Protein 5YHG (pdb70)

Structure (mmCIF, N/CA/C/O backbone):
data_5YHG
#
_entry.id   5YHG
#
_cell.length_a   86.070
_cell.length_b   156.349
_cell.length_c   42.257
_cell.angle_alpha   90.00
_cell.angle_beta   90.00
_cell.angle_gamma   90.00
#
_symmetry.space_group_name_H-M   'P 21 21 2'
#
loop_
_entity.id
_entity.type
_entity.pdbx_description
1 polymer 'Nickel ABC transporter substrate-binding protein'
2 non-polymer 'ZINC ION'
3 non-polymer GLYCEROL
4 non-polymer DI(HYDROXYETHYL)ETHER
5 non-polymer '(2~{S})-4-[[(2~{R})-3-(1~{H}-imidazol-4-yl)-1-oxidanyl-1-oxidanylidene-propan-2-yl]amino]-2-[[(2~{S})-1-oxidanyl-1-oxidanylidene-propan-2-yl]amino]butanoic acid'
6 non-polymer 'CHLORIDE ION'
7 non-polymer 'ACETATE ION'
8 water water
#
loop_
_atom_site.group_PDB
_atom_site.id
_atom_site.type_symbol
_atom_site.label_atom_id
_atom_site.label_alt_id
_atom_site.label_comp_id
_atom_site.label_asym_id
_atom_site.label_entity_id
_atom_site.label_seq_id
_atom_site.pdbx_PDB_ins_code
_atom_site.Cartn_x
_atom_site.Cartn_y
_atom_site.Cartn_z
_atom_site.occupancy
_atom_site.B_iso_or_equiv
_atom_site.auth_seq_id
_atom_site.auth_comp_id
_atom_site.auth_asym_id
_atom_site.auth_atom_id
_atom_site.pdbx_PDB_model_num
ATOM 1 N N . GLY A 1 2 ? 137.417 20.732 36.364 1.00 61.66 1 GLY A N 1
ATOM 2 C CA . GLY A 1 2 ? 137.718 20.007 37.668 1.00 51.64 1 GLY A CA 1
ATOM 3 C C . GLY A 1 2 ? 137.402 20.787 38.903 1.00 49.44 1 GLY A C 1
ATOM 4 O O . GLY A 1 2 ? 136.895 21.908 38.820 1.00 52.90 1 GLY A O 1
ATOM 5 N N . LEU A 1 3 ? 137.712 20.225 40.067 1.00 44.52 2 LEU A N 1
ATOM 6 C CA . LEU A 1 3 ? 137.404 20.902 41.296 1.00 43.51 2 LEU A CA 1
ATOM 7 C C . LEU A 1 3 ? 138.030 22.236 41.417 1.00 49.37 2 LEU A C 1
ATOM 8 O O . LEU A 1 3 ? 137.388 23.146 41.953 1.00 45.38 2 LEU A O 1
ATOM 13 N N . GLU A 1 4 ? 139.317 22.319 41.050 1.00 51.05 3 GLU A N 1
ATOM 14 C CA . GLU A 1 4 ? 140.090 23.549 41.222 1.00 50.72 3 GLU A CA 1
ATOM 15 C C . GLU A 1 4 ? 139.482 24.703 40.453 1.00 43.54 3 GLU A C 1
ATOM 16 O O . GLU A 1 4 ? 139.387 25.811 40.975 1.00 40.86 3 GLU A O 1
ATOM 22 N N . GLU A 1 5 ? 139.176 24.432 39.175 1.00 39.56 4 GLU A N 1
ATOM 23 C CA . GLU A 1 5 ? 138.614 25.404 38.287 1.00 43.76 4 GLU A CA 1
ATOM 24 C C . GLU A 1 5 ? 137.239 25.898 38.779 1.00 47.59 4 GLU A C 1
ATOM 25 O O . GLU A 1 5 ? 136.913 27.069 38.615 1.00 47.15 4 GLU A O 1
ATOM 31 N N . LYS A 1 6 ? 136.439 25.011 39.351 1.00 38.54 5 LYS A N 1
ATOM 32 C CA . LYS A 1 6 ? 135.160 25.412 39.911 1.00 43.79 5 LYS A CA 1
ATOM 33 C C . LYS A 1 6 ? 135.375 26.291 41.134 1.00 44.33 5 LYS A C 1
ATOM 34 O O . LYS A 1 6 ? 134.606 27.223 41.325 1.00 40.81 5 LYS A O 1
ATOM 40 N N . LYS A 1 7 ? 136.407 26.003 41.941 1.00 39.44 6 LYS A N 1
ATOM 41 C CA . LYS A 1 7 ? 136.780 26.856 43.055 1.00 42.94 6 LYS A CA 1
ATOM 42 C C . LYS A 1 7 ? 137.198 28.220 42.508 1.00 45.99 6 LYS A C 1
ATOM 43 O O . LYS A 1 7 ? 136.676 29.244 42.956 1.00 41.91 6 LYS A O 1
ATOM 49 N N . GLU A 1 8 ? 138.035 28.215 41.472 1.00 43.95 7 GLU A N 1
ATOM 50 C CA . GLU A 1 8 ? 138.601 29.451 40.956 1.00 44.79 7 GLU A CA 1
ATOM 51 C C . GLU A 1 8 ? 137.559 30.338 40.298 1.00 46.34 7 GLU A C 1
ATOM 52 O O . GLU A 1 8 ? 137.673 31.578 40.323 1.00 41.97 7 GLU A O 1
ATOM 58 N N . ASN A 1 9 ? 136.531 29.701 39.744 1.00 42.07 8 ASN A N 1
ATOM 59 C CA . ASN A 1 9 ? 135.441 30.399 39.078 1.00 42.21 8 ASN A CA 1
ATOM 60 C C . ASN A 1 9 ? 134.236 30.607 39.925 1.00 39.90 8 ASN A C 1
ATOM 61 O O . ASN A 1 9 ? 133.243 31.170 39.452 1.00 42.85 8 ASN A O 1
ATOM 66 N N . LYS A 1 10 ? 134.326 30.213 41.192 1.00 41.74 9 LYS A N 1
ATOM 67 C CA . LYS A 1 10 ? 133.244 30.405 42.153 1.00 43.38 9 LYS A CA 1
ATOM 68 C C . LYS A 1 10 ? 131.938 29.731 41.744 1.00 43.98 9 LYS A C 1
ATOM 69 O O . LYS A 1 10 ? 130.864 30.307 41.729 1.00 37.03 9 LYS A O 1
ATOM 75 N N . GLN A 1 11 ? 132.052 28.458 41.461 1.00 41.44 10 GLN A N 1
ATOM 76 C CA . GLN A 1 11 ? 130.984 27.718 40.889 1.00 43.44 10 GLN A CA 1
ATOM 77 C C . GLN A 1 11 ? 130.748 26.517 41.741 1.00 42.77 10 GLN A C 1
ATOM 78 O O . GLN A 1 11 ? 131.728 25.889 42.250 1.00 35.74 10 GLN A O 1
ATOM 84 N N . LEU A 1 12 ? 129.473 26.175 41.883 1.00 38.05 11 LEU A N 1
ATOM 85 C CA . LEU A 1 12 ? 129.097 24.852 42.341 1.00 42.11 11 LEU A CA 1
ATOM 86 C C . LEU A 1 12 ? 128.242 24.159 41.301 1.00 41.91 11 LEU A C 1
ATOM 87 O O . LEU A 1 12 ? 127.298 24.750 40.764 1.00 40.13 11 LEU A O 1
ATOM 92 N N . THR A 1 13 ? 128.455 22.860 41.159 1.00 37.72 12 THR A N 1
ATOM 93 C CA . THR A 1 13 ? 127.670 22.114 40.242 1.00 37.56 12 THR A CA 1
ATOM 94 C C . THR A 1 13 ? 127.262 20.889 40.927 1.00 40.40 12 THR A C 1
ATOM 95 O O . THR A 1 13 ? 128.119 20.074 41.229 1.00 32.79 12 THR A O 1
ATOM 99 N N . TYR A 1 14 ? 125.957 20.760 41.200 1.00 36.59 13 TYR A N 1
ATOM 100 C CA . TYR A 1 14 ? 125.512 19.640 41.969 1.00 36.63 13 TYR A CA 1
ATOM 101 C C . TYR A 1 14 ? 124.895 18.573 41.108 1.00 40.14 13 TYR A C 1
ATOM 102 O O . TYR A 1 14 ? 124.275 18.862 40.120 1.00 40.63 13 TYR A O 1
ATOM 111 N N . THR A 1 15 ? 125.091 17.333 41.528 1.00 36.38 14 THR A N 1
ATOM 112 C CA . THR A 1 15 ? 124.506 16.190 40.858 1.00 36.56 14 THR A CA 1
ATOM 113 C C . THR A 1 15 ? 123.102 15.878 41.433 1.00 35.68 14 THR A C 1
ATOM 114 O O . THR A 1 15 ? 122.876 15.872 42.632 1.00 42.27 14 THR A O 1
ATOM 118 N N . THR A 1 16 ? 122.170 15.581 40.583 1.00 36.41 15 THR A N 1
ATOM 119 C CA . THR A 1 16 ? 120.825 15.234 41.058 1.00 35.24 15 THR A CA 1
ATOM 120 C C . THR A 1 16 ? 120.210 14.328 40.071 1.00 34.71 15 THR A C 1
ATOM 121 O O . THR A 1 16 ? 120.492 14.437 38.872 1.00 40.61 15 THR A O 1
ATOM 125 N N . VAL A 1 17 ? 119.325 13.457 40.525 1.00 36.28 16 VAL A N 1
ATOM 126 C CA . VAL A 1 17 ? 118.682 12.574 39.584 1.00 38.20 16 VAL A CA 1
ATOM 127 C C . VAL A 1 17 ? 117.512 13.191 38.932 1.00 39.49 16 VAL A C 1
ATOM 128 O O . VAL A 1 17 ? 116.932 12.552 38.078 1.00 39.96 16 VAL A O 1
ATOM 132 N N . LYS A 1 18 ? 117.058 14.367 39.333 1.00 40.40 17 LYS A N 1
ATOM 133 C CA . LYS A 1 18 ? 115.870 14.923 38.650 1.00 42.19 17 LYS A CA 1
ATOM 134 C C . LYS A 1 18 ? 116.024 16.418 38.269 1.00 41.65 17 LYS A C 1
ATOM 135 O O . LYS A 1 18 ? 116.788 17.120 38.850 1.00 40.03 17 LYS A O 1
ATOM 141 N N . ASP A 1 19 ? 115.341 16.790 37.210 1.00 44.16 18 ASP A N 1
ATOM 142 C CA . ASP A 1 19 ? 115.302 18.139 36.688 1.00 44.57 18 ASP A CA 1
ATOM 143 C C . ASP A 1 19 ? 114.590 19.078 37.663 1.00 39.46 18 ASP A C 1
ATOM 144 O O . ASP A 1 19 ? 113.960 18.633 38.572 1.00 42.94 18 ASP A O 1
ATOM 149 N N . ILE A 1 20 ? 114.686 20.381 37.460 1.00 37.58 19 ILE A N 1
ATOM 150 C CA . ILE A 1 20 ? 114.045 21.349 38.374 1.00 38.41 19 ILE A CA 1
ATOM 151 C C . ILE A 1 20 ? 112.501 21.391 38.195 1.00 39.65 19 ILE A C 1
ATOM 152 O O . ILE A 1 20 ? 111.778 21.791 39.107 1.00 38.57 19 ILE A O 1
ATOM 157 N N . GLY A 1 21 ? 111.976 20.900 37.083 1.00 35.47 20 GLY A N 1
ATOM 158 C CA . GLY A 1 21 ? 110.520 20.864 36.903 1.00 32.29 20 GLY A CA 1
ATOM 159 C C . GLY A 1 21 ? 109.953 22.293 36.695 1.00 33.62 20 GLY A C 1
ATOM 160 O O . GLY A 1 21 ? 110.649 23.204 36.248 1.00 37.20 20 GLY A O 1
ATOM 161 N N . ASP A 1 22 ? 108.692 22.472 37.068 1.00 33.21 21 ASP A N 1
ATOM 162 C CA . ASP A 1 22 ? 107.938 23.711 36.852 1.00 33.08 21 ASP A CA 1
ATOM 163 C C . ASP A 1 22 ? 108.258 24.682 38.001 1.00 37.60 21 ASP A C 1
ATOM 164 O O . ASP A 1 22 ? 107.794 24.493 39.136 1.00 36.62 21 ASP A O 1
ATOM 169 N N . MET A 1 23 ? 109.059 25.695 37.693 1.00 37.90 22 MET A N 1
ATOM 170 C CA . MET A 1 23 ? 109.514 26.656 38.640 1.00 37.95 22 MET A CA 1
ATOM 171 C C . MET A 1 23 ? 108.526 27.751 38.983 1.00 33.23 22 MET A C 1
ATOM 172 O O . MET A 1 23 ? 108.901 28.796 39.541 1.00 35.14 22 MET A O 1
ATOM 177 N N . ASN A 1 24 ? 107.258 27.526 38.726 1.00 37.09 23 ASN A N 1
ATOM 178 C CA . ASN A 1 24 ? 106.213 28.351 39.314 1.00 33.97 23 ASN A CA 1
ATOM 179 C C . ASN A 1 24 ? 105.954 27.930 40.771 1.00 33.16 23 ASN A C 1
ATOM 180 O O . ASN A 1 24 ? 105.408 26.874 41.000 1.00 34.10 23 ASN A O 1
ATOM 185 N N . PRO A 1 25 ? 106.258 28.791 41.721 1.00 31.57 24 PRO A N 1
ATOM 186 C CA . PRO A 1 25 ? 106.198 28.375 43.110 1.00 30.30 24 PRO A CA 1
ATOM 187 C C . PRO A 1 25 ? 104.821 28.479 43.692 1.00 34.53 24 PRO A C 1
ATOM 188 O O . PRO A 1 25 ? 104.656 28.197 44.887 1.00 35.13 24 PRO A O 1
ATOM 192 N N . HIS A 1 26 ? 103.852 28.970 42.926 1.00 31.48 25 HIS A N 1
ATOM 193 C CA . HIS A 1 26 ? 102.456 28.869 43.342 1.00 30.83 25 HIS A CA 1
ATOM 194 C C . HIS A 1 26 ? 101.854 27.493 43.173 1.00 35.54 25 HIS A C 1
ATOM 195 O O . HIS A 1 26 ? 100.662 27.290 43.472 1.00 35.82 25 HIS A O 1
ATOM 202 N N . VAL A 1 27 ? 102.635 26.541 42.680 1.00 35.26 26 VAL A N 1
ATOM 203 C CA . VAL A 1 27 ? 102.173 25.122 42.580 1.00 37.31 26 VAL A CA 1
ATOM 204 C C . VAL A 1 27 ? 103.354 24.310 43.109 1.00 37.64 26 VAL A C 1
ATOM 205 O O . VAL A 1 27 ? 104.432 24.869 43.365 1.00 41.05 26 VAL A O 1
ATOM 209 N N . TYR A 1 28 ? 103.178 23.024 43.273 1.00 36.32 27 TYR A N 1
ATOM 210 C CA . TYR A 1 28 ? 104.166 22.216 43.933 1.00 38.39 27 TYR A CA 1
ATOM 211 C C . TYR A 1 28 ? 105.056 21.240 43.182 1.00 34.63 27 TYR A C 1
ATOM 212 O O . TYR A 1 28 ? 105.746 20.485 43.787 1.00 33.86 27 TYR A O 1
ATOM 221 N N . GLY A 1 29 ? 105.107 21.327 41.877 1.00 34.47 28 GLY A N 1
ATOM 222 C CA . GLY A 1 29 ? 105.828 20.362 41.095 1.00 33.49 28 GLY A CA 1
ATOM 223 C C . GLY A 1 29 ? 107.334 20.673 41.103 1.00 36.56 28 GLY A C 1
ATOM 224 O O . GLY A 1 29 ? 108.158 19.776 41.056 1.00 40.22 28 GLY A O 1
ATOM 225 N N . GLY A 1 30 ? 107.720 21.931 41.199 1.00 33.84 29 GLY A N 1
ATOM 226 C CA . GLY A 1 30 ? 109.154 22.282 41.083 1.00 31.99 29 GLY A CA 1
ATOM 227 C C . GLY A 1 30 ? 110.076 21.920 42.205 1.00 32.61 29 GLY A C 1
ATOM 228 O O . GLY A 1 30 ? 109.645 21.758 43.354 1.00 29.75 29 GLY A O 1
ATOM 229 N N . SER A 1 31 ? 111.407 21.868 41.899 1.00 35.93 30 SER A N 1
ATOM 230 C CA . SER A 1 31 ? 112.346 21.556 42.896 1.00 34.48 30 SER A CA 1
ATOM 231 C C . SER A 1 31 ? 112.221 22.575 44.028 1.00 30.94 30 SER A C 1
ATOM 232 O O . SER A 1 31 ? 112.352 23.765 43.795 1.00 33.86 30 SER A O 1
ATOM 235 N N . MET A 1 32 ? 112.113 22.109 45.266 1.00 30.57 31 MET A N 1
ATOM 236 C CA . MET A 1 32 ? 112.008 23.037 46.402 1.00 26.78 31 MET A CA 1
ATOM 237 C C . MET A 1 32 ? 113.239 23.836 46.653 1.00 28.93 31 MET A C 1
ATOM 238 O O . MET A 1 32 ? 113.134 25.029 46.869 1.00 32.21 31 MET A O 1
ATOM 243 N N . SER A 1 33 ? 114.416 23.209 46.604 1.00 27.28 32 SER A N 1
ATOM 244 C CA . SER A 1 33 ? 115.590 24.012 46.872 1.00 29.65 32 SER A CA 1
ATOM 245 C C . SER A 1 33 ? 115.866 25.014 45.798 1.00 28.65 32 SER A C 1
ATOM 246 O O . SER A 1 33 ? 116.340 26.095 46.092 1.00 33.34 32 SER A O 1
ATOM 249 N N . ALA A 1 34 ? 115.684 24.639 44.540 1.00 31.71 33 ALA A N 1
ATOM 250 C CA . ALA A 1 34 ? 115.764 25.608 43.467 1.00 30.51 33 ALA A CA 1
ATOM 251 C C . ALA A 1 34 ? 114.872 26.860 43.650 1.00 33.87 33 ALA A C 1
ATOM 252 O O . ALA A 1 34 ? 115.353 28.002 43.507 1.00 35.59 33 ALA A O 1
ATOM 254 N N . GLU A 1 35 ? 113.598 26.645 43.953 1.00 29.84 34 GLU A N 1
ATOM 255 C CA . GLU A 1 35 ? 112.718 27.730 44.204 1.00 33.56 34 GLU A CA 1
ATOM 256 C C . GLU A 1 35 ? 113.133 28.603 45.429 1.00 36.83 34 GLU A C 1
ATOM 257 O O . GLU A 1 35 ? 113.010 29.844 45.390 1.00 35.09 34 GLU A O 1
ATOM 263 N N . SER A 1 36 ? 113.690 27.993 46.455 1.00 33.24 35 SER A N 1
ATOM 264 C CA . SER A 1 36 ? 114.154 28.824 47.582 1.00 36.81 35 SER A CA 1
ATOM 265 C C . SER A 1 36 ? 115.444 29.616 47.250 1.00 35.11 35 SER A C 1
ATOM 266 O O . SER A 1 36 ? 115.863 30.409 48.036 1.00 34.17 35 SER A O 1
ATOM 269 N N . MET A 1 37 ? 116.084 29.343 46.128 1.00 35.35 36 MET A N 1
ATOM 270 C CA . MET A 1 37 ? 117.199 30.178 45.691 1.00 40.60 36 MET A CA 1
ATOM 271 C C . MET A 1 37 ? 116.702 31.433 44.937 1.00 40.10 36 MET A C 1
ATOM 272 O O . MET A 1 37 ? 117.408 32.452 44.866 1.00 32.10 36 MET A O 1
ATOM 277 N N . ILE A 1 38 ? 115.507 31.351 44.361 1.00 36.23 37 ILE A N 1
ATOM 278 C CA . ILE A 1 38 ? 115.061 32.459 43.562 1.00 37.53 37 ILE A CA 1
ATOM 279 C C . ILE A 1 38 ? 113.890 33.230 44.067 1.00 35.76 37 ILE A C 1
ATOM 280 O O . ILE A 1 38 ? 113.770 34.390 43.675 1.00 37.22 37 ILE A O 1
ATOM 285 N N . TYR A 1 39 ? 113.030 32.622 44.896 1.00 30.39 38 TYR A N 1
ATOM 286 C CA . TYR A 1 39 ? 111.817 33.264 45.369 1.00 31.95 38 TYR A CA 1
ATOM 287 C C . TYR A 1 39 ? 111.963 33.404 46.908 1.00 32.54 38 TYR A C 1
ATOM 288 O O . TYR A 1 39 ? 112.777 32.717 47.528 1.00 32.21 38 TYR A O 1
ATOM 297 N N . GLU A 1 40 ? 111.198 34.315 47.485 1.00 32.02 39 GLU A N 1
ATOM 298 C CA . GLU A 1 40 ? 111.262 34.662 48.910 1.00 31.70 39 GLU A CA 1
ATOM 299 C C . GLU A 1 40 ? 109.885 34.905 49.473 1.00 34.49 39 GLU A C 1
ATOM 300 O O . GLU A 1 40 ? 109.060 35.454 48.786 1.00 32.31 39 GLU A O 1
ATOM 306 N N . PRO A 1 41 ? 109.647 34.521 50.757 1.00 33.52 40 PRO A N 1
ATOM 307 C CA . PRO A 1 41 ? 108.462 34.873 51.459 1.00 32.97 40 PRO A CA 1
ATOM 308 C C . PRO A 1 41 ? 108.609 36.228 52.146 1.00 32.89 40 PRO A C 1
ATOM 309 O O . PRO A 1 41 ? 109.676 36.822 52.156 1.00 33.28 40 PRO A O 1
ATOM 313 N N . LEU A 1 42 ? 107.498 36.723 52.644 1.00 35.29 41 LEU A N 1
ATOM 314 C CA . LEU A 1 42 ? 107.487 37.924 53.469 1.00 40.25 41 LEU A CA 1
ATOM 315 C C . LEU A 1 42 ? 108.360 37.844 54.719 1.00 37.69 41 LEU A C 1
ATOM 316 O O . LEU A 1 42 ? 108.957 38.852 55.084 1.00 37.49 41 LEU A O 1
ATOM 321 N N . VAL A 1 43 ? 108.377 36.667 55.346 1.00 36.38 42 VAL A N 1
ATOM 322 C CA . VAL A 1 43 ? 109.103 36.403 56.591 1.00 39.81 42 VAL A CA 1
ATOM 323 C C . VAL A 1 43 ? 109.708 35.002 56.563 1.00 39.81 42 VAL A C 1
ATOM 324 O O . VAL A 1 43 ? 109.256 34.151 55.832 1.00 42.23 42 VAL A O 1
ATOM 328 N N . ARG A 1 44 ? 110.739 34.795 57.366 1.00 40.30 43 ARG A N 1
ATOM 329 C CA . ARG A 1 44 ? 111.382 33.502 57.489 1.00 43.70 43 ARG A CA 1
ATOM 330 C C . ARG A 1 44 ? 111.084 32.874 58.822 1.00 42.95 43 ARG A C 1
ATOM 331 O O . ARG A 1 44 ? 110.988 33.570 59.822 1.00 42.06 43 ARG A O 1
ATOM 339 N N . ASN A 1 45 ? 110.844 31.569 58.833 1.00 38.86 44 ASN A N 1
ATOM 340 C CA . ASN A 1 45 ? 110.722 30.829 60.067 1.00 44.92 44 ASN A CA 1
ATOM 341 C C . ASN A 1 45 ? 112.040 30.142 60.419 1.00 48.29 44 ASN A C 1
ATOM 342 O O . ASN A 1 45 ? 112.402 29.184 59.783 1.00 49.41 44 ASN A O 1
ATOM 347 N N . THR A 1 46 ? 112.729 30.640 61.440 1.00 50.04 45 THR A N 1
ATOM 348 C CA . THR A 1 46 ? 114.078 30.180 61.811 1.00 50.57 45 THR A CA 1
ATOM 349 C C . THR A 1 46 ? 114.032 29.438 63.140 1.00 48.37 45 THR A C 1
ATOM 350 O O . THR A 1 46 ? 112.993 29.448 63.832 1.00 44.20 45 THR A O 1
ATOM 354 N N . LYS A 1 47 ? 115.149 28.802 63.509 1.00 47.33 46 LYS A N 1
ATOM 355 C CA . LYS A 1 47 ? 115.223 28.243 64.879 1.00 52.60 46 LYS A CA 1
ATOM 356 C C . LYS A 1 47 ? 115.048 29.265 65.984 1.00 45.03 46 LYS A C 1
ATOM 357 O O . LYS A 1 47 ? 114.638 28.884 67.030 1.00 48.79 46 LYS A O 1
ATOM 363 N N . ASP A 1 48 ? 115.292 30.551 65.724 1.00 45.36 47 ASP A N 1
ATOM 364 C CA . ASP A 1 48 ? 114.957 31.616 66.671 1.00 49.16 47 ASP A CA 1
ATOM 365 C C . ASP A 1 48 ? 113.587 32.243 66.439 1.00 47.02 47 ASP A C 1
ATOM 366 O O . ASP A 1 48 ? 113.396 33.360 66.819 1.00 49.65 47 ASP A O 1
ATOM 371 N N . GLY A 1 49 ? 112.624 31.535 65.835 1.00 45.86 48 GLY A N 1
ATOM 372 C CA . GLY A 1 49 ? 111.338 32.149 65.532 1.00 43.17 48 GLY A CA 1
ATOM 373 C C . GLY A 1 49 ? 111.321 32.924 64.206 1.00 46.48 48 GLY A C 1
ATOM 374 O O . GLY A 1 49 ? 112.256 32.862 63.378 1.00 44.99 48 GLY A O 1
ATOM 375 N N . ILE A 1 50 ? 110.265 33.699 64.038 1.00 45.67 49 ILE A N 1
ATOM 376 C CA . ILE A 1 50 ? 109.956 34.376 62.800 1.00 38.35 49 ILE A CA 1
ATOM 377 C C . ILE A 1 50 ? 110.872 35.561 62.649 1.00 41.09 49 ILE A C 1
ATOM 378 O O . ILE A 1 50 ? 111.028 36.311 63.575 1.00 44.14 49 ILE A O 1
ATOM 383 N N . LYS A 1 51 ? 111.449 35.776 61.476 1.00 41.15 50 LYS A N 1
ATOM 384 C CA . LYS A 1 51 ? 112.348 36.875 61.273 1.00 39.39 50 LYS A CA 1
ATOM 385 C C . LYS A 1 51 ? 111.964 37.608 59.999 1.00 42.78 50 LYS A C 1
ATOM 386 O O . LYS A 1 51 ? 111.445 36.992 59.091 1.00 39.47 50 LYS A O 1
ATOM 392 N N . PRO A 1 52 ? 112.266 38.914 59.919 1.00 42.49 51 PRO A N 1
ATOM 393 C CA . PRO A 1 52 ? 111.980 39.743 58.739 1.00 38.78 51 PRO A CA 1
ATOM 394 C C . PRO A 1 52 ? 112.643 39.234 57.506 1.00 43.28 51 PRO A C 1
ATOM 395 O O . PRO A 1 52 ? 113.735 38.690 57.581 1.00 44.35 51 PRO A O 1
ATOM 399 N N . LEU A 1 53 ? 111.997 39.425 56.363 1.00 43.13 52 LEU A N 1
ATOM 400 C CA . LEU A 1 53 ? 112.651 39.167 55.089 1.00 42.14 52 LEU A CA 1
ATOM 401 C C . LEU A 1 53 ? 112.072 40.217 54.200 1.00 40.98 52 LEU A C 1
ATOM 402 O O . LEU A 1 53 ? 112.376 41.399 54.456 1.00 41.88 52 LEU A O 1
ATOM 407 N N . LEU A 1 54 ? 111.249 39.880 53.205 1.00 36.73 53 LEU A N 1
ATOM 408 C CA . LEU A 1 54 ? 110.668 40.928 52.356 1.00 37.73 53 LEU A CA 1
ATOM 409 C C . LEU A 1 54 ? 109.835 41.931 53.122 1.00 33.82 53 LEU A C 1
ATOM 410 O O . LEU A 1 54 ? 109.828 43.123 52.731 1.00 36.97 53 LEU A O 1
ATOM 415 N N . ALA A 1 55 ? 109.244 41.513 54.241 1.00 37.88 54 ALA A N 1
ATOM 416 C CA . ALA A 1 55 ? 108.612 42.466 55.214 1.00 39.42 54 ALA A CA 1
ATOM 417 C C . ALA A 1 55 ? 109.634 42.725 56.274 1.00 38.75 54 ALA A C 1
ATOM 418 O O . ALA A 1 55 ? 110.145 41.776 56.852 1.00 40.45 54 ALA A O 1
ATOM 420 N N . LYS A 1 56 ? 109.916 44.006 56.522 1.00 42.38 55 LYS A N 1
ATOM 421 C CA . LYS A 1 56 ? 110.794 44.469 57.632 1.00 41.46 55 LYS A CA 1
ATOM 422 C C . LYS A 1 56 ? 110.123 44.381 58.969 1.00 40.22 55 LYS A C 1
ATOM 423 O O . LYS A 1 56 ? 110.735 44.019 59.910 1.00 41.49 55 LYS A O 1
ATOM 429 N N . LYS A 1 57 ? 108.871 44.800 59.071 1.00 47.38 56 LYS A N 1
ATOM 430 C CA . LYS A 1 57 ? 108.103 44.683 60.310 1.00 48.70 56 LYS A CA 1
ATOM 431 C C . LYS A 1 57 ? 106.677 44.453 59.929 1.00 41.37 56 LYS A C 1
ATOM 432 O O . LYS A 1 57 ? 106.284 44.679 58.797 1.00 45.30 56 LYS A O 1
ATOM 438 N N . TRP A 1 58 ? 105.884 44.223 60.948 1.00 45.68 57 TRP A N 1
ATOM 439 C CA . TRP A 1 58 ? 104.484 43.865 60.836 1.00 47.65 57 TRP A CA 1
ATOM 440 C C . TRP A 1 58 ? 103.762 44.083 62.166 1.00 48.03 57 TRP A C 1
ATOM 441 O O . TRP A 1 58 ? 104.354 43.876 63.227 1.00 44.51 57 TRP A O 1
ATOM 452 N N . ASP A 1 59 ? 102.487 44.413 62.043 1.00 51.68 58 ASP A N 1
ATOM 453 C CA . ASP A 1 59 ? 101.575 44.619 63.136 1.00 52.48 58 ASP A CA 1
ATOM 454 C C . ASP A 1 59 ? 100.415 43.644 63.026 1.00 51.57 58 ASP A C 1
ATOM 455 O O . ASP A 1 59 ? 99.904 43.423 61.966 1.00 49.23 58 ASP A O 1
ATOM 460 N N . VAL A 1 60 ? 100.055 43.025 64.129 1.00 51.07 59 VAL A N 1
ATOM 461 C CA . VAL A 1 60 ? 98.854 42.215 64.209 1.00 51.94 59 VAL A CA 1
ATOM 462 C C . VAL A 1 60 ? 97.801 43.007 64.959 1.00 56.85 59 VAL A C 1
ATOM 463 O O . VAL A 1 60 ? 98.076 43.522 66.042 1.00 56.56 59 VAL A O 1
ATOM 467 N N . SER A 1 61 ? 96.588 43.097 64.422 1.00 55.75 60 SER A N 1
ATOM 468 C CA . SER A 1 61 ? 95.492 43.745 65.150 1.00 52.19 60 SER A CA 1
ATOM 469 C C . SER A 1 61 ? 95.195 43.045 66.487 1.00 57.64 60 SER A C 1
ATOM 470 O O . SER A 1 61 ? 95.538 41.859 66.696 1.00 49.95 60 SER A O 1
ATOM 473 N N . GLU A 1 62 ? 94.556 43.781 67.388 1.00 62.02 61 GLU A N 1
ATOM 474 C CA . GLU A 1 62 ? 93.997 43.227 68.660 1.00 66.61 61 GLU A CA 1
ATOM 475 C C . GLU A 1 62 ? 93.241 41.873 68.526 1.00 53.94 61 GLU A C 1
ATOM 476 O O . GLU A 1 62 ? 93.570 40.869 69.194 1.00 48.43 61 GLU A O 1
ATOM 482 N N . ASP A 1 63 ? 92.246 41.854 67.637 1.00 56.50 62 ASP A N 1
ATOM 483 C CA . ASP A 1 63 ? 91.442 40.643 67.401 1.00 53.78 62 ASP A CA 1
ATOM 484 C C . ASP A 1 63 ? 92.219 39.516 66.652 1.00 57.29 62 ASP A C 1
ATOM 485 O O . ASP A 1 63 ? 91.710 38.404 66.522 1.00 53.36 62 ASP A O 1
ATOM 490 N N . GLY A 1 64 ? 93.455 39.799 66.194 1.00 54.72 63 GLY A N 1
ATOM 491 C CA . GLY A 1 64 ? 94.269 38.815 65.506 1.00 53.63 63 GLY A CA 1
ATOM 492 C C . GLY A 1 64 ? 93.931 38.565 64.019 1.00 54.53 63 GLY A C 1
ATOM 493 O O . GLY A 1 64 ? 94.533 37.657 63.399 1.00 44.28 63 GLY A O 1
ATOM 494 N N . LYS A 1 65 ? 93.046 39.388 63.423 1.00 52.95 64 LYS A N 1
ATOM 495 C CA . LYS A 1 65 ? 92.501 39.128 62.050 1.00 46.43 64 LYS A CA 1
ATOM 496 C C . LYS A 1 65 ? 93.170 39.934 60.962 1.00 44.51 64 LYS A C 1
ATOM 497 O O . LYS A 1 65 ? 92.939 39.661 59.765 1.00 45.37 64 LYS A O 1
ATOM 503 N N . THR A 1 66 ? 93.968 40.921 61.343 1.00 40.57 65 THR A N 1
ATOM 504 C CA . THR A 1 66 ? 94.564 41.807 60.398 1.00 43.70 65 THR A CA 1
ATOM 505 C C . THR A 1 66 ? 96.053 41.945 60.660 1.00 43.98 65 THR A C 1
ATOM 506 O O . THR A 1 66 ? 96.466 42.403 61.725 1.00 44.74 65 THR A O 1
ATOM 510 N N . TYR A 1 67 ? 96.839 41.526 59.670 1.00 44.52 66 TYR A N 1
ATOM 511 C CA . TYR A 1 67 ? 98.309 41.604 59.686 1.00 41.05 66 TYR A CA 1
ATOM 512 C C . TYR A 1 67 ? 98.705 42.703 58.712 1.00 42.96 66 TYR A C 1
ATOM 513 O O . TYR A 1 67 ? 98.227 42.685 57.597 1.00 49.94 66 TYR A O 1
ATOM 522 N N . THR A 1 68 ? 99.510 43.668 59.145 1.00 37.70 67 THR A N 1
ATOM 523 C CA . THR A 1 68 ? 99.896 44.803 58.342 1.00 39.67 67 THR A CA 1
ATOM 524 C C . THR A 1 68 ? 101.403 44.696 58.220 1.00 44.93 67 THR A C 1
ATOM 525 O O . THR A 1 68 ? 102.074 44.663 59.256 1.00 41.79 67 THR A O 1
ATOM 529 N N . PHE A 1 69 ? 101.904 44.537 56.982 1.00 38.17 68 PHE A N 1
ATOM 530 C CA . PHE A 1 69 ? 103.299 44.268 56.723 1.00 42.99 68 PHE A CA 1
ATOM 531 C C . PHE A 1 69 ? 103.910 45.528 56.139 1.00 41.06 68 PHE A C 1
ATOM 532 O O . PHE A 1 69 ? 103.377 46.106 55.175 1.00 38.46 68 PHE A O 1
ATOM 540 N N . HIS A 1 70 ? 105.047 45.913 56.695 1.00 42.88 69 HIS A N 1
ATOM 541 C CA . HIS A 1 70 ? 105.798 47.081 56.241 1.00 42.55 69 HIS A CA 1
ATOM 542 C C . HIS A 1 70 ? 106.916 46.500 55.442 1.00 41.41 69 HIS A C 1
ATOM 543 O O . HIS A 1 70 ? 107.769 45.762 55.975 1.00 36.67 69 HIS A O 1
ATOM 550 N N . LEU A 1 71 ? 106.859 46.756 54.136 1.00 40.77 70 LEU A N 1
ATOM 551 C CA . LEU A 1 71 ? 107.728 46.081 53.190 1.00 37.99 70 LEU A CA 1
ATOM 552 C C . LEU A 1 71 ? 109.050 46.804 53.015 1.00 41.57 70 LEU A C 1
ATOM 553 O O . LEU A 1 71 ? 109.091 48.002 53.109 1.00 32.44 70 LEU A O 1
ATOM 558 N N . ARG A 1 72 ? 110.129 46.075 52.751 1.00 37.67 71 ARG A N 1
ATOM 559 C CA . ARG A 1 72 ? 111.349 46.693 52.255 1.00 39.70 71 ARG A CA 1
ATOM 560 C C . ARG A 1 72 ? 111.063 47.556 51.008 1.00 40.78 71 ARG A C 1
ATOM 561 O O . ARG A 1 72 ? 110.154 47.267 50.262 1.00 38.11 71 ARG A O 1
ATOM 569 N N . ASP A 1 73 ? 111.846 48.629 50.788 1.00 40.75 72 ASP A N 1
ATOM 570 C CA . ASP A 1 73 ? 111.581 49.528 49.652 1.00 43.71 72 ASP A CA 1
ATOM 571 C C . ASP A 1 73 ? 112.712 49.494 48.638 1.00 48.24 72 ASP A C 1
ATOM 572 O O . ASP A 1 73 ? 112.745 50.255 47.659 1.00 48.10 72 ASP A O 1
ATOM 577 N N . ASP A 1 74 ? 113.608 48.540 48.823 1.00 42.10 73 ASP A N 1
ATOM 578 C CA . ASP A 1 74 ? 114.788 48.451 47.971 1.00 44.85 73 ASP A CA 1
ATOM 579 C C . ASP A 1 74 ? 114.809 47.137 47.212 1.00 40.18 73 ASP A C 1
ATOM 580 O O . ASP A 1 74 ? 115.834 46.714 46.795 1.00 40.67 73 ASP A O 1
ATOM 585 N N . VAL A 1 75 ? 113.676 46.490 47.011 1.00 37.62 74 VAL A N 1
ATOM 586 C CA . VAL A 1 75 ? 113.693 45.159 46.417 1.00 36.44 74 VAL A CA 1
ATOM 587 C C . VAL A 1 75 ? 113.179 45.271 45.017 1.00 33.59 74 VAL A C 1
ATOM 588 O O . VAL A 1 75 ? 112.134 45.886 44.792 1.00 38.91 74 VAL A O 1
ATOM 592 N N . LYS A 1 76 ? 113.871 44.618 44.101 1.00 34.35 75 LYS A N 1
ATOM 593 C CA . LYS A 1 76 ? 113.449 44.461 42.704 1.00 35.85 75 LYS A CA 1
ATOM 594 C C . LYS A 1 76 ? 113.323 42.966 42.366 1.00 38.04 75 LYS A C 1
ATOM 595 O O . LYS A 1 76 ? 114.054 42.139 42.882 1.00 41.65 75 LYS A O 1
ATOM 601 N N . PHE A 1 77 ? 112.362 42.639 41.513 1.00 40.48 76 PHE A N 1
ATOM 602 C CA . PHE A 1 77 ? 112.309 41.360 40.858 1.00 41.24 76 PHE A CA 1
ATOM 603 C C . PHE A 1 77 ? 113.463 41.233 39.863 1.00 41.31 76 PHE A C 1
ATOM 604 O O . PHE A 1 77 ? 114.063 42.213 39.472 1.00 36.85 76 PHE A O 1
ATOM 612 N N . HIS A 1 78 ? 113.689 40.017 39.405 1.00 38.65 77 HIS A N 1
ATOM 613 C CA . HIS A 1 78 ? 114.824 39.730 38.533 1.00 41.59 77 HIS A CA 1
ATOM 614 C C . HIS A 1 78 ? 114.666 40.311 37.126 1.00 41.51 77 HIS A C 1
ATOM 615 O O . HIS A 1 78 ? 115.668 40.442 36.436 1.00 40.05 77 HIS A O 1
ATOM 622 N N . ASP A 1 79 ? 113.442 40.683 36.745 1.00 39.19 78 ASP A N 1
ATOM 623 C CA . ASP A 1 79 ? 113.191 41.402 35.499 1.00 39.39 78 ASP A CA 1
ATOM 624 C C . ASP A 1 79 ? 113.358 42.941 35.689 1.00 42.30 78 ASP A C 1
ATOM 625 O O . ASP A 1 79 ? 113.270 43.690 34.749 1.00 44.84 78 ASP A O 1
ATOM 630 N N . GLY A 1 80 ? 113.563 43.425 36.887 1.00 40.32 79 GLY A N 1
ATOM 631 C CA . GLY A 1 80 ? 113.761 44.858 37.064 1.00 37.92 79 GLY A CA 1
ATOM 632 C C . GLY A 1 80 ? 112.510 45.547 37.545 1.00 41.90 79 GLY A C 1
ATOM 633 O O . GLY A 1 80 ? 112.589 46.692 37.914 1.00 44.62 79 GLY A O 1
ATOM 634 N N . THR A 1 81 ? 111.353 44.867 37.569 1.00 38.46 80 THR A N 1
ATOM 635 C CA . THR A 1 81 ? 110.133 45.489 38.063 1.00 39.68 80 THR A CA 1
ATOM 636 C C . THR A 1 81 ? 110.243 45.552 39.594 1.00 42.18 80 THR A C 1
ATOM 637 O O . THR A 1 81 ? 110.991 44.773 40.193 1.00 40.20 80 THR A O 1
ATOM 641 N N . PRO A 1 82 ? 109.559 46.506 40.245 1.00 40.78 81 PRO A N 1
ATOM 642 C CA . PRO A 1 82 ? 109.694 46.667 41.704 1.00 38.16 81 PRO A CA 1
ATOM 643 C C . PRO A 1 82 ? 108.857 45.718 42.511 1.00 38.01 81 PRO A C 1
ATOM 644 O O . PRO A 1 82 ? 107.727 45.370 42.120 1.00 38.96 81 PRO A O 1
ATOM 648 N N . PHE A 1 83 ? 109.342 45.451 43.708 1.00 37.49 82 PHE A N 1
ATOM 649 C CA . PHE A 1 83 ? 108.595 44.717 44.683 1.00 36.31 82 PHE A CA 1
ATOM 650 C C . PHE A 1 83 ? 107.983 45.734 45.585 1.00 39.99 82 PHE A C 1
ATOM 651 O O . PHE A 1 83 ? 108.678 46.648 46.066 1.00 37.28 82 PHE A O 1
ATOM 659 N N . ASP A 1 84 ? 106.680 45.585 45.812 1.00 38.60 83 ASP A N 1
ATOM 660 C CA . ASP A 1 84 ? 105.922 46.601 46.580 1.00 42.11 83 ASP A CA 1
ATOM 661 C C . ASP A 1 84 ? 104.606 45.993 46.990 1.00 36.92 83 ASP A C 1
ATOM 662 O O . ASP A 1 84 ? 104.375 44.833 46.716 1.00 34.57 83 ASP A O 1
ATOM 667 N N . ALA A 1 85 ? 103.777 46.749 47.692 1.00 34.86 84 ALA A N 1
ATOM 668 C CA . ALA A 1 85 ? 102.493 46.246 48.169 1.00 36.86 84 ALA A CA 1
ATOM 669 C C . ALA A 1 85 ? 101.615 45.632 47.077 1.00 38.17 84 ALA A C 1
ATOM 670 O O . ALA A 1 85 ? 100.999 44.580 47.267 1.00 39.81 84 ALA A O 1
ATOM 672 N N . ASP A 1 86 ? 101.592 46.290 45.939 1.00 38.69 85 ASP A N 1
ATOM 673 C CA . ASP A 1 86 ? 100.860 45.842 44.786 1.00 38.62 85 ASP A CA 1
ATOM 674 C C . ASP A 1 86 ? 101.299 44.437 44.381 1.00 37.13 85 ASP A C 1
ATOM 675 O O . ASP A 1 86 ? 100.488 43.597 44.157 1.00 33.13 85 ASP A O 1
ATOM 680 N N . ALA A 1 87 ? 102.592 44.185 44.328 1.00 32.14 86 ALA A N 1
ATOM 681 C CA . ALA A 1 87 ? 103.069 42.874 43.924 1.00 29.44 86 ALA A CA 1
ATOM 682 C C . ALA A 1 87 ? 102.706 41.819 44.928 1.00 27.37 86 ALA A C 1
ATOM 683 O O . ALA A 1 87 ? 102.418 40.695 44.568 1.00 33.84 86 ALA A O 1
ATOM 685 N N . VAL A 1 88 ? 102.669 42.180 46.222 1.00 31.90 87 VAL A N 1
ATOM 686 C CA . VAL A 1 88 ? 102.314 41.266 47.259 1.00 29.91 87 VAL A CA 1
ATOM 687 C C . VAL A 1 88 ? 100.850 40.891 47.102 1.00 31.03 87 VAL A C 1
ATOM 688 O O . VAL A 1 88 ? 100.512 39.687 47.033 1.00 31.54 87 VAL A O 1
ATOM 692 N N . LYS A 1 89 ? 99.999 41.910 46.977 1.00 29.22 88 LYS A N 1
ATOM 693 C CA . LYS A 1 89 ? 98.558 41.667 46.801 1.00 30.41 88 LYS A CA 1
ATOM 694 C C . LYS A 1 89 ? 98.235 40.823 45.560 1.00 33.55 88 LYS A C 1
ATOM 695 O O . LYS A 1 89 ? 97.436 39.919 45.608 1.00 36.29 88 LYS A O 1
ATOM 701 N N . LYS A 1 90 ? 98.804 41.180 44.425 1.00 32.61 89 LYS A N 1
ATOM 702 C CA . LYS A 1 90 ? 98.581 40.320 43.267 1.00 34.77 89 LYS A CA 1
ATOM 703 C C . LYS A 1 90 ? 99.040 38.843 43.470 1.00 36.03 89 LYS A C 1
ATOM 704 O O . LYS A 1 90 ? 98.352 37.942 43.015 1.00 37.37 89 LYS A O 1
ATOM 710 N N . ASN A 1 91 ? 100.223 38.629 44.066 1.00 34.69 90 ASN A N 1
ATOM 711 C CA . ASN A 1 91 ? 100.690 37.242 44.298 1.00 33.63 90 ASN A CA 1
ATOM 712 C C . ASN A 1 91 ? 99.721 36.505 45.188 1.00 33.08 90 ASN A C 1
ATOM 713 O O . ASN A 1 91 ? 99.336 35.363 44.880 1.00 34.92 90 ASN A O 1
ATOM 718 N N . ILE A 1 92 ? 99.293 37.128 46.296 1.00 35.88 91 ILE A N 1
ATOM 719 C CA . ILE A 1 92 ? 98.436 36.423 47.204 1.00 33.00 91 ILE A CA 1
ATOM 720 C C . ILE A 1 92 ? 97.066 36.207 46.601 1.00 33.12 91 ILE A C 1
ATOM 721 O O . ILE A 1 92 ? 96.521 35.089 46.669 1.00 32.13 91 ILE A O 1
ATOM 726 N N . ASP A 1 93 ? 96.493 37.232 45.987 1.00 33.36 92 ASP A N 1
ATOM 727 C CA . ASP A 1 93 ? 95.239 37.012 45.238 1.00 35.78 92 ASP A CA 1
ATOM 728 C C . ASP A 1 93 ? 95.374 35.889 44.207 1.00 33.93 92 ASP A C 1
ATOM 729 O O . ASP A 1 93 ? 94.481 35.095 44.056 1.00 32.89 92 ASP A O 1
ATOM 734 N N . ALA A 1 94 ? 96.502 35.778 43.547 1.00 32.57 93 ALA A N 1
ATOM 735 C CA . ALA A 1 94 ? 96.657 34.736 42.455 1.00 35.94 93 ALA A CA 1
ATOM 736 C C . ALA A 1 94 ? 96.725 33.326 43.025 1.00 39.46 93 ALA A C 1
ATOM 737 O O . ALA A 1 94 ? 96.100 32.366 42.474 1.00 36.66 93 ALA A O 1
ATOM 739 N N . VAL A 1 95 ? 97.388 33.225 44.187 1.00 37.23 94 VAL A N 1
ATOM 740 C CA . VAL A 1 95 ? 97.383 31.974 44.925 1.00 36.66 94 VAL A CA 1
ATOM 741 C C . VAL A 1 95 ? 95.955 31.636 45.410 1.00 35.43 94 VAL A C 1
ATOM 742 O O . VAL A 1 95 ? 95.482 30.518 45.296 1.00 33.85 94 VAL A O 1
ATOM 746 N N . GLN A 1 96 ? 95.291 32.587 46.005 1.00 36.41 95 GLN A N 1
ATOM 747 C CA . GLN A 1 96 ? 93.939 32.349 46.525 1.00 36.72 95 GLN A CA 1
ATOM 748 C C . GLN A 1 96 ? 92.830 31.992 45.504 1.00 39.96 95 GLN A C 1
ATOM 749 O O . GLN A 1 96 ? 91.852 31.324 45.824 1.00 37.45 95 GLN A O 1
ATOM 755 N N . GLU A 1 97 ? 93.005 32.474 44.293 1.00 40.42 96 GLU A N 1
ATOM 756 C CA . GLU A 1 97 ? 92.211 32.103 43.138 1.00 45.96 96 GLU A CA 1
ATOM 757 C C . GLU A 1 97 ? 92.266 30.599 42.908 1.00 43.32 96 GLU A C 1
ATOM 758 O O . GLU A 1 97 ? 91.399 30.050 42.303 1.00 46.87 96 GLU A O 1
ATOM 764 N N . ASN A 1 98 ? 93.278 29.929 43.426 1.00 46.49 97 ASN A N 1
ATOM 765 C CA . ASN A 1 98 ? 93.432 28.506 43.279 1.00 41.33 97 ASN A CA 1
ATOM 766 C C . ASN A 1 98 ? 93.468 27.808 44.614 1.00 40.80 97 ASN A C 1
ATOM 767 O O . ASN A 1 98 ? 94.100 26.771 44.768 1.00 40.43 97 ASN A O 1
ATOM 772 N N . LYS A 1 99 ? 92.774 28.339 45.594 1.00 43.63 98 LYS A N 1
ATOM 773 C CA . LYS A 1 99 ? 92.949 27.840 46.977 1.00 47.97 98 LYS A CA 1
ATOM 774 C C . LYS A 1 99 ? 92.616 26.359 47.247 1.00 47.53 98 LYS A C 1
ATOM 775 O O . LYS A 1 99 ? 93.035 25.827 48.227 1.00 46.40 98 LYS A O 1
ATOM 781 N N . LYS A 1 100 ? 91.878 25.689 46.395 1.00 48.86 99 LYS A N 1
ATOM 782 C CA . LYS A 1 100 ? 91.657 24.235 46.558 1.00 48.66 99 LYS A CA 1
ATOM 783 C C . LYS A 1 100 ? 92.965 23.400 46.626 1.00 46.25 99 LYS A C 1
ATOM 784 O O . LYS A 1 100 ? 93.072 22.507 47.465 1.00 46.02 99 LYS A O 1
ATOM 790 N N . LEU A 1 101 ? 93.975 23.794 45.847 1.00 40.57 100 LEU A N 1
ATOM 791 C CA . LEU A 1 101 ? 95.322 23.202 45.853 1.00 41.96 100 LEU A CA 1
ATOM 792 C C . LEU A 1 101 ? 96.083 23.421 47.168 1.00 40.52 100 LEU A C 1
ATOM 793 O O . LEU A 1 101 ? 96.999 22.641 47.518 1.00 41.90 100 LEU A O 1
ATOM 798 N N . HIS A 1 102 ? 95.691 24.459 47.896 1.00 36.44 101 HIS A N 1
ATOM 799 C CA . HIS A 1 102 ? 96.390 24.891 49.087 1.00 37.42 101 HIS A CA 1
ATOM 800 C C . HIS A 1 102 ? 95.734 24.570 50.397 1.00 36.38 101 HIS A C 1
ATOM 801 O O . HIS A 1 102 ? 96.176 25.005 51.465 1.00 35.46 101 HIS A O 1
ATOM 808 N N . SER A 1 103 ? 94.681 23.771 50.343 1.00 38.89 102 SER A N 1
ATOM 809 C CA . SER A 1 103 ? 93.871 23.584 51.538 1.00 41.57 102 SER A CA 1
ATOM 810 C C . SER A 1 103 ? 94.557 22.723 52.566 1.00 38.67 102 SER A C 1
ATOM 811 O O . SER A 1 103 ? 94.144 22.747 53.730 1.00 40.68 102 SER A O 1
ATOM 814 N N . TRP A 1 104 ? 95.653 22.048 52.194 1.00 38.11 103 TRP A N 1
ATOM 815 C CA . TRP A 1 104 ? 96.539 21.488 53.196 1.00 36.55 103 TRP A CA 1
ATOM 816 C C . TRP A 1 104 ? 97.087 22.509 54.213 1.00 39.87 103 TRP A C 1
ATOM 817 O O . TRP A 1 104 ? 97.442 22.121 55.318 1.00 34.91 103 TRP A O 1
ATOM 828 N N . LEU A 1 105 ? 97.133 23.791 53.845 1.00 38.10 104 LEU A N 1
ATOM 829 C CA . LEU A 1 105 ? 97.665 24.819 54.671 1.00 41.59 104 LEU A CA 1
ATOM 830 C C . LEU A 1 105 ? 96.488 25.678 55.067 1.00 44.29 104 LEU A C 1
ATOM 831 O O . LEU A 1 105 ? 95.848 26.278 54.222 1.00 42.08 104 LEU A O 1
ATOM 836 N N . LYS A 1 106 ? 96.236 25.770 56.371 1.00 39.12 105 LYS A N 1
ATOM 837 C CA . LYS A 1 106 ? 94.987 26.257 56.866 1.00 37.97 105 LYS A CA 1
ATOM 838 C C . LYS A 1 106 ? 94.798 27.740 56.613 1.00 34.21 105 LYS A C 1
ATOM 839 O O . LYS A 1 106 ? 93.661 28.223 56.416 1.00 35.01 105 LYS A O 1
ATOM 845 N N . ILE A 1 107 ? 95.875 28.482 56.570 1.00 30.74 106 ILE A N 1
ATOM 846 C CA . ILE A 1 107 ? 95.736 29.898 56.319 1.00 33.14 106 ILE A CA 1
ATOM 847 C C . ILE A 1 107 ? 95.022 30.182 54.988 1.00 32.15 106 ILE A C 1
ATOM 848 O O . ILE A 1 107 ? 94.319 31.203 54.875 1.00 34.74 106 ILE A O 1
ATOM 853 N N . SER A 1 108 ? 95.195 29.310 53.993 1.00 32.12 107 SER A N 1
ATOM 854 C CA . SER A 1 108 ? 94.599 29.524 52.659 1.00 35.77 107 SER A CA 1
ATOM 855 C C . SER A 1 108 ? 93.053 29.443 52.808 1.00 38.97 107 SER A C 1
ATOM 856 O O . SER A 1 108 ? 92.350 30.060 52.027 1.00 34.69 107 SER A O 1
ATOM 859 N N . THR A 1 109 ? 92.559 28.786 53.862 1.00 39.07 108 THR A N 1
ATOM 860 C CA . THR A 1 109 ? 91.114 28.722 54.120 1.00 38.49 108 THR A CA 1
ATOM 861 C C . THR A 1 109 ? 90.660 29.933 54.956 1.00 41.71 108 THR A C 1
ATOM 862 O O . THR A 1 109 ? 89.483 30.168 55.088 1.00 40.96 108 THR A O 1
ATOM 866 N N . LEU A 1 110 ? 91.581 30.699 55.519 1.00 39.95 109 LEU A N 1
ATOM 867 C CA . LEU A 1 110 ? 91.194 31.827 56.359 1.00 42.78 109 LEU A CA 1
ATOM 868 C C . LEU A 1 110 ? 91.379 33.162 55.701 1.00 44.57 109 LEU A C 1
ATOM 869 O O . LEU A 1 110 ? 90.791 34.133 56.141 1.00 44.10 109 LEU A O 1
ATOM 874 N N . ILE A 1 111 ? 92.231 33.245 54.687 1.00 45.02 110 ILE A N 1
ATOM 875 C CA . ILE A 1 111 ? 92.406 34.520 53.979 1.00 43.99 110 ILE A CA 1
ATOM 876 C C . ILE A 1 111 ? 91.084 35.031 53.3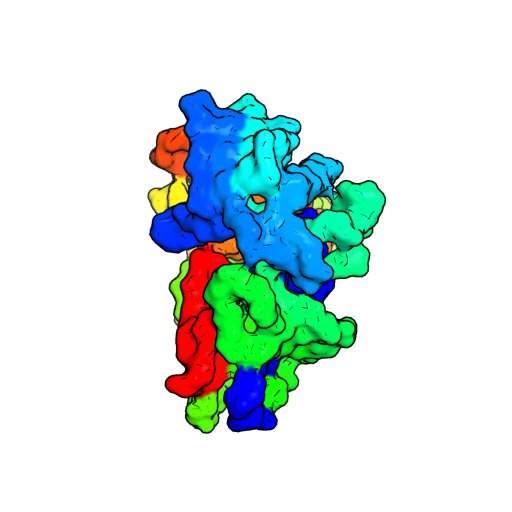58 1.00 44.79 110 ILE A C 1
ATOM 877 O O . ILE A 1 111 ? 90.480 34.372 52.528 1.00 43.93 110 ILE A O 1
ATOM 882 N N . ASP A 1 112 ? 90.733 36.246 53.756 1.00 44.84 111 ASP A N 1
ATOM 883 C CA . ASP A 1 112 ? 89.544 36.950 53.343 1.00 43.02 111 ASP A CA 1
ATOM 884 C C . ASP A 1 112 ? 89.931 37.871 52.199 1.00 42.08 111 ASP A C 1
ATOM 885 O O . ASP A 1 112 ? 89.449 37.703 51.092 1.00 38.41 111 ASP A O 1
ATOM 890 N N . ASN A 1 113 ? 90.855 38.801 52.415 1.00 39.78 112 ASN A N 1
ATOM 891 C CA . ASN A 1 113 ? 91.271 39.695 51.330 1.00 39.18 112 ASN A CA 1
ATOM 892 C C . ASN A 1 113 ? 92.626 40.285 51.639 1.00 38.23 112 ASN A C 1
ATOM 893 O O . ASN A 1 113 ? 93.116 40.179 52.756 1.00 38.12 112 ASN A O 1
ATOM 898 N N . VAL A 1 114 ? 93.228 40.876 50.635 1.00 35.95 113 VAL A N 1
ATOM 899 C CA . VAL A 1 114 ? 94.399 41.683 50.835 1.00 36.32 113 VAL A CA 1
ATOM 900 C C . VAL A 1 114 ? 94.137 43.089 50.386 1.00 37.40 113 VAL A C 1
ATOM 901 O O . VAL A 1 114 ? 93.639 43.257 49.273 1.00 37.70 113 VAL A O 1
ATOM 905 N N . LYS A 1 115 ? 94.599 44.081 51.165 1.00 40.95 114 LYS A N 1
ATOM 906 C CA . LYS A 1 115 ? 94.503 45.510 50.790 1.00 42.71 114 LYS A CA 1
ATOM 907 C C . LYS A 1 115 ? 95.836 46.258 50.807 1.00 38.22 114 LYS A C 1
ATOM 908 O O . LYS A 1 115 ? 96.680 46.032 51.643 1.00 45.84 114 LYS A O 1
ATOM 914 N N . VAL A 1 116 ? 96.031 47.103 49.828 1.00 39.94 115 VAL A N 1
ATOM 915 C CA . VAL A 1 116 ? 97.228 47.913 49.752 1.00 40.99 115 VAL A CA 1
ATOM 916 C C . VAL A 1 116 ? 96.887 49.185 50.539 1.00 42.81 115 VAL A C 1
ATOM 917 O O . VAL A 1 116 ? 95.899 49.791 50.258 1.00 38.48 115 VAL A O 1
ATOM 921 N N . LYS A 1 117 ? 97.668 49.523 51.548 1.00 42.89 116 LYS A N 1
ATOM 922 C CA . LYS A 1 117 ? 97.515 50.768 52.296 1.00 46.06 116 LYS A CA 1
ATOM 923 C C . LYS A 1 117 ? 98.323 51.927 51.719 1.00 47.91 116 LYS A C 1
ATOM 924 O O . LYS A 1 117 ? 97.803 53.038 51.590 1.00 51.16 116 LYS A O 1
ATOM 930 N N . ASP A 1 118 ? 99.577 51.682 51.389 1.00 40.58 117 ASP A N 1
ATOM 931 C CA . ASP A 1 118 ? 100.407 52.650 50.644 1.00 45.48 117 ASP A CA 1
ATOM 932 C C . ASP A 1 118 ? 101.453 51.806 49.917 1.00 46.08 117 ASP A C 1
ATOM 933 O O . ASP A 1 118 ? 101.366 50.595 49.980 1.00 44.83 117 ASP A O 1
ATOM 938 N N . LYS A 1 119 ? 102.383 52.439 49.209 1.00 41.32 118 LYS A N 1
ATOM 939 C CA . LYS A 1 119 ? 103.299 51.773 48.309 1.00 44.01 118 LYS A CA 1
ATOM 940 C C . LYS A 1 119 ? 104.030 50.551 48.915 1.00 41.73 118 LYS A C 1
ATOM 941 O O . LYS A 1 119 ? 104.231 49.584 48.209 1.00 42.84 118 LYS A O 1
ATOM 947 N N . TYR A 1 120 ? 104.358 50.611 50.202 1.00 36.40 119 TYR A N 1
ATOM 948 C CA . TYR A 1 120 ? 105.109 49.580 50.902 1.00 41.79 119 TYR A CA 1
ATOM 949 C C . TYR A 1 120 ? 104.406 49.045 52.108 1.00 37.49 119 TYR A C 1
ATOM 950 O O . TYR A 1 120 ? 105.051 48.458 52.990 1.00 39.96 119 TYR A O 1
ATOM 959 N N . THR A 1 121 ? 103.067 49.161 52.126 1.00 42.81 120 THR A N 1
ATOM 960 C CA . THR A 1 121 ? 102.264 48.694 53.263 1.00 38.25 120 THR A CA 1
ATOM 961 C C . THR A 1 121 ? 101.056 47.930 52.745 1.00 36.87 120 THR A C 1
ATOM 962 O O . THR A 1 121 ? 100.227 48.450 52.011 1.00 35.76 120 THR A O 1
ATOM 966 N N . VAL A 1 122 ? 100.977 46.687 53.166 1.00 39.98 121 VAL A N 1
ATOM 967 C CA . VAL A 1 122 ? 99.975 45.735 52.698 1.00 42.15 121 VAL A CA 1
ATOM 968 C C . VAL A 1 122 ? 99.327 45.069 53.919 1.00 41.09 121 VAL A C 1
ATOM 969 O O . VAL A 1 122 ? 99.983 44.665 54.844 1.00 46.69 121 VAL A O 1
ATOM 973 N N . GLU A 1 123 ? 98.006 45.006 53.891 1.00 42.30 122 GLU A N 1
ATOM 974 C CA . GLU A 1 123 ? 97.196 44.461 54.931 1.00 39.88 122 GLU A CA 1
ATOM 975 C C . GLU A 1 123 ? 96.649 43.110 54.443 1.00 39.38 122 GLU A C 1
ATOM 976 O O . GLU A 1 123 ? 96.213 42.954 53.296 1.00 39.72 122 GLU A O 1
ATOM 982 N N . LEU A 1 124 ? 96.724 42.125 55.306 1.00 37.30 123 LEU A N 1
ATOM 983 C CA . LEU A 1 124 ? 96.176 40.808 55.055 1.00 37.45 123 LEU A CA 1
ATOM 984 C C . LEU A 1 124 ? 95.093 40.591 56.075 1.00 38.46 123 LEU A C 1
ATOM 985 O O . LEU A 1 124 ? 95.406 40.607 57.275 1.00 41.03 123 LEU A O 1
ATOM 990 N N . ASN A 1 125 ? 93.862 40.345 55.613 1.00 40.26 124 ASN A N 1
ATOM 991 C CA . ASN A 1 125 ? 92.714 40.250 56.482 1.00 41.67 124 ASN A CA 1
ATOM 992 C C . ASN A 1 125 ? 92.256 38.795 56.498 1.00 38.60 124 ASN A C 1
ATOM 993 O O . ASN A 1 125 ? 92.010 38.214 55.444 1.00 38.29 124 ASN A O 1
ATOM 998 N N . LEU A 1 126 ? 92.205 38.215 57.704 1.00 37.47 125 LEU A N 1
ATOM 999 C CA . LEU A 1 126 ? 91.745 36.858 57.922 1.00 39.13 125 LEU A CA 1
ATOM 1000 C C . LEU A 1 126 ? 90.286 36.792 58.413 1.00 44.66 125 LEU A C 1
ATOM 1001 O O . LEU A 1 126 ? 89.795 37.709 59.019 1.00 41.04 125 LEU A O 1
ATOM 1006 N N . LYS A 1 127 ? 89.647 35.658 58.192 1.00 41.88 126 LYS A N 1
ATOM 1007 C CA . LYS A 1 127 ? 88.287 35.406 58.674 1.00 49.67 126 LYS A CA 1
ATOM 1008 C C . LYS A 1 127 ? 88.240 35.234 60.211 1.00 52.62 126 LYS A C 1
ATOM 1009 O O . LYS A 1 127 ? 87.219 35.470 60.829 1.00 49.73 126 LYS A O 1
ATOM 1015 N N . GLU A 1 128 ? 89.353 34.779 60.775 1.00 48.75 127 GLU A N 1
ATOM 1016 C CA . GLU A 1 128 ? 89.552 34.583 62.190 1.00 51.15 127 GLU A CA 1
ATOM 1017 C C . GLU A 1 128 ? 91.065 34.656 62.508 1.00 53.16 127 GLU A C 1
ATOM 1018 O O . GLU A 1 128 ? 91.940 34.572 61.617 1.00 53.86 127 GLU A O 1
ATOM 1024 N N . ALA A 1 129 ? 91.337 34.812 63.794 1.00 44.52 128 ALA A N 1
ATOM 1025 C CA . ALA A 1 129 ? 92.642 34.943 64.318 1.00 47.33 128 ALA A CA 1
ATOM 1026 C C . ALA A 1 129 ? 93.319 33.603 64.096 1.00 46.55 128 ALA A C 1
ATOM 1027 O O . ALA A 1 129 ? 92.641 32.629 64.013 1.00 41.88 128 ALA A O 1
ATOM 1029 N N . TYR A 1 130 ? 94.650 33.552 63.954 1.00 42.29 129 TYR A N 1
ATOM 1030 C CA . TYR A 1 130 ? 95.274 32.305 63.597 1.00 44.06 129 TYR A CA 1
ATOM 1031 C C . TYR A 1 130 ? 96.780 32.471 63.811 1.00 46.41 129 TYR A C 1
ATOM 1032 O O . TYR A 1 130 ? 97.479 33.087 62.987 1.00 44.61 129 TYR A O 1
ATOM 1041 N N . GLN A 1 131 ? 97.271 31.937 64.916 1.00 40.07 130 GLN A N 1
ATOM 1042 C CA . GLN A 1 131 ? 98.629 32.196 65.305 1.00 48.97 130 GLN A CA 1
ATOM 1043 C C . GLN A 1 131 ? 99.720 31.570 64.408 1.00 42.43 130 GLN A C 1
ATOM 1044 O O . GLN A 1 131 ? 100.753 32.197 64.209 1.00 42.94 130 GLN A O 1
ATOM 1050 N N . PRO A 1 132 ? 99.482 30.406 63.789 1.00 42.38 131 PRO A N 1
ATOM 1051 C CA . PRO A 1 132 ? 100.440 29.947 62.777 1.00 40.01 131 PRO A CA 1
ATOM 1052 C C . PRO A 1 132 ? 100.502 30.716 61.461 1.00 41.13 131 PRO A C 1
ATOM 1053 O O . PRO A 1 132 ? 101.240 30.292 60.552 1.00 41.56 131 PRO A O 1
ATOM 1057 N N . ALA A 1 133 ? 99.710 31.776 61.307 1.00 42.28 132 ALA A N 1
ATOM 1058 C CA . ALA A 1 133 ? 99.729 32.575 60.068 1.00 38.02 132 ALA A CA 1
ATOM 1059 C C . ALA A 1 133 ? 101.121 32.941 59.578 1.00 40.61 132 ALA A C 1
ATOM 1060 O O . ALA A 1 133 ? 101.445 32.689 58.401 1.00 38.28 132 ALA A O 1
ATOM 1062 N N . LEU A 1 134 ? 101.920 33.569 60.437 1.00 41.86 133 LEU A N 1
ATOM 1063 C CA . LEU A 1 134 ? 103.266 33.956 60.041 1.00 40.77 133 LEU A CA 1
ATOM 1064 C C . LEU A 1 134 ? 104.096 32.758 59.637 1.00 39.42 133 LEU A C 1
ATOM 1065 O O . LEU A 1 134 ? 104.821 32.806 58.643 1.00 36.32 133 LEU A O 1
ATOM 1070 N N . ALA A 1 135 ? 103.940 31.674 60.367 1.00 40.85 134 ALA A N 1
ATOM 1071 C CA . ALA A 1 135 ? 104.717 30.465 60.066 1.00 42.66 134 ALA A CA 1
ATOM 1072 C C . ALA A 1 135 ? 104.379 29.894 58.658 1.00 39.02 134 ALA A C 1
ATOM 1073 O O . ALA A 1 135 ? 105.231 29.457 57.928 1.00 35.16 134 ALA A O 1
ATOM 1075 N N . GLU A 1 136 ? 103.119 29.950 58.294 1.00 36.55 135 GLU A N 1
ATOM 1076 C CA . GLU A 1 136 ? 102.626 29.423 57.025 1.00 38.25 135 GLU A CA 1
ATOM 1077 C C . GLU A 1 136 ? 102.974 30.355 55.872 1.00 36.04 135 GLU A C 1
ATOM 1078 O O . GLU A 1 136 ? 103.320 29.903 54.799 1.00 31.30 135 GLU A O 1
ATOM 1084 N N . LEU A 1 137 ? 102.998 31.658 56.145 1.00 37.93 136 LEU A N 1
ATOM 1085 C CA . LEU A 1 137 ? 103.532 32.641 55.208 1.00 37.51 136 LEU A CA 1
ATOM 1086 C C . LEU A 1 137 ? 105.074 32.529 54.993 1.00 38.21 136 LEU A C 1
ATOM 1087 O O . LEU A 1 137 ? 105.573 32.934 53.917 1.00 34.69 136 LEU A O 1
ATOM 1092 N N . ALA A 1 138 ? 105.784 31.924 55.936 1.00 33.99 137 ALA A N 1
ATOM 1093 C CA . ALA A 1 138 ? 107.243 31.647 55.762 1.00 34.94 137 ALA A CA 1
ATOM 1094 C C . ALA A 1 138 ? 107.610 30.405 54.914 1.00 38.34 137 ALA A C 1
ATOM 1095 O O . ALA A 1 138 ? 108.802 30.115 54.642 1.00 38.79 137 ALA A O 1
ATOM 1097 N N . MET A 1 139 ? 106.605 29.644 54.527 1.00 35.28 138 MET A N 1
ATOM 1098 C CA . MET A 1 139 ? 106.873 28.445 53.759 1.00 36.88 138 MET A CA 1
ATOM 1099 C C . MET A 1 139 ? 107.353 28.750 52.372 1.00 35.78 138 MET A C 1
ATOM 1100 O O . MET A 1 139 ? 107.048 29.830 51.858 1.00 34.97 138 MET A O 1
ATOM 1105 N N . PRO A 1 140 ? 108.109 27.805 51.769 1.00 37.87 139 PRO A N 1
ATOM 1106 C CA . PRO A 1 140 ? 108.700 28.012 50.433 1.00 36.81 139 PRO A CA 1
ATOM 1107 C C . PRO A 1 140 ? 107.723 28.031 49.313 1.00 35.53 139 PRO A C 1
ATOM 1108 O O . PRO A 1 140 ? 108.062 28.589 48.268 1.00 34.35 139 PRO A O 1
ATOM 1112 N N . ARG A 1 141 ? 106.559 27.375 49.512 1.00 34.12 140 ARG A N 1
ATOM 1113 C CA . ARG A 1 141 ? 105.402 27.498 48.650 1.00 35.32 140 ARG A CA 1
ATOM 1114 C C . ARG A 1 141 ? 104.185 27.469 49.529 1.00 33.71 140 ARG A C 1
ATOM 1115 O O . ARG A 1 141 ? 104.209 26.726 50.474 1.00 38.70 140 ARG A O 1
ATOM 1123 N N . PRO A 1 142 ? 103.101 28.195 49.216 1.00 31.11 141 PRO A N 1
ATOM 1124 C CA . PRO A 1 142 ? 102.928 28.921 47.949 1.00 33.95 141 PRO A CA 1
ATOM 1125 C C . PRO A 1 142 ? 103.103 30.407 48.035 1.00 33.47 141 PRO A C 1
ATOM 1126 O O . PRO A 1 142 ? 103.076 31.120 46.990 1.00 28.19 141 PRO A O 1
ATOM 1130 N N . TYR A 1 143 ? 103.222 30.932 49.249 1.00 30.68 142 TYR A N 1
ATOM 1131 C CA . TYR A 1 143 ? 103.151 32.399 49.396 1.00 32.75 142 TYR A CA 1
ATOM 1132 C C . TYR A 1 143 ? 104.528 33.107 49.237 1.00 32.99 142 TYR A C 1
ATOM 1133 O O . TYR A 1 143 ? 104.964 33.830 50.115 1.00 36.37 142 TYR A O 1
ATOM 1142 N N . VAL A 1 144 ? 105.131 32.953 48.073 1.00 30.93 143 VAL A N 1
ATOM 1143 C CA . VAL A 1 144 ? 106.384 33.610 47.753 1.00 34.05 143 VAL A CA 1
ATOM 1144 C C . VAL A 1 144 ? 106.094 34.344 46.469 1.00 36.79 143 VAL A C 1
ATOM 1145 O O . VAL A 1 144 ? 105.084 34.083 45.842 1.00 35.83 143 VAL A O 1
ATOM 1149 N N . PHE A 1 145 ? 106.940 35.310 46.161 1.00 29.19 144 PHE A N 1
ATOM 1150 C CA . PHE A 1 145 ? 106.617 36.366 45.240 1.00 31.79 144 PHE A CA 1
ATOM 1151 C C . PHE A 1 145 ? 107.262 36.284 43.832 1.00 30.22 144 PHE A C 1
ATOM 1152 O O . PHE A 1 145 ? 108.486 36.326 43.675 1.00 36.58 144 PHE A O 1
ATOM 1160 N N . VAL A 1 146 ? 106.415 36.064 42.851 1.00 31.91 145 VAL A N 1
ATOM 1161 C CA . VAL A 1 146 ? 106.731 36.066 41.395 1.00 32.95 145 VAL A CA 1
ATOM 1162 C C . VAL A 1 146 ? 106.455 37.474 40.772 1.00 35.05 145 VAL A C 1
ATOM 1163 O O . VAL A 1 146 ? 105.466 38.183 41.097 1.00 34.59 145 VAL A O 1
ATOM 1167 N N . SER A 1 147 ? 107.328 37.938 39.904 1.00 36.82 146 SER A N 1
ATOM 1168 C CA . SER A 1 147 ? 107.031 39.260 39.241 1.00 35.55 146 SER A CA 1
ATOM 1169 C C . SER A 1 147 ? 105.623 39.283 38.669 1.00 35.05 146 SER A C 1
ATOM 1170 O O . SER A 1 147 ? 105.286 38.386 37.932 1.00 31.25 146 SER A O 1
ATOM 1173 N N . PRO A 1 148 ? 104.795 40.290 38.980 1.00 37.47 147 PRO A N 1
ATOM 1174 C CA . PRO A 1 148 ? 103.446 40.269 38.337 1.00 41.11 147 PRO A CA 1
ATOM 1175 C C . PRO A 1 148 ? 103.481 40.378 36.780 1.00 40.29 147 PRO A C 1
ATOM 1176 O O . PRO A 1 148 ? 102.581 39.943 36.111 1.00 37.07 147 PRO A O 1
ATOM 1180 N N . LYS A 1 149 ? 104.575 40.850 36.214 1.00 37.26 148 LYS A N 1
ATOM 1181 C CA . LYS A 1 149 ? 104.685 40.949 34.761 1.00 42.64 148 LYS A CA 1
ATOM 1182 C C . LYS A 1 149 ? 104.772 39.553 34.129 1.00 41.23 148 LYS A C 1
ATOM 1183 O O . LYS A 1 149 ? 104.535 39.400 32.932 1.00 39.64 148 LYS A O 1
ATOM 1189 N N . ASP A 1 150 ? 105.116 38.543 34.944 1.00 36.86 149 ASP A N 1
ATOM 1190 C CA . ASP A 1 150 ? 105.165 37.163 34.532 1.00 38.61 149 ASP A CA 1
ATOM 1191 C C . ASP A 1 150 ? 103.847 36.397 34.684 1.00 35.79 149 ASP A C 1
ATOM 1192 O O . ASP A 1 150 ? 103.743 35.254 34.259 1.00 37.66 149 ASP A O 1
ATOM 1197 N N . PHE A 1 151 ? 102.826 37.022 35.228 1.00 36.26 150 PHE A N 1
ATOM 1198 C CA . PHE A 1 151 ? 101.556 36.361 35.296 1.00 36.03 150 PHE A CA 1
ATOM 1199 C C . PHE A 1 151 ? 100.973 36.206 33.866 1.00 43.84 150 PHE A C 1
ATOM 1200 O O . PHE A 1 151 ? 101.368 36.907 32.930 1.00 41.09 150 PHE A O 1
ATOM 1208 N N . LYS A 1 152 ? 100.036 35.278 33.727 1.00 44.54 151 LYS A N 1
ATOM 1209 C CA . LYS A 1 152 ? 99.290 35.111 32.496 1.00 48.71 151 LYS A CA 1
ATOM 1210 C C . LYS A 1 152 ? 97.907 35.676 32.655 1.00 52.32 151 LYS A C 1
ATOM 1211 O O . LYS A 1 152 ? 97.051 35.044 33.277 1.00 45.73 151 LYS A O 1
ATOM 1217 N N . ASN A 1 153 ? 97.693 36.888 32.139 1.00 60.45 152 ASN A N 1
ATOM 1218 C CA . ASN A 1 153 ? 96.412 37.617 32.293 1.00 61.82 152 ASN A CA 1
ATOM 1219 C C . ASN A 1 153 ? 96.036 37.688 33.744 1.00 56.76 152 ASN A C 1
ATOM 1220 O O . ASN A 1 153 ? 94.921 37.333 34.140 1.00 55.25 152 ASN A O 1
ATOM 1225 N N . GLY A 1 154 ? 96.988 38.156 34.533 1.00 51.13 153 GLY A N 1
ATOM 1226 C CA . GLY A 1 154 ? 96.791 38.285 35.946 1.00 45.85 153 GLY A CA 1
ATOM 1227 C C . GLY A 1 154 ? 96.666 37.016 36.768 1.00 42.13 153 GLY A C 1
ATOM 1228 O O . GLY A 1 154 ? 96.328 37.157 37.906 1.00 42.62 153 GLY A O 1
ATOM 1229 N N . THR A 1 155 ? 96.996 35.809 36.242 1.00 37.96 154 THR A N 1
ATOM 1230 C CA . THR A 1 155 ? 96.913 34.561 37.000 1.00 34.67 154 THR A CA 1
ATOM 1231 C C . THR A 1 155 ? 98.256 33.838 37.038 1.00 36.28 154 THR A C 1
ATOM 1232 O O . THR A 1 155 ? 99.124 34.082 36.219 1.00 34.61 154 THR A O 1
ATOM 1236 N N . THR A 1 156 ? 98.382 32.915 37.996 1.00 36.69 155 THR A N 1
ATOM 1237 C CA . THR A 1 156 ? 99.525 32.002 38.055 1.00 32.96 155 THR A CA 1
ATOM 1238 C C . THR A 1 156 ? 99.048 30.584 38.128 1.00 31.69 155 THR A C 1
ATOM 1239 O O . THR A 1 156 ? 99.875 29.707 38.000 1.00 37.97 155 THR A O 1
ATOM 1243 N N . LYS A 1 157 ? 97.780 30.303 38.416 1.00 30.86 156 LYS A N 1
ATOM 1244 C CA . LYS A 1 157 ? 97.331 28.928 38.557 1.00 31.96 156 LYS A CA 1
ATOM 1245 C C . LYS A 1 157 ? 97.557 28.027 37.330 1.00 38.18 156 LYS A C 1
ATOM 1246 O O . LYS A 1 157 ? 97.663 26.800 37.495 1.00 39.20 156 LYS A O 1
ATOM 1252 N N . ASP A 1 158 ? 97.646 28.610 36.137 1.00 36.79 157 ASP A N 1
ATOM 1253 C CA . ASP A 1 158 ? 97.950 27.863 34.908 1.00 42.56 157 ASP A CA 1
ATOM 1254 C C . ASP A 1 158 ? 99.344 28.155 34.373 1.00 43.28 157 ASP A C 1
ATOM 1255 O O . ASP A 1 158 ? 99.583 28.048 33.173 1.00 45.57 157 ASP A O 1
ATOM 1260 N N . GLY A 1 159 ? 100.231 28.595 35.254 1.00 35.30 158 GLY A N 1
ATOM 1261 C CA . GLY A 1 159 ? 101.612 28.909 34.897 1.00 33.01 158 GLY A CA 1
ATOM 1262 C C . GLY A 1 159 ? 101.896 30.396 34.838 1.00 36.09 158 GLY A C 1
ATOM 1263 O O . GLY A 1 159 ? 100.993 31.286 34.942 1.00 37.38 158 GLY A O 1
ATOM 1264 N N . VAL A 1 160 ? 103.186 30.631 34.669 1.00 38.58 159 VAL A N 1
ATOM 1265 C CA . VAL A 1 160 ? 103.764 31.936 34.568 1.00 37.29 159 VAL A CA 1
ATOM 1266 C C . VAL A 1 160 ? 104.564 31.967 33.303 1.00 41.49 159 VAL A C 1
ATOM 1267 O O . VAL A 1 160 ? 104.888 30.882 32.788 1.00 39.91 159 VAL A O 1
ATOM 1271 N N . LYS A 1 161 ? 104.932 33.182 32.832 1.00 38.33 160 LYS A N 1
ATOM 1272 C CA . LYS A 1 161 ? 105.569 33.306 31.511 1.00 41.25 160 LYS A CA 1
ATOM 1273 C C . LYS A 1 161 ? 107.091 33.270 31.635 1.00 44.43 160 LYS A C 1
ATOM 1274 O O . LYS A 1 161 ? 107.726 32.937 30.687 1.00 41.50 160 LYS A O 1
ATOM 1280 N N . LYS A 1 162 ? 107.637 33.689 32.780 1.00 39.99 161 LYS A N 1
ATOM 1281 C CA . LYS A 1 162 ? 109.030 33.592 33.149 1.00 44.94 161 LYS A CA 1
ATOM 1282 C C . LYS A 1 162 ? 109.055 33.378 34.684 1.00 44.03 161 LYS A C 1
ATOM 1283 O O . LYS A 1 162 ? 108.017 33.456 35.335 1.00 39.95 161 LYS A O 1
ATOM 1289 N N . PHE A 1 163 ? 110.244 33.164 35.229 1.00 39.42 162 PHE A N 1
ATOM 1290 C CA . PHE A 1 163 ? 110.430 32.714 36.590 1.00 39.86 162 PHE A CA 1
ATOM 1291 C C . PHE A 1 163 ? 111.246 33.741 37.389 1.00 36.23 162 PHE A C 1
ATOM 1292 O O . PHE A 1 163 ? 112.310 33.422 37.950 1.00 38.66 162 PHE A O 1
ATOM 1300 N N . ASP A 1 164 ? 110.767 34.993 37.399 1.00 37.62 163 ASP A N 1
ATOM 1301 C CA . ASP A 1 164 ? 111.439 36.109 38.120 1.00 38.87 163 ASP A CA 1
ATOM 1302 C C . ASP A 1 164 ? 110.948 36.206 39.571 1.00 37.49 163 ASP A C 1
ATOM 1303 O O . ASP A 1 164 ? 109.757 36.433 39.839 1.00 39.89 163 ASP A O 1
ATOM 1308 N N . GLY A 1 165 ? 111.879 35.994 40.487 1.00 33.68 164 GLY A N 1
ATOM 1309 C CA . GLY A 1 165 ? 111.671 36.178 41.953 1.00 31.85 164 GLY A CA 1
ATOM 1310 C C . GLY A 1 165 ? 112.460 37.378 42.399 1.00 31.41 164 GLY A C 1
ATOM 1311 O O . GLY A 1 165 ? 112.854 38.181 41.544 1.00 34.17 164 GLY A O 1
ATOM 1312 N N . THR A 1 166 ? 112.647 37.490 43.721 1.00 31.10 165 THR A N 1
ATOM 1313 C CA . THR A 1 166 ? 113.428 38.480 44.316 1.00 33.26 165 THR A CA 1
ATOM 1314 C C . THR A 1 166 ? 114.755 37.934 44.927 1.00 36.85 165 THR A C 1
ATOM 1315 O O . THR A 1 166 ? 115.460 38.706 45.509 1.00 36.03 165 THR A O 1
ATOM 1319 N N . GLY A 1 167 ? 115.054 36.636 44.795 1.00 32.77 166 GLY A N 1
ATOM 1320 C CA . GLY A 1 167 ? 115.983 35.987 45.644 1.00 34.65 166 GLY A CA 1
ATOM 1321 C C . GLY A 1 167 ? 117.421 36.233 45.213 1.00 32.18 166 GLY A C 1
ATOM 1322 O O . GLY A 1 167 ? 117.664 36.849 44.213 1.00 35.63 166 GLY A O 1
ATOM 1323 N N . PRO A 1 168 ? 118.361 35.672 45.952 1.00 34.59 167 PRO A N 1
ATOM 1324 C CA . PRO A 1 168 ? 119.790 35.905 45.660 1.00 36.03 167 PRO A CA 1
ATOM 1325 C C . PRO A 1 168 ? 120.312 35.234 44.393 1.00 34.30 167 PRO A C 1
ATOM 1326 O O . PRO A 1 168 ? 121.427 35.528 43.954 1.00 37.84 167 PRO A O 1
ATOM 1330 N N . PHE A 1 169 ? 119.553 34.318 43.831 1.00 34.76 168 PHE A N 1
ATOM 1331 C CA . PHE A 1 169 ? 119.856 33.802 42.501 1.00 36.83 168 PHE A CA 1
ATOM 1332 C C . PHE A 1 169 ? 118.741 34.026 41.520 1.00 39.43 168 PHE A C 1
ATOM 1333 O O . PHE A 1 169 ? 117.557 34.075 41.892 1.00 41.75 168 PHE A O 1
ATOM 1341 N N . LYS A 1 170 ? 119.132 34.093 40.242 1.00 40.12 169 LYS A N 1
ATOM 1342 C CA . LYS A 1 170 ? 118.203 34.100 39.099 1.00 41.72 169 LYS A CA 1
ATOM 1343 C C . LYS A 1 170 ? 118.333 32.829 38.269 1.00 36.73 169 LYS A C 1
ATOM 1344 O O . LYS A 1 170 ? 119.451 32.308 38.063 1.00 40.59 169 LYS A O 1
ATOM 1350 N N . LEU A 1 171 ? 117.227 32.390 37.732 1.00 32.86 170 LEU A N 1
ATOM 1351 C CA . LEU A 1 171 ? 117.160 31.204 36.864 1.00 36.98 170 LEU A CA 1
ATOM 1352 C C . LEU A 1 171 ? 117.713 31.567 35.526 1.00 40.76 170 LEU A C 1
ATOM 1353 O O . LEU A 1 171 ? 117.294 32.531 34.979 1.00 37.36 170 LEU A O 1
ATOM 1358 N N . GLY A 1 172 ? 118.691 30.809 35.033 1.00 45.85 171 GLY A N 1
ATOM 1359 C CA . GLY A 1 172 ? 119.331 31.053 33.750 1.00 50.16 171 GLY A CA 1
ATOM 1360 C C . GLY A 1 172 ? 119.027 29.949 32.754 1.00 45.38 171 GLY A C 1
ATOM 1361 O O . GLY A 1 172 ? 117.898 29.481 32.652 1.00 42.47 171 GLY A O 1
ATOM 1362 N N . GLU A 1 173 ? 120.073 29.484 32.092 1.00 41.72 172 GLU A N 1
ATOM 1363 C CA . GLU A 1 173 ? 119.945 28.485 31.065 1.00 46.99 172 GLU A CA 1
ATOM 1364 C C . GLU A 1 173 ? 119.531 27.177 31.665 1.00 43.73 172 GLU A C 1
ATOM 1365 O O . GLU A 1 173 ? 120.199 26.667 32.530 1.00 46.30 172 GLU A O 1
ATOM 1371 N N . HIS A 1 174 ? 118.439 26.638 31.159 1.00 45.82 173 HIS A N 1
ATOM 1372 C CA . HIS A 1 174 ? 117.923 25.356 31.548 1.00 46.58 173 HIS A CA 1
ATOM 1373 C C . HIS A 1 174 ? 117.805 24.453 30.325 1.00 50.28 173 HIS A C 1
ATOM 1374 O O . HIS A 1 174 ? 117.096 24.802 29.441 1.00 47.63 173 HIS A O 1
ATOM 1381 N N . LYS A 1 175 ? 118.503 23.321 30.298 1.00 48.01 174 LYS A N 1
ATOM 1382 C CA . LYS A 1 175 ? 118.369 22.349 29.241 1.00 53.46 174 LYS A CA 1
ATOM 1383 C C . LYS A 1 175 ? 117.686 21.194 29.906 1.00 49.92 174 LYS A C 1
ATOM 1384 O O . LYS A 1 175 ? 118.206 20.659 30.863 1.00 54.15 174 LYS A O 1
ATOM 1390 N N . LYS A 1 176 ? 116.489 20.899 29.453 1.00 47.61 175 LYS A N 1
ATOM 1391 C CA . LYS A 1 176 ? 115.633 19.913 30.029 1.00 51.28 175 LYS A CA 1
ATOM 1392 C C . LYS A 1 176 ? 116.369 18.587 30.284 1.00 52.21 175 LYS A C 1
ATOM 1393 O O . LYS A 1 176 ? 117.058 18.089 29.416 1.00 51.22 175 LYS A O 1
ATOM 1399 N N . ASP A 1 177 ? 116.255 18.064 31.505 1.00 49.24 176 ASP A N 1
ATOM 1400 C CA . ASP A 1 177 ? 116.847 16.791 31.915 1.00 48.43 176 ASP A CA 1
ATOM 1401 C C . ASP A 1 177 ? 118.346 16.761 31.825 1.00 50.07 176 ASP A C 1
ATOM 1402 O O . ASP A 1 177 ? 118.935 15.692 31.861 1.00 47.64 176 ASP A O 1
ATOM 1407 N N . GLU A 1 178 ? 118.977 17.929 31.790 1.00 45.95 177 GLU A N 1
ATOM 1408 C CA . GLU A 1 178 ? 120.419 17.986 31.650 1.00 49.93 177 GLU A CA 1
ATOM 1409 C C . GLU A 1 178 ? 121.004 18.949 32.684 1.00 43.76 177 GLU A C 1
ATOM 1410 O O . GLU A 1 178 ? 121.793 18.524 33.537 1.00 47.69 177 GLU A O 1
ATOM 1416 N N . SER A 1 179 ? 120.687 20.240 32.591 1.00 41.44 178 SER A N 1
ATOM 1417 C CA . SER A 1 179 ? 121.229 21.199 33.530 1.00 39.16 178 SER A CA 1
ATOM 1418 C C . SER A 1 179 ? 120.332 22.419 33.706 1.00 43.14 178 SER A C 1
ATOM 1419 O O . SER A 1 179 ? 119.600 22.790 32.773 1.00 41.10 178 SER A O 1
ATOM 1422 N N . ALA A 1 180 ? 120.397 23.033 34.894 1.00 41.33 179 ALA A N 1
ATOM 1423 C CA . ALA A 1 180 ? 119.788 24.363 35.120 1.00 42.37 179 ALA A CA 1
ATOM 1424 C C . ALA A 1 180 ? 120.753 25.245 35.845 1.00 40.70 179 ALA A C 1
ATOM 1425 O O . ALA A 1 180 ? 121.380 24.811 36.807 1.00 40.18 179 ALA A O 1
ATOM 1427 N N . ASP A 1 181 ? 120.885 26.485 35.380 1.00 41.32 180 ASP A N 1
ATOM 1428 C CA . ASP A 1 181 ? 121.820 27.448 35.974 1.00 40.51 180 ASP A CA 1
ATOM 1429 C C . ASP A 1 181 ? 121.096 28.374 36.957 1.00 41.98 180 ASP A C 1
ATOM 1430 O O . ASP A 1 181 ? 120.027 28.886 36.646 1.00 40.26 180 ASP A O 1
ATOM 1435 N N . PHE A 1 182 ? 121.666 28.576 38.138 1.00 38.97 181 PHE A N 1
ATOM 1436 C CA . PHE A 1 182 ? 121.188 29.585 39.046 1.00 33.13 181 PHE A CA 1
ATOM 1437 C C . PHE A 1 182 ? 122.339 30.567 39.134 1.00 39.99 181 PHE A C 1
ATOM 1438 O O . PHE A 1 182 ? 123.410 30.231 39.644 1.00 40.40 181 PHE A O 1
ATOM 1446 N N . ASN A 1 183 ? 122.150 31.743 38.534 1.00 41.73 182 ASN A N 1
ATOM 1447 C CA . ASN A 1 183 ? 123.199 32.776 38.486 1.00 37.89 182 ASN A CA 1
ATOM 1448 C C . ASN A 1 183 ? 123.011 33.814 39.574 1.00 36.71 182 ASN A C 1
ATOM 1449 O O . ASN A 1 183 ? 121.877 34.199 39.894 1.00 37.93 182 ASN A O 1
ATOM 1454 N N . LYS A 1 184 ? 124.139 34.307 40.089 1.00 36.69 183 LYS A N 1
ATOM 1455 C CA . LYS A 1 184 ? 124.190 35.291 41.177 1.00 34.18 183 LYS A CA 1
ATOM 1456 C C . LYS A 1 184 ? 123.400 36.505 40.790 1.00 36.40 183 LYS A C 1
ATOM 1457 O O . LYS A 1 184 ? 123.460 36.929 39.642 1.00 34.25 183 LYS A O 1
ATOM 1463 N N . ASN A 1 185 ? 122.608 37.024 41.723 1.00 37.47 184 ASN A N 1
ATOM 1464 C CA . ASN A 1 185 ? 121.733 38.148 41.448 1.00 34.52 184 ASN A CA 1
ATOM 1465 C C . ASN A 1 185 ? 122.540 39.341 42.004 1.00 39.59 184 ASN A C 1
ATOM 1466 O O . ASN A 1 185 ? 122.674 39.568 43.280 1.00 37.47 184 ASN A O 1
ATOM 1471 N N . ASP A 1 186 ? 123.136 40.050 41.077 1.00 34.19 185 ASP A N 1
ATOM 1472 C CA . ASP A 1 186 ? 123.989 41.174 41.476 1.00 41.85 185 ASP A CA 1
ATOM 1473 C C . ASP A 1 186 ? 123.161 42.318 41.999 1.00 44.63 185 ASP A C 1
ATOM 1474 O O . ASP A 1 186 ? 123.716 43.169 42.634 1.00 45.87 185 ASP A O 1
ATOM 1479 N N . GLN A 1 187 ? 121.842 42.329 41.758 1.00 39.24 186 GLN A N 1
ATOM 1480 C CA . GLN A 1 187 ? 120.995 43.401 42.327 1.00 44.89 186 GLN A CA 1
ATOM 1481 C C . GLN A 1 187 ? 120.295 42.961 43.582 1.00 40.62 186 GLN A C 1
ATOM 1482 O O . GLN A 1 187 ? 119.312 43.575 43.998 1.00 39.40 186 GLN A O 1
ATOM 1488 N N . TYR A 1 188 ? 120.751 41.865 44.190 1.00 38.45 187 TYR A N 1
ATOM 1489 C CA . TYR A 1 188 ? 119.986 41.268 45.264 1.00 39.40 187 TYR A CA 1
ATOM 1490 C C . TYR A 1 188 ? 120.061 42.269 46.384 1.00 43.30 187 TYR A C 1
ATOM 1491 O O . TYR A 1 188 ? 121.102 42.870 46.586 1.00 43.49 187 TYR A O 1
ATOM 1500 N N . TRP A 1 189 ? 118.969 42.392 47.110 1.00 39.24 188 TRP A N 1
ATOM 1501 C CA . TRP A 1 189 ? 118.788 43.355 48.179 1.00 40.48 188 TRP A CA 1
ATOM 1502 C C . TRP A 1 189 ? 119.482 43.020 49.471 1.00 43.81 188 TRP A C 1
ATOM 1503 O O . TRP A 1 189 ? 119.780 43.923 50.222 1.00 37.53 188 TRP A O 1
ATOM 1514 N N . GLY A 1 190 ? 119.630 41.735 49.770 1.00 41.84 189 GLY A N 1
ATOM 1515 C CA . GLY A 1 190 ? 120.126 41.238 51.056 1.00 41.40 189 GLY A CA 1
ATOM 1516 C C . GLY A 1 190 ? 121.598 40.756 51.026 1.00 43.36 189 GLY A C 1
ATOM 1517 O O . GLY A 1 190 ? 122.485 41.409 50.469 1.00 39.93 189 GLY A O 1
ATOM 1518 N N . GLU A 1 191 ? 121.863 39.602 51.615 1.00 42.31 190 GLU A N 1
ATOM 1519 C CA . GLU A 1 191 ? 123.227 39.035 51.583 1.00 43.98 190 GLU A CA 1
ATOM 1520 C C . GLU A 1 191 ? 123.422 38.446 50.211 1.00 43.46 190 GLU A C 1
ATOM 1521 O O . GLU A 1 191 ? 122.835 37.393 49.879 1.00 40.09 190 GLU A O 1
ATOM 1527 N N . LYS A 1 192 ? 124.264 39.113 49.421 1.00 40.04 191 LYS A N 1
ATOM 1528 C CA . LYS A 1 192 ? 124.557 38.656 48.036 1.00 42.24 191 LYS A CA 1
ATOM 1529 C C . LYS A 1 192 ? 125.369 37.354 48.047 1.00 41.76 191 LYS A C 1
ATOM 1530 O O . LYS A 1 192 ? 126.078 37.080 49.007 1.00 43.01 191 LYS A O 1
ATOM 1536 N N . SER A 1 193 ? 125.221 36.575 46.975 1.00 38.18 192 SER A N 1
ATOM 1537 C CA . SER A 1 193 ? 125.856 35.318 46.895 1.00 38.49 192 SER A CA 1
ATOM 1538 C C . SER A 1 193 ? 127.398 35.582 46.756 1.00 43.07 192 SER A C 1
ATOM 1539 O O . SER A 1 193 ? 127.806 36.472 46.007 1.00 40.00 192 SER A O 1
ATOM 1542 N N . LYS A 1 194 ? 128.226 34.756 47.377 1.00 38.99 193 LYS A N 1
ATOM 1543 C CA . LYS A 1 194 ? 129.645 34.732 46.996 1.00 41.33 193 LYS A CA 1
ATOM 1544 C C . LYS A 1 194 ? 129.864 33.882 45.763 1.00 45.05 193 LYS A C 1
ATOM 1545 O O . LYS A 1 194 ? 130.771 34.155 45.005 1.00 45.08 193 LYS A O 1
ATOM 1551 N N . LEU A 1 195 ? 129.032 32.857 45.525 1.00 41.59 194 LEU A N 1
ATOM 1552 C CA . LEU A 1 195 ? 129.159 32.032 44.339 1.00 35.83 194 LEU A CA 1
ATOM 1553 C C . LEU A 1 195 ? 128.604 32.737 43.110 1.00 39.26 194 LEU A C 1
ATOM 1554 O O . LEU A 1 195 ? 127.500 33.290 43.175 1.00 46.90 194 LEU A O 1
ATOM 1559 N N . ASN A 1 196 ? 129.313 32.679 41.978 1.00 40.41 195 ASN A N 1
ATOM 1560 C CA . ASN A 1 196 ? 128.771 33.201 40.719 1.00 40.43 195 ASN A CA 1
ATOM 1561 C C . ASN A 1 196 ? 127.646 32.401 40.211 1.00 41.62 195 ASN A C 1
ATOM 1562 O O . ASN A 1 196 ? 126.735 32.972 39.645 1.00 35.84 195 ASN A O 1
ATOM 1567 N N . LYS A 1 197 ? 127.730 31.074 40.349 1.00 39.98 196 LYS A N 1
ATOM 1568 C CA . LYS A 1 197 ? 126.743 30.227 39.736 1.00 37.95 196 LYS A CA 1
ATOM 1569 C C . LYS A 1 197 ? 126.624 28.896 40.428 1.00 40.33 196 LYS A C 1
ATOM 1570 O O . LYS A 1 197 ? 127.626 28.300 40.790 1.00 37.24 196 LYS A O 1
ATOM 1576 N N . VAL A 1 198 ? 125.391 28.416 40.558 1.00 38.53 197 VAL A N 1
ATOM 1577 C CA . VAL A 1 198 ? 125.134 27.086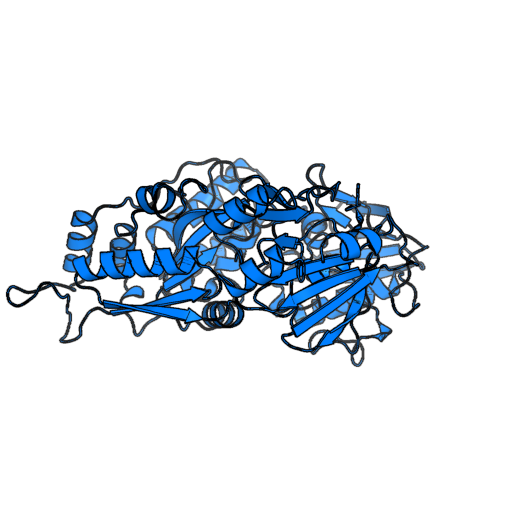 41.076 1.00 41.86 197 VAL A CA 1
ATOM 1578 C C . VAL A 1 198 ? 124.352 26.384 39.995 1.00 39.25 197 VAL A C 1
ATOM 1579 O O . VAL A 1 198 ? 123.362 26.908 39.500 1.00 38.82 197 VAL A O 1
ATOM 1583 N N . GLN A 1 199 ? 124.833 25.224 39.601 1.00 38.10 198 GLN A N 1
ATOM 1584 C CA . GLN A 1 199 ? 124.229 24.527 38.483 1.00 40.79 198 GLN A CA 1
ATOM 1585 C C . GLN A 1 199 ? 123.734 23.177 38.953 1.00 40.07 198 GLN A C 1
ATOM 1586 O O . GLN A 1 199 ? 124.477 22.443 39.595 1.00 40.43 198 GLN A O 1
ATOM 1592 N N . ALA A 1 200 ? 122.470 22.888 38.619 1.00 41.86 199 ALA A N 1
ATOM 1593 C CA . ALA A 1 200 ? 121.848 21.605 38.885 1.00 40.46 199 ALA A CA 1
ATOM 1594 C C . ALA A 1 200 ? 122.060 20.748 37.642 1.00 42.89 199 ALA A C 1
ATOM 1595 O O . ALA A 1 200 ? 121.556 21.052 36.599 1.00 41.29 199 ALA A O 1
ATOM 1597 N N . LYS A 1 201 ? 122.818 19.663 37.794 1.00 40.96 200 LYS A N 1
ATOM 1598 C CA . LYS A 1 201 ? 123.184 18.794 36.708 1.00 45.68 200 LYS A CA 1
ATOM 1599 C C . LYS A 1 201 ? 122.523 17.445 36.912 1.00 44.76 200 LYS A C 1
ATOM 1600 O O . LYS A 1 201 ? 122.781 16.761 37.908 1.00 36.34 200 LYS A O 1
ATOM 1606 N N . VAL A 1 202 ? 121.702 17.057 35.945 1.00 45.27 201 VAL A N 1
ATOM 1607 C CA . VAL A 1 202 ? 120.847 15.890 36.058 1.00 45.44 201 VAL A CA 1
ATOM 1608 C C . VAL A 1 202 ? 121.648 14.637 35.583 1.00 47.93 201 VAL A C 1
ATOM 1609 O O . VAL A 1 202 ? 122.275 14.668 34.564 1.00 42.59 201 VAL A O 1
ATOM 1613 N N . MET A 1 203 ? 121.676 13.575 36.364 1.00 46.67 202 MET A N 1
ATOM 1614 C CA . MET A 1 203 ? 122.297 12.330 35.935 1.00 42.09 202 MET A CA 1
ATOM 1615 C C . MET A 1 203 ? 121.847 11.172 36.838 1.00 44.53 202 MET A C 1
ATOM 1616 O O . MET A 1 203 ? 121.490 11.390 38.006 1.00 39.43 202 MET A O 1
ATOM 1621 N N . PRO A 1 204 ? 121.945 9.930 36.342 1.00 43.26 203 PRO A N 1
ATOM 1622 C CA . PRO A 1 204 ? 121.486 8.863 37.211 1.00 40.75 203 PRO A CA 1
ATOM 1623 C C . PRO A 1 204 ? 122.275 8.748 38.440 1.00 36.80 203 PRO A C 1
ATOM 1624 O O . PRO A 1 204 ? 123.435 9.135 38.476 1.00 43.24 203 PRO A O 1
ATOM 1628 N N . ALA A 1 205 ? 121.663 8.208 39.474 1.00 40.10 204 ALA A N 1
ATOM 1629 C CA . ALA A 1 205 ? 122.360 8.022 40.733 1.00 42.57 204 ALA A CA 1
ATOM 1630 C C . ALA A 1 205 ? 123.417 6.862 40.588 1.00 45.46 204 ALA A C 1
ATOM 1631 O O . ALA A 1 205 ? 123.637 6.367 39.506 1.00 46.26 204 ALA A O 1
ATOM 1633 N N . GLY A 1 206 ? 124.040 6.448 41.673 1.00 46.32 205 GLY A N 1
ATOM 1634 C CA . GLY A 1 206 ? 124.989 5.327 41.625 1.00 50.51 205 GLY A CA 1
ATOM 1635 C C . GLY A 1 206 ? 126.328 5.697 41.004 1.00 54.11 205 GLY A C 1
ATOM 1636 O O . GLY A 1 206 ? 126.920 6.761 41.327 1.00 46.39 205 GLY A O 1
ATOM 1637 N N . GLU A 1 207 ? 126.797 4.814 40.121 1.00 53.87 206 GLU A N 1
ATOM 1638 C CA . GLU A 1 207 ? 128.149 4.889 39.560 1.00 56.81 206 GLU A CA 1
ATOM 1639 C C . GLU A 1 207 ? 128.341 6.148 38.700 1.00 49.42 206 GLU A C 1
ATOM 1640 O O . GLU A 1 207 ? 129.407 6.723 38.713 1.00 48.35 206 GLU A O 1
ATOM 1646 N N . THR A 1 208 ? 127.304 6.594 38.009 1.00 44.20 207 THR A N 1
ATOM 1647 C CA . THR A 1 208 ? 127.432 7.788 37.185 1.00 49.23 207 THR A CA 1
ATOM 1648 C C . THR A 1 208 ? 127.658 9.016 38.003 1.00 47.91 207 THR A C 1
ATOM 1649 O O . THR A 1 208 ? 128.632 9.769 37.774 1.00 50.02 207 THR A O 1
ATOM 1653 N N . ALA A 1 209 ? 126.787 9.199 38.989 1.00 52.85 208 ALA A N 1
ATOM 1654 C CA . ALA A 1 209 ? 126.961 10.301 39.963 1.00 51.14 208 ALA A CA 1
ATOM 1655 C C . ALA A 1 209 ? 128.306 10.253 40.628 1.00 49.43 208 ALA A C 1
ATOM 1656 O O . ALA A 1 209 ? 128.928 11.306 40.790 1.00 42.86 208 ALA A O 1
ATOM 1658 N N . PHE A 1 210 ? 128.752 9.057 41.035 1.00 43.82 209 PHE A N 1
ATOM 1659 C CA . PHE A 1 210 ? 130.028 8.943 41.802 1.00 44.20 209 PHE A CA 1
ATOM 1660 C C . PHE A 1 210 ? 131.235 9.386 40.962 1.00 42.83 209 PHE A C 1
ATOM 1661 O O . PHE A 1 210 ? 132.073 10.241 41.375 1.00 44.05 209 PHE A O 1
ATOM 1669 N N . LEU A 1 211 ? 131.293 8.861 39.753 1.00 47.49 210 LEU A N 1
ATOM 1670 C CA . LEU A 1 211 ? 132.375 9.212 38.828 1.00 50.00 210 LEU A CA 1
ATOM 1671 C C . LEU A 1 211 ? 132.357 10.729 38.459 1.00 45.97 210 LEU A C 1
ATOM 1672 O O . LEU A 1 211 ? 133.399 11.379 38.456 1.00 46.66 210 LEU A O 1
ATOM 1677 N N . SER A 1 212 ? 131.169 11.252 38.166 1.00 45.06 211 SER A N 1
ATOM 1678 C CA . SER A 1 212 ? 130.969 12.676 37.914 1.00 42.48 211 SER A CA 1
ATOM 1679 C C . SER A 1 212 ? 131.585 13.470 39.020 1.00 40.29 211 SER A C 1
ATOM 1680 O O . SER A 1 212 ? 132.367 14.359 38.735 1.00 42.95 211 SER A O 1
ATOM 1683 N N . MET A 1 213 ? 131.313 13.089 40.278 1.00 37.74 212 MET A N 1
ATOM 1684 C CA . MET A 1 213 ? 131.881 13.806 41.413 1.00 36.43 212 MET A CA 1
ATOM 1685 C C . MET A 1 213 ? 133.423 13.621 41.574 1.00 48.94 212 MET A C 1
ATOM 1686 O O . MET A 1 213 ? 134.161 14.611 41.883 1.00 42.68 212 MET A O 1
ATOM 1691 N N . LYS A 1 214 ? 133.907 12.385 41.396 1.00 45.66 213 LYS A N 1
ATOM 1692 C CA . LYS A 1 214 ? 135.356 12.073 41.596 1.00 51.49 213 LYS A CA 1
ATOM 1693 C C . LYS A 1 214 ? 136.233 12.920 40.668 1.00 46.31 213 LYS A C 1
ATOM 1694 O O . LYS A 1 214 ? 137.263 13.423 41.078 1.00 48.39 213 LYS A O 1
ATOM 1700 N N . LYS A 1 215 ? 135.792 13.060 39.424 1.00 44.72 214 LYS A N 1
ATOM 1701 C CA . LYS A 1 215 ? 136.475 13.874 38.450 1.00 47.51 214 LYS A CA 1
ATOM 1702 C C . LYS A 1 215 ? 136.136 15.423 38.460 1.00 48.24 214 LYS A C 1
ATOM 1703 O O . LYS A 1 215 ? 136.669 16.196 37.676 1.00 46.85 214 LYS A O 1
ATOM 1709 N N . GLY A 1 216 ? 135.274 15.860 39.372 1.00 54.78 215 GLY A N 1
ATOM 1710 C CA . GLY A 1 216 ? 134.918 17.267 39.523 1.00 52.88 215 GLY A CA 1
ATOM 1711 C C . GLY A 1 216 ? 134.054 17.853 38.427 1.00 48.13 215 GLY A C 1
ATOM 1712 O O . GLY A 1 216 ? 133.982 19.068 38.286 1.00 54.22 215 GLY A O 1
ATOM 1713 N N . GLU A 1 217 ? 133.393 17.020 37.639 1.00 46.17 216 GLU A N 1
ATOM 1714 C CA . GLU A 1 217 ? 132.346 17.504 36.725 1.00 46.31 216 GLU A CA 1
ATOM 1715 C C . GLU A 1 217 ? 131.144 17.995 37.546 1.00 44.32 216 GLU A C 1
ATOM 1716 O O . GLU A 1 217 ? 130.525 19.019 37.245 1.00 46.08 216 GLU A O 1
ATOM 1722 N N . THR A 1 218 ? 130.843 17.317 38.625 1.00 42.27 217 THR A N 1
ATOM 1723 C CA . THR A 1 218 ? 129.983 17.907 39.644 1.00 37.48 217 THR A CA 1
ATOM 1724 C C . THR A 1 218 ? 130.870 18.003 40.854 1.00 37.36 217 THR A C 1
ATOM 1725 O O . THR A 1 218 ? 131.864 17.246 40.935 1.00 39.64 217 THR A O 1
ATOM 1729 N N . ASN A 1 219 ? 130.517 18.857 41.816 1.00 35.07 218 ASN A N 1
ATOM 1730 C CA . ASN A 1 219 ? 131.286 18.966 43.038 1.00 36.00 218 ASN A CA 1
ATOM 1731 C C . ASN A 1 219 ? 130.480 19.209 44.246 1.00 37.01 218 ASN A C 1
ATOM 1732 O O . ASN A 1 219 ? 130.993 19.694 45.238 1.00 37.86 218 ASN A O 1
ATOM 1737 N N . PHE A 1 220 ? 129.207 18.824 44.199 1.00 40.82 219 PHE A N 1
ATOM 1738 C CA . PHE A 1 220 ? 128.338 19.048 45.303 1.00 40.84 219 PHE A CA 1
ATOM 1739 C C . PHE A 1 220 ? 127.183 18.055 45.196 1.00 34.65 219 PHE A C 1
ATOM 1740 O O . PHE A 1 220 ? 126.809 17.670 44.102 1.00 37.17 219 PHE A O 1
ATOM 1748 N N . ALA A 1 221 ? 126.635 17.649 46.335 1.00 36.47 220 ALA A N 1
ATOM 1749 C CA . ALA A 1 221 ? 125.370 16.851 46.348 1.00 35.15 220 ALA A CA 1
ATOM 1750 C C . ALA A 1 221 ? 124.645 17.012 47.624 1.00 35.35 220 ALA A C 1
ATOM 1751 O O . ALA A 1 221 ? 125.234 17.290 48.680 1.00 37.13 220 ALA A O 1
ATOM 1753 N N . PHE A 1 222 ? 123.329 16.851 47.548 1.00 36.19 221 PHE A N 1
ATOM 1754 C CA . PHE A 1 222 ? 122.537 16.956 48.708 1.00 35.24 221 PHE A CA 1
ATOM 1755 C C . PHE A 1 222 ? 121.212 16.242 48.513 1.00 32.71 221 PHE A C 1
ATOM 1756 O O . PHE A 1 222 ? 120.783 16.055 47.400 1.00 31.55 221 PHE A O 1
ATOM 1764 N N . THR A 1 223 ? 120.644 15.788 49.617 1.00 33.38 222 THR A N 1
ATOM 1765 C CA . THR A 1 223 ? 119.393 15.011 49.638 1.00 35.17 222 THR A CA 1
ATOM 1766 C C . THR A 1 223 ? 118.339 15.879 48.945 1.00 36.77 222 THR A C 1
ATOM 1767 O O . THR A 1 223 ? 118.100 17.013 49.376 1.00 36.40 222 THR A O 1
ATOM 1771 N N . ASP A 1 224 ? 117.773 15.383 47.849 1.00 40.03 223 ASP A N 1
ATOM 1772 C CA . ASP A 1 224 ? 116.735 16.122 47.163 1.00 38.17 223 ASP A CA 1
ATOM 1773 C C . ASP A 1 224 ? 115.435 16.245 47.960 1.00 35.08 223 ASP A C 1
ATOM 1774 O O . ASP A 1 224 ? 115.359 15.771 49.091 1.00 35.70 223 ASP A O 1
ATOM 1779 N N . ASP A 1 225 ? 114.456 16.973 47.416 1.00 34.11 224 ASP A N 1
ATOM 1780 C CA . ASP A 1 225 ? 113.204 17.186 48.113 1.00 34.18 224 ASP A CA 1
ATOM 1781 C C . ASP A 1 225 ? 11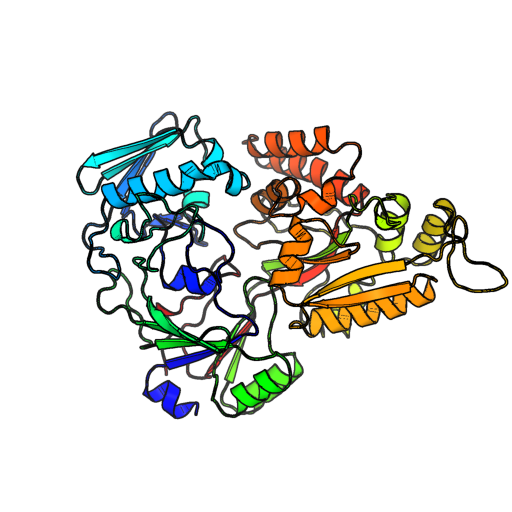2.277 15.990 48.261 1.00 33.52 224 ASP A C 1
ATOM 1782 O O . ASP A 1 225 ? 111.236 16.096 48.914 1.00 32.50 224 ASP A O 1
ATOM 1787 N N . ARG A 1 226 ? 112.647 14.871 47.690 1.00 32.53 225 ARG A N 1
ATOM 1788 C CA . ARG A 1 226 ? 111.913 13.621 47.843 1.00 36.14 225 ARG A CA 1
ATOM 1789 C C . ARG A 1 226 ? 112.723 12.637 48.711 1.00 43.00 225 ARG A C 1
ATOM 1790 O O . ARG A 1 226 ? 112.378 11.456 48.819 1.00 46.57 225 ARG A O 1
ATOM 1798 N N . GLY A 1 227 ? 113.853 13.112 49.238 1.00 41.22 226 GLY A N 1
ATOM 1799 C CA . GLY A 1 227 ? 114.684 12.368 50.161 1.00 35.82 226 GLY A CA 1
ATOM 1800 C C . GLY A 1 227 ? 115.728 11.492 49.545 1.00 36.03 226 GLY A C 1
ATOM 1801 O O . GLY A 1 227 ? 116.226 10.623 50.195 1.00 39.16 226 GLY A O 1
ATOM 1802 N N . THR A 1 228 ? 116.059 11.699 48.277 1.00 33.63 227 THR A N 1
ATOM 1803 C CA . THR A 1 228 ? 116.886 10.793 47.598 1.00 35.00 227 THR A CA 1
ATOM 1804 C C . THR A 1 228 ? 118.292 11.365 47.660 1.00 37.83 227 THR A C 1
ATOM 1805 O O . THR A 1 228 ? 118.484 12.543 47.393 1.00 35.62 227 THR A O 1
ATOM 1809 N N . ASP A 1 229 ? 119.240 10.511 48.018 1.00 34.95 228 ASP A N 1
ATOM 1810 C CA . ASP A 1 229 ? 120.714 10.839 48.006 1.00 36.74 228 ASP A CA 1
ATOM 1811 C C . ASP A 1 229 ? 121.319 10.082 46.833 1.00 39.57 228 ASP A C 1
ATOM 1812 O O . ASP A 1 229 ? 121.204 8.862 46.731 1.00 41.12 228 ASP A O 1
ATOM 1817 N N . SER A 1 230 ? 121.956 10.804 45.929 1.00 41.22 229 SER A N 1
ATOM 1818 C CA . SER A 1 230 ? 122.520 10.211 44.752 1.00 43.88 229 SER A CA 1
ATOM 1819 C C . SER A 1 230 ? 123.720 9.309 45.051 1.00 42.99 229 SER A C 1
ATOM 1820 O O . SER A 1 230 ? 124.134 8.565 44.172 1.00 38.34 229 SER A O 1
ATOM 1823 N N . LEU A 1 231 ? 124.313 9.429 46.224 1.00 41.50 230 LEU A N 1
ATOM 1824 C CA . LEU A 1 231 ? 125.517 8.682 46.554 1.00 45.55 230 LEU A CA 1
ATOM 1825 C C . LEU A 1 231 ? 125.387 7.820 47.779 1.00 47.62 230 LEU A C 1
ATOM 1826 O O . LEU A 1 231 ? 124.988 8.280 48.807 1.00 42.47 230 LEU A O 1
ATOM 1831 N N . ASP A 1 232 ? 125.791 6.568 47.667 1.00 50.34 231 ASP A N 1
ATOM 1832 C CA . ASP A 1 232 ? 125.641 5.646 48.807 1.00 60.28 231 ASP A CA 1
ATOM 1833 C C . ASP A 1 232 ? 126.805 5.841 49.822 1.00 57.62 231 ASP A C 1
ATOM 1834 O O . ASP A 1 232 ? 127.707 6.673 49.558 1.00 49.39 231 ASP A O 1
ATOM 1839 N N . LYS A 1 233 ? 126.788 5.092 50.938 1.00 47.76 232 LYS A N 1
ATOM 1840 C CA . LYS A 1 233 ? 127.771 5.235 52.022 1.00 50.64 232 LYS A CA 1
ATOM 1841 C C . LYS A 1 233 ? 129.198 5.031 51.538 1.00 55.74 232 LYS A C 1
ATOM 1842 O O . LYS A 1 233 ? 130.098 5.769 51.963 1.00 58.17 232 LYS A O 1
ATOM 1848 N N . ASP A 1 234 ? 129.401 4.084 50.627 1.00 52.96 233 ASP A N 1
ATOM 1849 C CA . ASP A 1 234 ? 130.749 3.762 50.170 1.00 57.17 233 ASP A CA 1
ATOM 1850 C C . ASP A 1 234 ? 131.261 4.815 49.155 1.00 59.31 233 ASP A C 1
ATOM 1851 O O . ASP A 1 234 ? 132.471 5.089 49.078 1.00 52.71 233 ASP A O 1
ATOM 1856 N N . SER A 1 235 ? 130.352 5.413 48.392 1.00 54.56 234 SER A N 1
ATOM 1857 C CA . SER A 1 235 ? 130.733 6.579 47.562 1.00 56.45 234 SER A CA 1
ATOM 1858 C C . SER A 1 235 ? 131.161 7.738 48.420 1.00 50.33 234 SER A C 1
ATOM 1859 O O . SER A 1 235 ? 132.200 8.353 48.181 1.00 51.56 234 SER A O 1
ATOM 1862 N N . LEU A 1 236 ? 130.392 8.003 49.455 1.00 47.25 235 LEU A N 1
ATOM 1863 C CA . LEU A 1 236 ? 130.787 9.042 50.385 1.00 51.63 235 LEU A CA 1
ATOM 1864 C C . LEU A 1 236 ? 132.202 8.828 50.969 1.00 58.90 235 LEU A C 1
ATOM 1865 O O . LEU A 1 236 ? 132.980 9.805 51.194 1.00 50.40 235 LEU A O 1
ATOM 1870 N N . LYS A 1 237 ? 132.486 7.562 51.291 1.00 57.46 236 LYS A N 1
ATOM 1871 C CA . LYS A 1 237 ? 133.797 7.144 51.833 1.00 59.16 236 LYS A CA 1
ATOM 1872 C C . LYS A 1 237 ? 134.900 7.421 50.814 1.00 49.83 236 LYS A C 1
ATOM 1873 O O . LYS A 1 237 ? 135.894 8.060 51.118 1.00 53.82 236 LYS A O 1
ATOM 1879 N N . GLN A 1 238 ? 134.695 6.913 49.612 1.00 43.55 237 GLN A N 1
ATOM 1880 C CA . GLN A 1 238 ? 135.598 7.150 48.541 1.00 47.45 237 GLN A CA 1
ATOM 1881 C C . GLN A 1 238 ? 135.849 8.648 48.185 1.00 54.48 237 GLN A C 1
ATOM 1882 O O . GLN A 1 238 ? 136.989 9.029 47.829 1.00 55.08 237 GLN A O 1
ATOM 1888 N N . LEU A 1 239 ? 134.807 9.484 48.284 1.00 47.95 238 LEU A N 1
ATOM 1889 C CA . LEU A 1 239 ? 134.990 10.918 48.088 1.00 48.45 238 LEU A CA 1
ATOM 1890 C C . LEU A 1 239 ? 135.758 11.592 49.244 1.00 43.74 238 LEU A C 1
ATOM 1891 O O . LEU A 1 239 ? 136.630 12.411 48.994 1.00 49.61 238 LEU A O 1
ATOM 1896 N N . LYS A 1 240 ? 135.417 11.311 50.504 1.00 49.60 239 LYS A N 1
ATOM 1897 C CA . LYS A 1 240 ? 136.205 11.856 51.609 1.00 55.32 239 LYS A CA 1
ATOM 1898 C C . LYS A 1 240 ? 137.711 11.461 51.414 1.00 59.38 239 LYS A C 1
ATOM 1899 O O . LYS A 1 240 ? 138.626 12.287 51.465 1.00 61.98 239 LYS A O 1
ATOM 1905 N N . ASP A 1 241 ? 137.894 10.200 51.094 1.00 57.56 240 ASP A N 1
ATOM 1906 C CA . ASP A 1 241 ? 139.189 9.619 50.888 1.00 57.20 240 ASP A CA 1
ATOM 1907 C C . ASP A 1 241 ? 140.025 10.275 49.809 1.00 60.47 240 ASP A C 1
ATOM 1908 O O . ASP A 1 241 ? 141.221 10.169 49.852 1.00 58.61 240 ASP A O 1
ATOM 1913 N N . THR A 1 242 ? 139.418 10.888 48.807 1.00 55.97 241 THR A N 1
ATOM 1914 C CA . THR A 1 242 ? 140.209 11.606 47.823 1.00 51.48 241 THR A CA 1
ATOM 1915 C C . THR A 1 242 ? 140.985 12.818 48.397 1.00 47.18 241 THR A C 1
ATOM 1916 O O . THR A 1 242 ? 141.699 13.471 47.667 1.00 50.54 241 THR A O 1
ATOM 1920 N N . GLY A 1 243 ? 140.799 13.152 49.662 1.00 43.77 242 GLY A N 1
ATOM 1921 C CA . GLY A 1 243 ? 141.134 14.469 50.164 1.00 47.60 242 GLY A CA 1
ATOM 1922 C C . GLY A 1 243 ? 140.330 15.725 49.719 1.00 48.19 242 GLY A C 1
ATOM 1923 O O . GLY A 1 243 ? 140.392 16.720 50.406 1.00 47.94 242 GLY A O 1
ATOM 1924 N N . ASP A 1 244 ? 139.565 15.668 48.625 1.00 48.21 243 ASP A N 1
ATOM 1925 C CA . ASP A 1 244 ? 138.895 16.825 48.014 1.00 46.02 243 ASP A CA 1
ATOM 1926 C C . ASP A 1 244 ? 137.532 17.173 48.628 1.00 45.63 243 ASP A C 1
ATOM 1927 O O . ASP A 1 244 ? 137.063 18.305 48.532 1.00 45.14 243 ASP A O 1
ATOM 1932 N N . TYR A 1 245 ? 136.865 16.210 49.253 1.00 47.42 244 TYR A N 1
ATOM 1933 C CA . TYR A 1 245 ? 135.477 16.396 49.680 1.00 45.14 244 TYR A CA 1
ATOM 1934 C C . TYR A 1 245 ? 135.279 16.243 51.176 1.00 44.97 244 TYR A C 1
ATOM 1935 O O . TYR A 1 245 ? 135.964 15.459 51.795 1.00 48.51 244 TYR A O 1
ATOM 1944 N N . GLN A 1 246 ? 134.309 16.967 51.733 1.00 40.27 245 GLN A N 1
ATOM 1945 C CA . GLN A 1 246 ? 133.812 16.816 53.124 1.00 41.47 245 GLN A CA 1
ATOM 1946 C C . GLN A 1 246 ? 132.319 16.423 53.025 1.00 43.29 245 GLN A C 1
ATOM 1947 O O . GLN A 1 246 ? 131.716 16.594 51.990 1.00 43.20 245 GLN A O 1
ATOM 1953 N N . VAL A 1 247 ? 131.749 15.942 54.116 1.00 45.53 246 VAL A N 1
ATOM 1954 C CA . VAL A 1 247 ? 130.403 15.334 54.169 1.00 46.57 246 VAL A CA 1
ATOM 1955 C C . VAL A 1 247 ? 129.797 15.845 55.454 1.00 46.34 246 VAL A C 1
ATOM 1956 O O . VAL A 1 247 ? 130.394 15.640 56.478 1.00 48.22 246 VAL A O 1
ATOM 1960 N N . LYS A 1 248 ? 128.680 16.579 55.371 1.00 46.14 247 LYS A N 1
ATOM 1961 C CA . LYS A 1 248 ? 127.942 17.079 56.520 1.00 46.47 247 LYS A CA 1
ATOM 1962 C C . LYS A 1 248 ? 126.548 16.418 56.504 1.00 47.74 247 LYS A C 1
ATOM 1963 O O . LYS A 1 248 ? 125.980 16.179 55.454 1.00 45.73 247 LYS A O 1
ATOM 1969 N N . ARG A 1 249 ? 125.999 16.212 57.692 1.00 45.72 248 ARG A N 1
ATOM 1970 C CA . ARG A 1 249 ? 124.739 15.528 57.892 1.00 46.93 248 ARG A CA 1
ATOM 1971 C C . ARG A 1 249 ? 123.981 16.340 58.933 1.00 43.87 248 ARG A C 1
ATOM 1972 O O . ARG A 1 249 ? 124.532 16.706 59.968 1.00 45.49 248 ARG A O 1
ATOM 1980 N N . SER A 1 250 ? 122.714 16.641 58.657 1.00 41.48 249 SER A N 1
ATOM 1981 C CA . SER A 1 250 ? 121.952 17.491 59.504 1.00 41.85 249 SER A CA 1
ATOM 1982 C C . SER A 1 250 ? 121.527 16.695 60.710 1.00 40.65 249 SER A C 1
ATOM 1983 O O . SER A 1 250 ? 121.665 15.502 60.749 1.00 35.56 249 SER A O 1
ATOM 1986 N N . GLN A 1 251 ? 120.923 17.359 61.664 1.00 40.38 250 GLN A N 1
ATOM 1987 C CA . GLN A 1 251 ? 120.187 16.634 62.687 1.00 46.46 250 GLN A CA 1
ATOM 1988 C C . GLN A 1 251 ? 119.080 15.783 61.958 1.00 47.21 250 GLN A C 1
ATOM 1989 O O . GLN A 1 251 ? 118.710 16.119 60.825 1.00 45.95 250 GLN A O 1
ATOM 1995 N N . PRO A 1 252 ? 118.585 14.700 62.582 1.00 42.58 251 PRO A N 1
ATOM 1996 C CA . PRO A 1 252 ? 117.438 13.944 62.049 1.00 46.25 251 PRO A CA 1
ATOM 1997 C C . PRO A 1 252 ? 116.244 14.828 61.811 1.00 44.11 251 PRO A C 1
ATOM 1998 O O . PRO A 1 252 ? 115.846 15.578 62.695 1.00 40.59 251 PRO A O 1
ATOM 2002 N N . MET A 1 253 ? 115.669 14.739 60.621 1.00 41.94 252 MET A N 1
ATOM 2003 C CA . MET A 1 253 ? 114.595 15.656 60.240 1.00 43.07 252 MET A CA 1
ATOM 2004 C C . MET A 1 253 ? 113.196 15.055 60.001 1.00 37.54 252 MET A C 1
ATOM 2005 O O . MET A 1 253 ? 112.257 15.796 59.986 1.00 32.56 252 MET A O 1
ATOM 2010 N N . ASN A 1 254 ? 113.081 13.759 59.747 1.00 34.44 253 ASN A N 1
ATOM 2011 C CA . ASN A 1 254 ? 111.869 13.191 59.284 1.00 36.61 253 ASN A CA 1
ATOM 2012 C C . ASN A 1 254 ? 111.766 11.756 59.735 1.00 37.36 253 ASN A C 1
ATOM 2013 O O . ASN A 1 254 ? 112.722 11.191 60.247 1.00 37.30 253 ASN A O 1
ATOM 2018 N N . THR A 1 255 ? 110.609 11.166 59.482 1.00 35.31 254 THR A N 1
ATOM 2019 C CA . THR A 1 255 ? 110.458 9.716 59.557 1.00 34.25 254 THR A CA 1
ATOM 2020 C C . THR A 1 255 ? 110.265 9.202 58.118 1.00 32.94 254 THR A C 1
ATOM 2021 O O . THR A 1 255 ? 109.476 9.748 57.381 1.00 33.20 254 THR A O 1
ATOM 2025 N N . LYS A 1 256 ? 111.001 8.167 57.761 1.00 32.03 255 LYS A N 1
ATOM 2026 C CA . LYS A 1 256 ? 110.890 7.499 56.469 1.00 34.30 255 LYS A CA 1
ATOM 2027 C C . LYS A 1 256 ? 110.037 6.279 56.729 1.00 37.49 255 LYS A C 1
ATOM 2028 O O . LYS A 1 256 ? 110.306 5.500 57.704 1.00 34.32 255 LYS A O 1
ATOM 2034 N N . MET A 1 257 ? 108.990 6.131 55.928 1.00 37.50 256 MET A N 1
ATOM 2035 C CA . MET A 1 257 ? 107.977 5.090 56.155 1.00 35.99 256 MET A CA 1
ATOM 2036 C C . MET A 1 257 ? 107.490 4.416 54.898 1.00 41.63 256 MET A C 1
ATOM 2037 O O . MET A 1 257 ? 107.685 4.911 53.763 1.00 38.12 256 MET A O 1
ATOM 2042 N N . LEU A 1 258 ? 106.850 3.264 55.130 1.00 36.06 257 LEU A N 1
ATOM 2043 C CA . LEU A 1 258 ? 106.046 2.593 54.136 1.00 39.51 257 LEU A CA 1
ATOM 2044 C C . LEU A 1 258 ? 104.621 3.138 54.214 1.00 40.65 257 LEU A C 1
ATOM 2045 O O . LEU A 1 258 ? 104.081 3.298 55.299 1.00 41.80 257 LEU A O 1
ATOM 2050 N N . VAL A 1 259 ? 104.041 3.459 53.064 1.00 36.06 258 VAL A N 1
ATOM 2051 C CA . VAL A 1 259 ? 102.650 3.876 53.002 1.00 34.69 258 VAL A CA 1
ATOM 2052 C C . VAL A 1 259 ? 101.816 2.716 52.454 1.00 36.57 258 VAL A C 1
ATOM 2053 O O . VAL A 1 259 ? 102.142 2.195 51.414 1.00 38.81 258 VAL A O 1
ATOM 2057 N N . VAL A 1 260 ? 100.708 2.393 53.099 1.00 38.17 259 VAL A N 1
ATOM 2058 C CA . VAL A 1 260 ? 99.935 1.161 52.772 1.00 39.24 259 VAL A CA 1
ATOM 2059 C C . VAL A 1 260 ? 98.519 1.611 52.393 1.00 38.35 259 VAL A C 1
ATOM 2060 O O . VAL A 1 260 ? 97.844 2.219 53.194 1.00 33.29 259 VAL A O 1
ATOM 2064 N N . ASN A 1 261 ? 98.123 1.358 51.142 1.00 36.92 260 ASN A N 1
ATOM 2065 C CA . ASN A 1 261 ? 96.989 2.032 50.572 1.00 39.44 260 ASN A CA 1
ATOM 2066 C C . ASN A 1 261 ? 95.658 1.375 50.967 1.00 39.03 260 ASN A C 1
ATOM 2067 O O . ASN A 1 261 ? 95.172 0.475 50.263 1.00 38.29 260 ASN A O 1
ATOM 2072 N N . SER A 1 262 ? 95.063 1.851 52.061 1.00 38.52 261 SER A N 1
ATOM 2073 C CA . SER A 1 262 ? 93.737 1.368 52.450 1.00 36.35 261 SER A CA 1
ATOM 2074 C C . SER A 1 262 ? 92.715 1.565 51.392 1.00 39.37 261 SER A C 1
ATOM 2075 O O . SER A 1 262 ? 91.723 0.818 51.378 1.00 38.98 261 SER A O 1
ATOM 2078 N N . GLY A 1 263 ? 92.895 2.567 50.542 1.00 37.67 262 GLY A N 1
ATOM 2079 C CA . GLY A 1 263 ? 91.958 2.777 49.451 1.00 38.09 262 GLY A CA 1
ATOM 2080 C C . GLY A 1 263 ? 92.076 1.905 48.213 1.00 41.89 262 GLY A C 1
ATOM 2081 O O . GLY A 1 263 ? 91.281 2.037 47.319 1.00 36.96 262 GLY A O 1
ATOM 2082 N N . LYS A 1 264 ? 93.056 1.022 48.120 1.00 43.15 263 LYS A N 1
ATOM 2083 C CA . LYS A 1 264 ? 93.218 0.205 46.917 1.00 41.49 263 LYS A CA 1
ATOM 2084 C C . LYS A 1 264 ? 92.260 -1.017 46.958 1.00 43.87 263 LYS A C 1
ATOM 2085 O O . LYS A 1 264 ? 92.638 -2.123 47.430 1.00 39.92 263 LYS A O 1
ATOM 2091 N N . LYS A 1 265 ? 91.016 -0.810 46.517 1.00 44.10 264 LYS A N 1
ATOM 2092 C CA . LYS A 1 265 ? 89.976 -1.829 46.695 1.00 53.00 264 LYS A CA 1
ATOM 2093 C C . LYS A 1 265 ? 90.213 -3.150 45.951 1.00 45.94 264 LYS A C 1
ATOM 2094 O O . LYS A 1 265 ? 89.845 -4.173 46.470 1.00 49.80 264 LYS A O 1
ATOM 2100 N N . ASP A 1 266 ? 90.848 -3.110 44.788 1.00 44.74 265 ASP A N 1
ATOM 2101 C CA . ASP A 1 266 ? 91.216 -4.309 44.043 1.00 48.12 265 ASP A CA 1
ATOM 2102 C C . ASP A 1 266 ? 92.390 -5.118 44.632 1.00 50.59 265 ASP A C 1
ATOM 2103 O O . ASP A 1 266 ? 92.849 -6.036 43.949 1.00 51.44 265 ASP A O 1
ATOM 2108 N N . ASN A 1 267 ? 92.870 -4.831 45.860 1.00 39.70 266 ASN A N 1
ATOM 2109 C CA . ASN A 1 267 ? 94.038 -5.553 46.421 1.00 38.22 266 ASN A CA 1
ATOM 2110 C C . ASN A 1 267 ? 93.866 -5.842 47.910 1.00 38.51 266 ASN A C 1
ATOM 2111 O O . ASN A 1 267 ? 93.074 -5.191 48.611 1.00 38.29 266 ASN A O 1
ATOM 2116 N N . ALA A 1 268 ? 94.581 -6.850 48.383 1.00 34.31 267 ALA A N 1
ATOM 2117 C CA . ALA A 1 268 ? 94.543 -7.244 49.776 1.00 39.03 267 ALA A CA 1
ATOM 2118 C C . ALA A 1 268 ? 94.908 -6.117 50.759 1.00 37.62 267 ALA A C 1
ATOM 2119 O O . ALA A 1 268 ? 94.492 -6.181 51.887 1.00 38.63 267 ALA A O 1
ATOM 2121 N N . VAL A 1 269 ? 95.777 -5.169 50.397 1.00 36.83 268 VAL A N 1
ATOM 2122 C CA . VAL A 1 269 ? 96.107 -4.100 51.312 1.00 37.52 268 VAL A CA 1
ATOM 2123 C C . VAL A 1 269 ? 94.855 -3.235 51.675 1.00 34.94 268 VAL A C 1
ATOM 2124 O O . VAL A 1 269 ? 94.912 -2.487 52.636 1.00 39.90 268 VAL A O 1
ATOM 2128 N N . SER A 1 270 ? 93.743 -3.331 50.962 1.00 38.76 269 SER A N 1
ATOM 2129 C CA . SER A 1 270 ? 92.496 -2.721 51.480 1.00 38.88 269 SER A CA 1
ATOM 2130 C C . SER A 1 270 ? 91.903 -3.452 52.729 1.00 39.91 269 SER A C 1
ATOM 2131 O O . SER A 1 270 ? 91.057 -2.938 53.323 1.00 37.00 269 SER A O 1
ATOM 2134 N N . ASP A 1 271 ? 92.368 -4.636 53.113 1.00 38.22 270 ASP A N 1
ATOM 2135 C CA . ASP A 1 271 ? 91.840 -5.338 54.261 1.00 40.26 270 ASP A CA 1
ATOM 2136 C C . ASP A 1 271 ? 92.681 -4.914 55.471 1.00 35.08 270 ASP A C 1
ATOM 2137 O O . ASP A 1 271 ? 93.897 -5.165 55.529 1.00 38.73 270 ASP A O 1
ATOM 2142 N N . LYS A 1 272 ? 92.052 -4.288 56.462 1.00 36.50 271 LYS A N 1
ATOM 2143 C CA . LYS A 1 272 ? 92.781 -3.935 57.663 1.00 32.48 271 LYS A CA 1
ATOM 2144 C C . LYS A 1 272 ? 93.682 -5.070 58.186 1.00 38.95 271 LYS A C 1
ATOM 2145 O O . LYS A 1 272 ? 94.787 -4.837 58.638 1.00 34.73 271 LYS A O 1
ATOM 2151 N N . THR A 1 273 ? 93.197 -6.309 58.152 1.00 38.32 272 THR A N 1
ATOM 2152 C CA . THR A 1 273 ? 93.884 -7.396 58.780 1.00 37.03 272 THR A CA 1
ATOM 2153 C C . THR A 1 273 ? 95.194 -7.705 58.101 1.00 35.72 272 THR A C 1
ATOM 2154 O O . THR A 1 273 ? 96.157 -8.093 58.774 1.00 34.14 272 THR A O 1
ATOM 2158 N N . VAL A 1 274 ? 95.199 -7.609 56.762 1.00 35.00 273 VAL A N 1
ATOM 2159 C CA . VAL A 1 274 ? 96.385 -7.786 55.973 1.00 32.21 273 VAL A CA 1
ATOM 2160 C C . VAL A 1 274 ? 97.387 -6.648 56.246 1.00 35.38 273 VAL A C 1
ATOM 2161 O O . VAL A 1 274 ? 98.604 -6.880 56.400 1.00 34.15 273 VAL A O 1
ATOM 2165 N N . ARG A 1 275 ? 96.867 -5.441 56.390 1.00 34.65 274 ARG A N 1
ATOM 2166 C CA . ARG A 1 275 ? 97.680 -4.291 56.715 1.00 36.41 274 ARG A CA 1
ATOM 2167 C C . ARG A 1 275 ? 98.329 -4.519 58.069 1.00 37.08 274 ARG A C 1
ATOM 2168 O O . ARG A 1 275 ? 99.483 -4.269 58.228 1.00 37.00 274 ARG A O 1
ATOM 2176 N N . GLN A 1 276 ? 97.584 -5.023 59.034 1.00 36.77 275 GLN A N 1
ATOM 2177 C CA . GLN A 1 276 ? 98.194 -5.310 60.372 1.00 42.41 275 GLN A CA 1
ATOM 2178 C C . GLN A 1 276 ? 99.256 -6.390 60.296 1.00 40.35 275 GLN A C 1
ATOM 2179 O O . GLN A 1 276 ? 100.294 -6.264 60.906 1.00 37.81 275 GLN A O 1
ATOM 2185 N N . ALA A 1 277 ? 99.032 -7.365 59.432 1.00 39.21 276 ALA A N 1
ATOM 2186 C CA . ALA A 1 277 ? 100.005 -8.425 59.238 1.00 39.95 276 ALA A CA 1
ATOM 2187 C C . ALA A 1 277 ? 101.305 -7.883 58.646 1.00 36.37 276 ALA A C 1
ATOM 2188 O O . ALA A 1 277 ? 102.383 -8.189 59.115 1.00 40.55 276 ALA A O 1
ATOM 2190 N N . ILE A 1 278 ? 101.190 -7.108 57.578 1.00 39.19 277 ILE A N 1
ATOM 2191 C CA . ILE A 1 278 ? 102.337 -6.464 56.951 1.00 46.99 277 ILE A CA 1
ATOM 2192 C C . ILE A 1 278 ? 103.164 -5.682 57.946 1.00 40.77 277 ILE A C 1
ATOM 2193 O O . ILE A 1 278 ? 104.432 -5.629 57.845 1.00 40.87 277 ILE A O 1
ATOM 2198 N N . GLY A 1 279 ? 102.457 -5.007 58.843 1.00 39.02 278 GLY A N 1
ATOM 2199 C CA . GLY A 1 279 ? 103.108 -4.261 59.947 1.00 43.62 278 GLY A CA 1
ATOM 2200 C C . GLY A 1 279 ? 104.073 -5.006 60.850 1.00 43.43 278 GLY A C 1
ATOM 2201 O O . GLY A 1 279 ? 104.973 -4.414 61.461 1.00 37.23 278 GLY A O 1
ATOM 2202 N N . HIS A 1 280 ? 103.866 -6.312 60.956 1.00 40.16 279 HIS A N 1
ATOM 2203 C CA . HIS A 1 280 ? 104.758 -7.149 61.739 1.00 43.15 279 HIS A CA 1
ATOM 2204 C C . HIS A 1 280 ? 105.832 -7.808 60.890 1.00 41.21 279 HIS A C 1
ATOM 2205 O O . HIS A 1 280 ? 106.528 -8.669 61.386 1.00 39.45 279 HIS A O 1
ATOM 2212 N N . MET A 1 281 ? 105.891 -7.464 59.595 1.00 39.67 280 MET A N 1
ATOM 2213 C CA . MET A 1 281 ? 106.795 -8.046 58.628 1.00 39.51 280 MET A CA 1
ATOM 2214 C C . MET A 1 281 ? 107.984 -7.142 58.258 1.00 40.24 280 MET A C 1
ATOM 2215 O O . MET A 1 281 ? 108.706 -7.428 57.306 1.00 36.85 280 MET A O 1
ATOM 2220 N N . VAL A 1 282 ? 108.182 -6.060 59.006 1.00 37.32 281 VAL A N 1
ATOM 2221 C CA . VAL A 1 282 ? 109.187 -5.053 58.634 1.00 38.51 281 VAL A CA 1
ATOM 2222 C C . VAL A 1 282 ? 110.170 -4.947 59.750 1.00 36.87 281 VAL A C 1
ATOM 2223 O O . VAL A 1 282 ? 109.885 -4.365 60.812 1.00 39.35 281 VAL A O 1
ATOM 2227 N N . ASN A 1 283 ? 111.316 -5.576 59.534 1.00 40.54 282 ASN A N 1
ATOM 2228 C CA . ASN A 1 283 ? 112.366 -5.599 60.535 1.00 42.24 282 ASN A CA 1
ATOM 2229 C C . ASN A 1 283 ? 113.169 -4.307 60.576 1.00 38.38 282 ASN A C 1
ATOM 2230 O O . ASN A 1 283 ? 114.285 -4.265 60.115 1.00 39.73 282 ASN A O 1
ATOM 2235 N N . ARG A 1 284 ? 112.598 -3.262 61.149 1.00 41.72 283 ARG A N 1
ATOM 2236 C CA . ARG A 1 284 ? 113.184 -1.935 61.111 1.00 39.62 283 ARG A CA 1
ATOM 2237 C C . A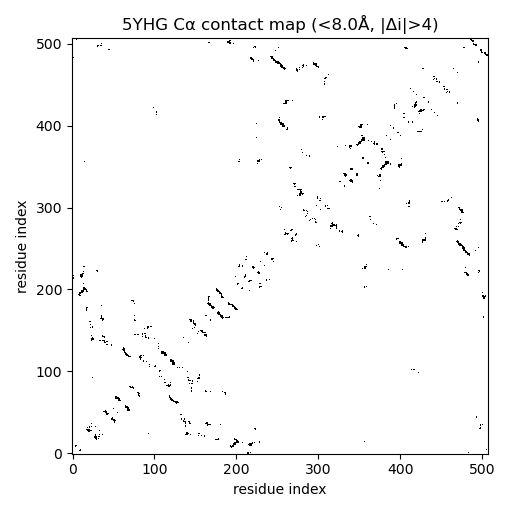RG A 1 284 ? 114.561 -1.885 61.807 1.00 46.29 283 ARG A C 1
ATOM 2238 O O . ARG A 1 284 ? 115.473 -1.119 61.384 1.00 45.54 283 ARG A O 1
ATOM 2246 N N . ASP A 1 285 ? 114.741 -2.711 62.837 1.00 45.45 284 ASP A N 1
ATOM 2247 C CA . ASP A 1 285 ? 116.013 -2.717 63.566 1.00 48.01 284 ASP A CA 1
ATOM 2248 C C . ASP A 1 285 ? 117.160 -3.173 62.725 1.00 44.66 284 ASP A C 1
ATOM 2249 O O . ASP A 1 285 ? 118.251 -2.561 62.699 1.00 41.25 284 ASP A O 1
ATOM 2254 N N . LYS A 1 286 ? 116.926 -4.271 62.037 1.00 43.91 285 LYS A N 1
ATOM 2255 C CA . LYS A 1 286 ? 117.921 -4.820 61.151 1.00 48.27 285 LYS A CA 1
ATOM 2256 C C . LYS A 1 286 ? 118.126 -3.942 59.894 1.00 49.34 285 LYS A C 1
ATOM 2257 O O . LYS A 1 286 ? 119.259 -3.805 59.382 1.00 45.32 285 LYS A O 1
ATOM 2263 N N . ILE A 1 287 ? 117.041 -3.369 59.386 1.00 43.98 286 ILE A N 1
ATOM 2264 C CA . ILE A 1 287 ? 117.119 -2.481 58.211 1.00 43.91 286 ILE A CA 1
ATOM 2265 C C . ILE A 1 287 ? 118.025 -1.314 58.597 1.00 41.69 286 ILE A C 1
ATOM 2266 O O . ILE A 1 287 ? 118.891 -0.978 57.834 1.00 39.97 286 ILE A O 1
ATOM 2271 N N . ALA A 1 288 ? 117.844 -0.756 59.808 1.00 43.78 287 ALA A N 1
ATOM 2272 C CA . ALA A 1 288 ? 118.586 0.422 60.244 1.00 42.32 287 ALA A CA 1
ATOM 2273 C C . ALA A 1 288 ? 120.047 0.127 60.442 1.00 45.95 287 ALA A C 1
ATOM 2274 O O . ALA A 1 288 ? 120.922 0.930 60.019 1.00 47.67 287 ALA A O 1
ATOM 2276 N N . LYS A 1 289 ? 120.299 -1.009 61.064 1.00 49.38 288 LYS A N 1
ATOM 2277 C CA . LYS A 1 289 ? 121.643 -1.435 61.396 1.00 51.31 288 LYS A CA 1
ATOM 2278 C C . LYS A 1 289 ? 122.363 -1.940 60.167 1.00 47.94 288 LYS A C 1
ATOM 2279 O O . LYS A 1 289 ? 123.503 -1.556 59.895 1.00 49.01 288 LYS A O 1
ATOM 2285 N N . GLU A 1 290 ? 121.723 -2.795 59.400 1.00 43.65 289 GLU A N 1
ATOM 2286 C CA . GLU A 1 290 ? 122.464 -3.520 58.355 1.00 51.01 289 GLU A CA 1
ATOM 2287 C C . GLU A 1 290 ? 122.305 -2.918 56.954 1.00 57.93 289 GLU A C 1
ATOM 2288 O O . GLU A 1 290 ? 123.278 -2.791 56.206 1.00 61.59 289 GLU A O 1
ATOM 2294 N N . ILE A 1 291 ? 121.083 -2.538 56.590 1.00 48.15 290 ILE A N 1
ATOM 2295 C CA . ILE A 1 291 ? 120.829 -2.047 55.237 1.00 44.87 290 ILE A CA 1
ATOM 2296 C C . ILE A 1 291 ? 121.225 -0.559 55.091 1.00 45.48 290 ILE A C 1
ATOM 2297 O O . ILE A 1 291 ? 121.666 -0.165 54.023 1.00 42.15 290 ILE A O 1
ATOM 2302 N N . LEU A 1 292 ? 121.011 0.235 56.154 1.00 44.16 291 LEU A N 1
ATOM 2303 C CA . LEU A 1 292 ? 121.286 1.665 56.182 1.00 45.75 291 LEU A CA 1
ATOM 2304 C C . LEU A 1 292 ? 122.613 1.989 56.902 1.00 45.78 291 LEU A C 1
ATOM 2305 O O . LEU A 1 292 ? 122.916 3.149 57.234 1.00 42.21 291 LEU A O 1
ATOM 2310 N N . ASP A 1 293 ? 123.388 0.935 57.145 1.00 45.19 292 ASP A N 1
ATOM 2311 C CA . ASP A 1 293 ? 124.671 0.986 57.821 1.00 49.73 292 ASP A CA 1
ATOM 2312 C C . ASP A 1 293 ? 124.740 1.776 59.076 1.00 46.64 292 ASP A C 1
ATOM 2313 O O . ASP A 1 293 ? 125.714 2.401 59.328 1.00 51.94 292 ASP A O 1
ATOM 2318 N N . GLY A 1 294 ? 123.682 1.765 59.870 1.00 45.79 293 GLY A N 1
ATOM 2319 C CA . GLY A 1 294 ? 123.678 2.514 61.113 1.00 46.67 293 GLY A CA 1
ATOM 2320 C C . GLY A 1 294 ? 123.624 4.021 60.959 1.00 46.54 293 GLY A C 1
ATOM 2321 O O . GLY A 1 294 ? 123.706 4.717 61.934 1.00 47.00 293 GLY A O 1
ATOM 2322 N N . GLN A 1 295 ? 123.434 4.517 59.751 1.00 47.46 294 GLN A N 1
ATOM 2323 C CA . GLN A 1 295 ? 123.401 5.955 59.484 1.00 49.43 294 GLN A CA 1
ATOM 2324 C C . GLN A 1 295 ? 122.100 6.600 59.887 1.00 45.81 294 GLN A C 1
ATOM 2325 O O . GLN A 1 295 ? 122.015 7.808 59.924 1.00 44.31 294 GLN A O 1
ATOM 2331 N N . GLU A 1 296 ? 121.062 5.808 60.131 1.00 45.79 295 GLU A N 1
ATOM 2332 C CA . GLU A 1 296 ? 119.776 6.346 60.563 1.00 45.68 295 GLU A CA 1
ATOM 2333 C C . GLU A 1 296 ? 119.274 5.480 61.681 1.00 45.98 295 GLU A C 1
ATOM 2334 O O . GLU A 1 296 ? 119.415 4.285 61.631 1.00 46.42 295 GLU A O 1
ATOM 2340 N N . LYS A 1 297 ? 118.607 6.066 62.643 1.00 42.79 296 LYS A N 1
ATOM 2341 C CA . LYS A 1 297 ? 118.073 5.268 63.697 1.00 46.63 296 LYS A CA 1
ATOM 2342 C C . LYS A 1 297 ? 116.718 4.776 63.314 1.00 46.85 296 LYS A C 1
ATOM 2343 O O . LYS A 1 297 ? 115.957 5.484 62.641 1.00 41.90 296 LYS A O 1
ATOM 2349 N N . PRO A 1 298 ? 116.357 3.599 63.821 1.00 46.58 297 PRO A N 1
ATOM 2350 C CA . PRO A 1 298 ? 115.039 3.083 63.472 1.00 43.02 297 PRO A CA 1
ATOM 2351 C C . PRO A 1 298 ? 113.922 3.942 64.048 1.00 41.70 297 PRO A C 1
ATOM 2352 O O . PRO A 1 298 ? 114.108 4.620 65.063 1.00 46.17 297 PRO A O 1
ATOM 2356 N N . ALA A 1 299 ? 112.753 3.905 63.414 1.00 41.83 298 ALA A N 1
ATOM 2357 C CA . ALA A 1 299 ? 111.604 4.704 63.839 1.00 39.54 298 ALA A CA 1
ATOM 2358 C C . ALA A 1 299 ? 110.475 3.805 64.244 1.00 38.80 298 ALA A C 1
ATOM 2359 O O . ALA A 1 299 ? 110.082 2.994 63.451 1.00 39.76 298 ALA A O 1
ATOM 2361 N N . THR A 1 300 ? 109.966 3.960 65.470 1.00 36.89 299 THR A N 1
ATOM 2362 C CA . THR A 1 300 ? 108.915 3.092 66.014 1.00 40.95 299 THR A CA 1
ATOM 2363 C C . THR A 1 300 ? 107.559 3.781 66.047 1.00 35.97 299 THR A C 1
ATOM 2364 O O . THR A 1 300 ? 106.552 3.201 66.464 1.00 39.93 299 THR A O 1
ATOM 2368 N N . GLN A 1 301 ? 107.544 5.034 65.637 1.00 36.80 300 GLN A N 1
ATOM 2369 C CA . GLN A 1 301 ? 106.308 5.763 65.453 1.00 39.06 300 GLN A CA 1
ATOM 2370 C C . GLN A 1 301 ? 106.503 6.817 64.397 1.00 37.05 300 GLN A C 1
ATOM 2371 O O . GLN A 1 301 ? 107.640 7.189 64.095 1.00 40.20 300 GLN A O 1
ATOM 2377 N N . LEU A 1 302 ? 105.392 7.306 63.860 1.00 40.36 301 LEU A N 1
ATOM 2378 C CA . LEU A 1 302 ? 105.420 8.163 62.628 1.00 40.83 301 LEU A CA 1
ATOM 2379 C C . LEU A 1 302 ? 106.121 9.492 62.885 1.00 41.33 301 LEU A C 1
ATOM 2380 O O . LEU A 1 302 ? 106.956 9.907 62.120 1.00 45.77 301 LEU A O 1
ATOM 2385 N N . PHE A 1 303 ? 105.806 10.115 63.997 1.00 43.80 302 PHE A N 1
ATOM 2386 C CA . PHE A 1 303 ? 106.448 11.326 64.457 1.00 46.00 302 PHE A CA 1
ATOM 2387 C C . PHE A 1 303 ? 107.103 11.036 65.811 1.00 47.55 302 PHE A C 1
ATOM 2388 O O . PHE A 1 303 ? 106.415 10.622 66.773 1.00 42.89 302 PHE A O 1
ATOM 2396 N N . ALA A 1 304 ? 108.396 11.329 65.887 1.00 45.89 303 ALA A N 1
ATOM 2397 C CA . ALA A 1 304 ? 109.199 10.934 67.022 1.00 53.94 303 ALA A CA 1
ATOM 2398 C C . ALA A 1 304 ? 108.731 11.719 68.193 1.00 54.81 303 ALA A C 1
ATOM 2399 O O . ALA A 1 304 ? 108.180 12.823 68.012 1.00 48.24 303 ALA A O 1
ATOM 2401 N N . LYS A 1 305 ? 108.893 11.113 69.384 1.00 57.96 304 LYS A N 1
ATOM 2402 C CA . LYS A 1 305 ? 108.511 11.710 70.684 1.00 58.95 304 LYS A CA 1
ATOM 2403 C C . LYS A 1 305 ? 108.944 13.184 70.777 1.00 55.39 304 LYS A C 1
ATOM 2404 O O . LYS A 1 305 ? 108.163 14.029 71.221 1.00 56.91 304 LYS A O 1
ATOM 2410 N N . ASN A 1 306 ? 110.177 13.468 70.327 1.00 52.01 305 ASN A N 1
ATOM 2411 C CA . ASN A 1 306 ? 110.755 14.825 70.420 1.00 57.11 305 ASN A CA 1
ATOM 2412 C C . ASN A 1 306 ? 110.187 15.844 69.413 1.00 62.44 305 ASN A C 1
ATOM 2413 O O . ASN A 1 306 ? 110.645 16.980 69.398 1.00 55.27 305 ASN A O 1
ATOM 2418 N N . VAL A 1 307 ? 109.269 15.438 68.528 1.00 55.98 306 VAL A N 1
ATOM 2419 C CA . VAL A 1 307 ? 108.654 16.374 67.568 1.00 54.85 306 VAL A CA 1
ATOM 2420 C C . VAL A 1 307 ? 107.673 17.257 68.353 1.00 46.82 306 VAL A C 1
ATOM 2421 O O . VAL A 1 307 ? 106.950 16.759 69.224 1.00 47.56 306 VAL A O 1
ATOM 2425 N N . THR A 1 308 ? 107.602 18.541 67.999 1.00 45.54 307 THR A N 1
ATOM 2426 C CA . THR A 1 308 ? 106.648 19.482 68.635 1.00 47.56 307 THR A CA 1
ATOM 2427 C C . THR A 1 308 ? 105.241 18.913 68.731 1.00 47.19 307 THR A C 1
ATOM 2428 O O . THR A 1 308 ? 104.724 18.367 67.743 1.00 43.68 307 THR A O 1
ATOM 2432 N N . ASP A 1 309 ? 104.652 19.033 69.899 1.00 43.41 308 ASP A N 1
ATOM 2433 C CA . ASP A 1 309 ? 103.303 18.599 70.185 1.00 44.42 308 ASP A CA 1
ATOM 2434 C C . ASP A 1 309 ? 103.081 17.083 70.199 1.00 42.22 308 ASP A C 1
ATOM 2435 O O . ASP A 1 309 ? 101.980 16.638 70.278 1.00 44.60 308 ASP A O 1
ATOM 2440 N N . ILE A 1 310 ? 104.127 16.299 70.093 1.00 44.32 309 ILE A N 1
ATOM 2441 C CA . ILE A 1 310 ? 103.962 14.865 70.155 1.00 45.54 309 ILE A CA 1
ATOM 2442 C C . ILE A 1 310 ? 104.262 14.580 71.634 1.00 56.89 309 ILE A C 1
ATOM 2443 O O . ILE A 1 310 ? 103.321 14.577 72.468 1.00 51.63 309 ILE A O 1
ATOM 2448 N N . ASN A 1 311 ? 105.536 14.396 71.990 1.00 55.48 310 ASN A N 1
ATOM 2449 C CA . ASN A 1 311 ? 105.855 14.145 73.385 1.00 63.30 310 ASN A CA 1
ATOM 2450 C C . ASN A 1 311 ? 105.103 12.931 73.972 1.00 63.50 310 ASN A C 1
ATOM 2451 O O . ASN A 1 311 ? 104.520 13.006 75.052 1.00 66.12 310 ASN A O 1
ATOM 2456 N N . PHE A 1 312 ? 105.036 11.848 73.213 1.00 58.54 311 PHE A N 1
ATOM 2457 C CA . PHE A 1 312 ? 104.439 10.612 73.693 1.00 58.06 311 PHE A CA 1
ATOM 2458 C C . PHE A 1 312 ? 105.173 9.494 73.028 1.00 59.80 311 PHE A C 1
ATOM 2459 O O . PHE A 1 312 ? 105.819 9.718 72.003 1.00 54.61 311 PHE A O 1
ATOM 2467 N N . ASP A 1 313 ? 105.136 8.318 73.655 1.00 58.24 312 ASP A N 1
ATOM 2468 C CA . ASP A 1 313 ? 105.650 7.089 73.066 1.00 57.65 312 ASP A CA 1
ATOM 2469 C C . ASP A 1 313 ? 104.428 6.320 72.638 1.00 59.73 312 ASP A C 1
ATOM 2470 O O . ASP A 1 313 ? 103.513 6.160 73.434 1.00 62.69 312 ASP A O 1
ATOM 2475 N N . MET A 1 314 ? 104.367 5.931 71.362 1.00 52.87 313 MET A N 1
ATOM 2476 C CA . MET A 1 314 ? 103.250 5.133 70.845 1.00 56.73 313 MET A CA 1
ATOM 2477 C C . MET A 1 314 ? 103.930 4.156 69.893 1.00 52.25 313 MET A C 1
ATOM 2478 O O . MET A 1 314 ? 103.844 4.337 68.677 1.00 48.85 313 MET A O 1
ATOM 2483 N N . PRO A 1 315 ? 104.690 3.173 70.456 1.00 54.39 314 PRO A N 1
ATOM 2484 C CA . PRO A 1 315 ? 105.430 2.199 69.631 1.00 50.21 314 PRO A CA 1
ATOM 2485 C C . PRO A 1 315 ? 104.472 1.435 68.774 1.00 47.77 314 PRO A C 1
ATOM 2486 O O . PRO A 1 315 ? 103.410 1.022 69.268 1.00 46.54 314 PRO A O 1
ATOM 2490 N N . THR A 1 316 ? 104.811 1.307 67.487 1.00 43.71 315 THR A N 1
ATOM 2491 C CA . THR A 1 316 ? 103.948 0.630 66.537 1.00 39.87 315 THR A CA 1
ATOM 2492 C C . THR A 1 316 ? 104.150 -0.906 66.613 1.00 39.62 315 THR A C 1
ATOM 2493 O O . THR A 1 316 ? 104.976 -1.382 67.350 1.00 45.60 315 THR A O 1
ATOM 2497 N N . ARG A 1 317 ? 103.425 -1.651 65.795 1.00 43.16 316 ARG A N 1
ATOM 2498 C CA . ARG A 1 317 ? 103.655 -3.092 65.607 1.00 44.50 316 ARG A CA 1
ATOM 2499 C C . ARG A 1 317 ? 105.130 -3.446 65.467 1.00 47.20 316 ARG A C 1
ATOM 2500 O O . ARG A 1 317 ? 105.834 -2.835 64.669 1.00 39.28 316 ARG A O 1
ATOM 2508 N N . LYS A 1 318 ? 105.581 -4.447 66.245 1.00 48.09 317 LYS A N 1
ATOM 2509 C CA . LYS A 1 318 ? 106.953 -4.974 66.112 1.00 46.49 317 LYS A CA 1
ATOM 2510 C C . LYS A 1 318 ? 107.087 -6.092 65.080 1.00 38.13 317 LYS A C 1
ATOM 2511 O O . LYS A 1 318 ? 106.125 -6.779 64.639 1.00 39.00 317 LYS A O 1
ATOM 2517 N N . TYR A 1 319 ? 108.325 -6.295 64.742 1.00 35.32 318 TYR A N 1
ATOM 2518 C CA . TYR A 1 319 ? 108.711 -7.336 63.831 1.00 43.11 318 TYR A CA 1
ATOM 2519 C C . TYR A 1 319 ? 108.382 -8.652 64.516 1.00 48.68 318 TYR A C 1
ATOM 2520 O O . TYR A 1 319 ? 108.846 -8.876 65.621 1.00 50.29 318 TYR A O 1
ATOM 2529 N N . ASP A 1 320 ? 107.517 -9.452 63.902 1.00 51.47 319 ASP A N 1
ATOM 2530 C CA . ASP A 1 320 ? 107.004 -10.656 64.540 1.00 49.36 319 ASP A CA 1
ATOM 2531 C C . ASP A 1 320 ? 106.264 -11.520 63.526 1.00 49.11 319 ASP A C 1
ATOM 2532 O O . ASP A 1 320 ? 105.068 -11.373 63.334 1.00 44.55 319 ASP A O 1
ATOM 2537 N N . LEU A 1 321 ? 106.972 -12.462 62.913 1.00 48.35 320 LEU A N 1
ATOM 2538 C CA . LEU A 1 321 ? 106.399 -13.176 61.809 1.00 49.97 320 LEU A CA 1
ATOM 2539 C C . LEU A 1 321 ? 105.260 -14.133 62.199 1.00 49.60 320 LEU A C 1
ATOM 2540 O O . LEU A 1 321 ? 104.321 -14.280 61.420 1.00 49.52 320 LEU A O 1
ATOM 2545 N N . LYS A 1 322 ? 105.292 -14.701 63.414 1.00 55.25 321 LYS A N 1
ATOM 2546 C CA . LYS A 1 322 ? 104.192 -15.551 63.899 1.00 59.46 321 LYS A CA 1
ATOM 2547 C C . LYS A 1 322 ? 102.935 -14.738 64.020 1.00 52.95 321 LYS A C 1
ATOM 2548 O O . LYS A 1 322 ? 101.850 -15.191 63.693 1.00 51.30 321 LYS A O 1
ATOM 2554 N N . LYS A 1 323 ? 103.085 -13.517 64.489 1.00 55.93 322 LYS A N 1
ATOM 2555 C CA . LYS A 1 323 ? 101.949 -12.634 64.575 1.00 48.00 322 LYS A CA 1
ATOM 2556 C C . LYS A 1 323 ? 101.456 -12.387 63.148 1.00 45.36 322 LYS A C 1
ATOM 2557 O O . LYS A 1 323 ? 100.256 -12.469 62.915 1.00 43.51 322 LYS A O 1
ATOM 2563 N N . ALA A 1 324 ? 102.364 -12.156 62.188 1.00 42.94 323 ALA A N 1
ATOM 2564 C CA . ALA A 1 324 ? 101.949 -11.923 60.782 1.00 42.08 323 ALA A CA 1
ATOM 2565 C C . ALA A 1 324 ? 101.235 -13.108 60.179 1.00 45.85 323 ALA A C 1
ATOM 2566 O O . ALA A 1 324 ? 100.192 -12.970 59.520 1.00 39.78 323 ALA A O 1
ATOM 2568 N N . GLU A 1 325 ? 101.796 -14.289 60.415 1.00 46.37 324 GLU A N 1
ATOM 2569 C CA . GLU A 1 325 ? 101.148 -15.525 59.952 1.00 48.20 324 GLU A CA 1
ATOM 2570 C C . GLU A 1 325 ? 99.731 -15.644 60.485 1.00 42.27 324 GLU A C 1
ATOM 2571 O O . GLU A 1 325 ? 98.797 -15.891 59.766 1.00 45.45 324 GLU A O 1
ATOM 2577 N N . SER A 1 326 ? 99.597 -15.419 61.777 1.00 45.32 325 SER A N 1
ATOM 2578 C CA . SER A 1 326 ? 98.341 -15.627 62.419 1.00 46.39 325 SER A CA 1
ATOM 2579 C C . SER A 1 326 ? 97.291 -14.613 61.901 1.00 44.10 325 SER A C 1
ATOM 2580 O O . SER A 1 326 ? 96.157 -14.985 61.603 1.00 45.83 325 SER A O 1
ATOM 2583 N N . LEU A 1 327 ? 97.686 -13.355 61.728 1.00 38.75 326 LEU A N 1
ATOM 2584 C CA . LEU A 1 327 ? 96.805 -12.352 61.048 1.00 37.78 326 LEU A CA 1
ATOM 2585 C C . LEU A 1 327 ? 96.508 -12.676 59.598 1.00 39.28 326 LEU A C 1
ATOM 2586 O O . LEU A 1 327 ? 95.352 -12.593 59.183 1.00 35.15 326 LEU A O 1
ATOM 2591 N N . LEU A 1 328 ? 97.480 -13.176 58.830 1.00 38.58 327 LEU A N 1
ATOM 2592 C CA . LEU A 1 328 ? 97.110 -13.516 57.430 1.00 42.82 327 LEU A CA 1
ATOM 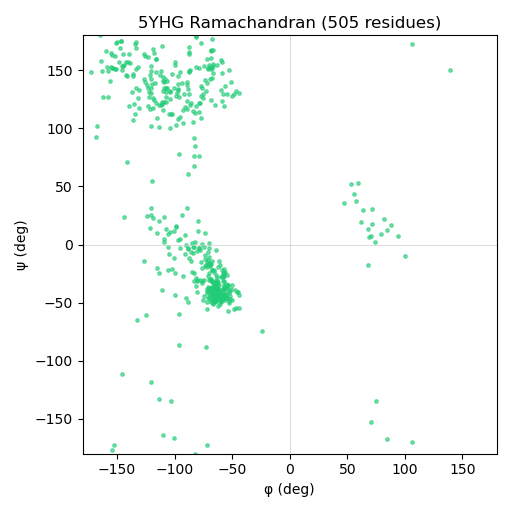2593 C C . LEU A 1 328 ? 96.127 -14.721 57.396 1.00 44.63 327 LEU A C 1
ATOM 2594 O O . LEU A 1 328 ? 95.273 -14.805 56.519 1.00 44.63 327 LEU A O 1
ATOM 2599 N N . ASP A 1 329 ? 96.257 -15.626 58.357 1.00 43.39 328 ASP A N 1
ATOM 2600 C CA . ASP A 1 329 ? 95.387 -16.785 58.406 1.00 45.03 328 ASP A CA 1
ATOM 2601 C C . ASP A 1 329 ? 93.983 -16.294 58.743 1.00 45.15 328 ASP A C 1
ATOM 2602 O O . ASP A 1 329 ? 93.049 -16.632 58.031 1.00 41.59 328 ASP A O 1
ATOM 2607 N N . GLU A 1 330 ? 93.851 -15.464 59.786 1.00 46.07 329 GLU A N 1
ATOM 2608 C CA . GLU A 1 330 ? 92.571 -14.776 60.068 1.00 46.57 329 GLU A CA 1
ATOM 2609 C C . GLU A 1 330 ? 91.909 -14.140 58.862 1.00 46.08 329 GLU A C 1
ATOM 2610 O O . GLU A 1 330 ? 90.698 -14.142 58.732 1.00 49.66 329 GLU A O 1
ATOM 2616 N N . ALA A 1 331 ? 92.701 -13.517 58.009 1.00 44.33 330 ALA A N 1
ATOM 2617 C CA . ALA A 1 331 ? 92.170 -12.859 56.829 1.00 43.63 330 ALA A CA 1
ATOM 2618 C C . ALA A 1 331 ? 91.852 -13.844 55.736 1.00 44.91 330 ALA A C 1
ATOM 2619 O O . ALA A 1 331 ? 91.402 -13.430 54.716 1.00 44.19 330 ALA A O 1
ATOM 2621 N N . GLY A 1 332 ? 92.131 -15.135 55.941 1.00 50.84 331 GLY A N 1
ATOM 2622 C CA . GLY A 1 332 ? 91.773 -16.181 54.983 1.00 48.50 331 GLY A CA 1
ATOM 2623 C C . GLY A 1 332 ? 92.802 -16.333 53.896 1.00 49.79 331 GLY A C 1
ATOM 2624 O O . GLY A 1 332 ? 92.509 -16.974 52.875 1.00 44.75 331 GLY A O 1
ATOM 2625 N N . TRP A 1 333 ? 93.985 -15.709 54.082 1.00 47.59 332 TRP A N 1
ATOM 2626 C CA . TRP A 1 333 ? 95.104 -15.839 53.139 1.00 48.58 332 TRP A CA 1
ATOM 2627 C C . TRP A 1 333 ? 96.024 -16.943 53.690 1.00 50.26 332 TRP A C 1
ATOM 2628 O O . TRP A 1 333 ? 97.072 -16.693 54.251 1.00 42.75 332 TRP A O 1
ATOM 2639 N N . LYS A 1 334 ? 95.611 -18.182 53.478 1.00 51.62 333 LYS A N 1
ATOM 2640 C CA . LYS A 1 334 ? 96.300 -19.321 54.069 1.00 50.36 333 LYS A CA 1
ATOM 2641 C C . LYS A 1 334 ? 97.217 -19.957 53.045 1.00 52.46 333 LYS A C 1
ATOM 2642 O O . LYS A 1 334 ? 96.981 -19.835 51.819 1.00 44.67 333 LYS A O 1
ATOM 2648 N N . LYS A 1 335 ? 98.266 -20.627 53.531 1.00 52.62 334 LYS A N 1
ATOM 2649 C CA . LYS A 1 335 ? 99.196 -21.311 52.595 1.00 64.55 334 LYS A CA 1
ATOM 2650 C C . LYS A 1 335 ? 98.636 -22.600 51.918 1.00 71.28 334 LYS A C 1
ATOM 2651 O O . LYS A 1 335 ? 98.041 -22.547 50.819 1.00 70.06 334 LYS A O 1
ATOM 2657 N N . GLY A 1 336 ? 98.807 -23.745 52.565 1.00 84.47 335 GLY A N 1
ATOM 2658 C CA . GLY A 1 336 ? 98.681 -25.048 51.872 1.00 81.06 335 GLY A CA 1
ATOM 2659 C C . GLY A 1 336 ? 99.765 -26.011 52.332 1.00 83.50 335 GLY A C 1
ATOM 2660 O O . GLY A 1 336 ? 100.863 -25.577 52.735 1.00 81.33 335 GLY A O 1
ATOM 2661 N N . LYS A 1 337 ? 99.457 -27.319 52.302 1.00 94.84 336 LYS A N 1
ATOM 2662 C CA . LYS A 1 337 ? 100.485 -28.372 52.463 1.00 97.50 336 LYS A CA 1
ATOM 2663 C C . LYS A 1 337 ? 101.306 -28.368 51.180 1.00 100.98 336 LYS A C 1
ATOM 2664 O O . LYS A 1 337 ? 102.540 -28.203 51.228 1.00 92.05 336 LYS A O 1
ATOM 2670 N N . ASP A 1 338 ? 100.600 -28.532 50.050 1.00 104.62 337 ASP A N 1
ATOM 2671 C CA . ASP A 1 338 ? 101.143 -28.258 48.704 1.00 105.43 337 ASP A CA 1
ATOM 2672 C C . ASP A 1 338 ? 102.299 -27.259 48.771 1.00 98.50 337 ASP A C 1
ATOM 2673 O O . ASP A 1 338 ? 103.453 -27.671 48.685 1.00 94.94 337 ASP A O 1
ATOM 2678 N N . SER A 1 339 ? 102.005 -25.976 48.996 1.00 99.58 338 SER A N 1
ATOM 2679 C CA . SER A 1 339 ? 103.072 -24.964 49.027 1.00 93.51 338 SER A CA 1
ATOM 2680 C C . SER A 1 339 ? 103.029 -23.980 50.201 1.00 91.87 338 SER A C 1
ATOM 2681 O O . SER A 1 339 ? 102.040 -23.894 50.937 1.00 80.57 338 SER A O 1
ATOM 2684 N N . ASP A 1 340 ? 104.129 -23.232 50.325 1.00 84.26 339 ASP A N 1
ATOM 2685 C CA . ASP A 1 340 ? 104.254 -22.141 51.288 1.00 90.31 339 ASP A CA 1
ATOM 2686 C C . ASP A 1 340 ? 103.616 -20.807 50.811 1.00 82.98 339 ASP A C 1
ATOM 2687 O O . ASP A 1 340 ? 103.678 -19.837 51.561 1.00 77.04 339 ASP A O 1
ATOM 2692 N N . VAL A 1 341 ? 102.988 -20.782 49.618 1.00 64.22 340 VAL A N 1
ATOM 2693 C CA . VAL A 1 341 ? 102.388 -19.588 49.027 1.00 59.45 340 VAL A CA 1
ATOM 2694 C C . VAL A 1 341 ? 100.928 -19.356 49.427 1.00 56.63 340 VAL A C 1
ATOM 2695 O O . VAL A 1 341 ? 100.135 -20.298 49.496 1.00 52.28 340 VAL A O 1
ATOM 2699 N N . ARG A 1 342 ? 100.576 -18.087 49.683 1.00 49.31 341 ARG A N 1
ATOM 2700 C CA . ARG A 1 342 ? 99.296 -17.765 50.299 1.00 44.30 341 ARG A CA 1
ATOM 2701 C C . ARG A 1 342 ? 98.242 -17.385 49.276 1.00 45.27 341 ARG A C 1
ATOM 2702 O O . ARG A 1 342 ? 98.540 -16.730 48.242 1.00 50.01 341 ARG A O 1
ATOM 2710 N N . GLN A 1 343 ? 97.024 -17.900 49.510 1.00 40.23 342 GLN A N 1
ATOM 2711 C CA . GLN A 1 343 ? 95.951 -17.882 48.532 1.00 48.63 342 GLN A CA 1
ATOM 2712 C C . GLN A 1 343 ? 94.605 -17.669 49.201 1.00 41.85 342 GLN A C 1
ATOM 2713 O O . GLN A 1 343 ? 94.440 -17.961 50.362 1.00 46.28 342 GLN A O 1
ATOM 2719 N N . LYS A 1 344 ? 93.670 -17.132 48.456 1.00 44.57 343 LYS A N 1
ATOM 2720 C CA . LYS A 1 344 ? 92.340 -16.859 48.939 1.00 48.49 343 LYS A CA 1
ATOM 2721 C C . LYS A 1 344 ? 91.472 -16.781 47.726 1.00 55.78 343 LYS A C 1
ATOM 2722 O O . LYS A 1 344 ? 91.838 -16.084 46.792 1.00 53.87 343 LYS A O 1
ATOM 2728 N N . ASP A 1 345 ? 90.373 -17.552 47.694 1.00 60.82 344 ASP A N 1
ATOM 2729 C CA . ASP A 1 345 ? 89.420 -17.514 46.558 1.00 60.23 344 ASP A CA 1
ATOM 2730 C C . ASP A 1 345 ? 90.075 -17.829 45.238 1.00 54.70 344 ASP A C 1
ATOM 2731 O O . ASP A 1 345 ? 89.720 -17.247 44.218 1.00 62.38 344 ASP A O 1
ATOM 2736 N N . GLY A 1 346 ? 91.015 -18.771 45.264 1.00 57.10 345 GLY A N 1
ATOM 2737 C CA . GLY A 1 346 ? 91.780 -19.152 44.069 1.00 68.40 345 GLY A CA 1
ATOM 2738 C C . GLY A 1 346 ? 92.863 -18.188 43.552 1.00 72.01 345 GLY A C 1
ATOM 2739 O O . GLY A 1 346 ? 93.479 -18.481 42.532 1.00 80.96 345 GLY A O 1
ATOM 2740 N N . LYS A 1 347 ? 93.103 -17.058 44.235 1.00 66.43 346 LYS A N 1
ATOM 2741 C CA . LYS A 1 347 ? 94.104 -16.051 43.797 1.00 65.59 346 LYS A CA 1
ATOM 2742 C C . LYS A 1 347 ? 95.299 -16.037 44.750 1.00 49.68 346 LYS A C 1
ATOM 2743 O O . LYS A 1 347 ? 95.159 -16.222 45.961 1.00 47.33 346 LYS A O 1
ATOM 2749 N N . ASN A 1 348 ? 96.480 -15.831 44.202 1.00 49.63 347 ASN A N 1
ATOM 2750 C CA . ASN A 1 348 ? 97.683 -15.704 45.028 1.00 49.98 347 ASN A CA 1
ATOM 2751 C C . ASN A 1 348 ? 97.771 -14.294 45.637 1.00 44.81 347 ASN A C 1
ATOM 2752 O O . ASN A 1 348 ? 97.190 -13.377 45.105 1.00 44.47 347 ASN A O 1
ATOM 2757 N N . LEU A 1 349 ? 98.413 -14.199 46.798 1.00 42.27 348 LEU A N 1
ATOM 2758 C CA . LEU A 1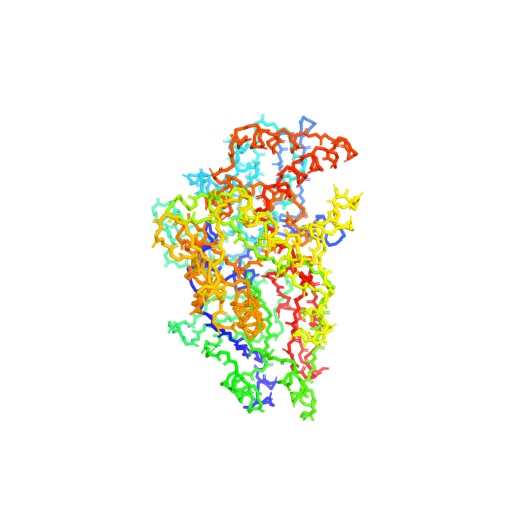 349 ? 98.535 -12.958 47.517 1.00 41.60 348 LEU A CA 1
ATOM 2759 C C . LEU A 1 349 ? 99.719 -12.202 46.886 1.00 39.64 348 LEU A C 1
ATOM 2760 O O . LEU A 1 349 ? 100.853 -12.681 46.957 1.00 38.54 348 LEU A O 1
ATOM 2765 N N . GLU A 1 350 ? 99.434 -11.079 46.230 1.00 44.64 349 GLU A N 1
ATOM 2766 C CA . GLU A 1 350 ? 100.464 -10.229 45.633 1.00 47.98 349 GLU A CA 1
ATOM 2767 C C . GLU A 1 350 ? 100.157 -8.784 45.866 1.00 45.05 349 GLU A C 1
ATOM 2768 O O . GLU A 1 350 ? 99.013 -8.365 45.981 1.00 43.11 349 GLU A O 1
ATOM 2774 N N . MET A 1 351 ? 101.218 -8.001 45.826 1.00 43.50 350 MET A N 1
ATOM 2775 C CA . MET A 1 351 ? 101.127 -6.574 46.040 1.00 36.86 350 MET A CA 1
ATOM 2776 C C . MET A 1 351 ? 102.240 -5.905 45.265 1.00 37.14 350 MET A C 1
ATOM 2777 O O . MET A 1 351 ? 103.369 -6.425 45.156 1.00 39.72 350 MET A O 1
ATOM 2782 N N . ALA A 1 352 ? 101.982 -4.680 44.867 1.00 36.65 351 ALA A N 1
ATOM 2783 C CA . ALA A 1 352 ? 102.915 -3.937 44.104 1.00 37.83 351 ALA A CA 1
ATOM 2784 C C . ALA A 1 352 ? 103.443 -2.846 45.026 1.00 40.07 351 ALA A C 1
ATOM 2785 O O . ALA A 1 352 ? 102.651 -2.053 45.527 1.00 34.80 351 ALA A O 1
ATOM 2787 N N . MET A 1 353 ? 104.771 -2.820 45.202 1.00 37.39 352 MET A N 1
ATOM 2788 C CA . MET A 1 353 ? 105.479 -1.821 45.964 1.00 42.41 352 MET A CA 1
ATOM 2789 C C . MET A 1 353 ? 106.273 -0.909 45.000 1.00 40.53 352 MET A C 1
ATOM 2790 O O . MET A 1 353 ? 106.838 -1.379 44.007 1.00 43.63 352 MET A O 1
ATOM 2795 N N . TYR A 1 354 ? 106.316 0.384 45.318 1.00 37.57 353 TYR A N 1
ATOM 2796 C CA . TYR A 1 354 ? 106.966 1.394 44.454 1.00 39.53 353 TYR A CA 1
ATOM 2797 C C . TYR A 1 354 ? 108.018 2.118 45.259 1.00 37.83 353 TYR A C 1
ATOM 2798 O O . TYR A 1 354 ? 107.818 2.404 46.462 1.00 38.59 353 TYR A O 1
ATOM 2807 N N . TYR A 1 355 ? 109.166 2.343 44.653 1.00 39.76 354 TYR A N 1
ATOM 2808 C CA . TYR A 1 355 ? 110.238 3.050 45.350 1.00 36.98 354 TYR A CA 1
ATOM 2809 C C . TYR A 1 355 ? 110.980 3.922 44.325 1.00 39.60 354 TYR A C 1
ATOM 2810 O O . TYR A 1 355 ? 110.858 3.697 43.142 1.00 38.44 354 TYR A O 1
ATOM 2819 N N . ASP A 1 356 ? 111.765 4.886 44.791 1.00 36.03 355 ASP A N 1
ATOM 2820 C CA . ASP A 1 356 ? 112.396 5.836 43.911 1.00 35.78 355 ASP A CA 1
ATOM 2821 C C . ASP A 1 356 ? 113.649 5.105 43.373 1.00 38.11 355 ASP A C 1
ATOM 2822 O O . ASP A 1 356 ? 114.485 4.752 44.155 1.00 37.03 355 ASP A O 1
ATOM 2827 N N . LYS A 1 357 ? 113.771 4.889 42.063 1.00 34.75 356 LYS A N 1
ATOM 2828 C CA . LYS A 1 357 ? 114.903 4.156 41.494 1.00 36.90 356 LYS A CA 1
ATOM 2829 C C . LYS A 1 357 ? 116.206 4.921 41.655 1.00 36.24 356 LYS A C 1
ATOM 2830 O O . LYS A 1 357 ? 117.274 4.362 41.618 1.00 36.41 356 LYS A O 1
ATOM 2836 N N . GLY A 1 358 ? 116.116 6.215 41.825 1.00 34.98 357 GLY A N 1
ATOM 2837 C CA . GLY A 1 358 ? 117.231 6.977 42.250 1.00 41.52 357 GLY A CA 1
ATOM 2838 C C . GLY A 1 358 ? 117.778 6.769 43.660 1.00 41.39 357 GLY A C 1
ATOM 2839 O O . GLY A 1 358 ? 118.904 7.232 43.923 1.00 36.60 357 GLY A O 1
ATOM 2840 N N . SER A 1 359 ? 117.023 6.091 44.545 1.00 36.72 358 SER A N 1
ATOM 2841 C CA . SER A 1 359 ? 117.482 5.844 45.957 1.00 35.82 358 SER A CA 1
ATOM 2842 C C . SER A 1 359 ? 117.963 4.399 46.125 1.00 38.26 358 SER A C 1
ATOM 2843 O O . SER A 1 359 ? 117.175 3.436 46.005 1.00 34.12 358 SER A O 1
ATOM 2846 N N . SER A 1 360 ? 119.270 4.260 46.347 1.00 33.19 359 SER A N 1
ATOM 2847 C CA . SER A 1 360 ? 119.879 2.965 46.533 1.00 39.44 359 SER A CA 1
ATOM 2848 C C . SER A 1 360 ? 119.371 2.386 47.836 1.00 37.73 359 SER A C 1
ATOM 2849 O O . SER A 1 360 ? 119.044 1.200 47.901 1.00 38.03 359 SER A O 1
ATOM 2852 N N . SER A 1 361 ? 119.239 3.228 48.854 1.00 36.79 360 SER A N 1
ATOM 2853 C CA . SER A 1 361 ? 118.673 2.788 50.115 1.00 36.67 360 SER A CA 1
ATOM 2854 C C . SER A 1 361 ? 117.202 2.333 50.004 1.00 37.75 360 SER A C 1
ATOM 2855 O O . SER A 1 361 ? 116.801 1.360 50.642 1.00 38.49 360 SER A O 1
ATOM 2858 N N . GLN A 1 362 ? 116.394 3.001 49.185 1.00 39.65 361 GLN A N 1
ATOM 2859 C CA . GLN A 1 362 ? 115.001 2.562 49.008 1.00 40.40 361 GLN A CA 1
ATOM 2860 C C . GLN A 1 362 ? 114.978 1.220 48.224 1.00 41.89 361 GLN A C 1
ATOM 2861 O O . GLN A 1 362 ? 114.270 0.307 48.565 1.00 34.14 361 GLN A O 1
ATOM 2867 N N . LYS A 1 363 ? 115.821 1.130 47.220 1.00 42.61 362 LYS A N 1
ATOM 2868 C CA . LYS A 1 363 ? 115.953 -0.085 46.434 1.00 49.79 362 LYS A CA 1
ATOM 2869 C C . LYS A 1 363 ? 116.400 -1.298 47.280 1.00 42.07 362 LYS A C 1
ATOM 2870 O O . LYS A 1 363 ? 115.781 -2.377 47.222 1.00 37.12 362 LYS A O 1
ATOM 2876 N N . GLU A 1 364 ? 117.465 -1.138 48.037 1.00 40.23 363 GLU A N 1
ATOM 2877 C CA . GLU A 1 364 ? 117.916 -2.225 48.911 1.00 45.43 363 GLU A CA 1
ATOM 2878 C C . GLU A 1 364 ? 116.844 -2.656 49.901 1.00 45.75 363 GLU A C 1
ATOM 2879 O O . GLU A 1 364 ? 116.645 -3.860 50.143 1.00 41.79 363 GLU A O 1
ATOM 2885 N N . GLN A 1 365 ? 116.101 -1.685 50.418 1.00 41.08 364 GLN A N 1
ATOM 2886 C CA . GLN A 1 365 ? 114.984 -1.997 51.337 1.00 39.94 364 GLN A CA 1
ATOM 2887 C C . GLN A 1 365 ? 113.847 -2.757 50.673 1.00 38.56 364 GLN A C 1
ATOM 2888 O O . GLN A 1 365 ? 113.324 -3.783 51.218 1.00 37.57 364 GLN A O 1
ATOM 2894 N N . ALA A 1 366 ? 113.492 -2.284 49.489 1.00 42.96 365 ALA A N 1
ATOM 2895 C CA . ALA A 1 366 ? 112.548 -2.981 48.623 1.00 41.80 365 ALA A CA 1
ATOM 2896 C C . ALA A 1 366 ? 112.997 -4.427 48.349 1.00 39.58 365 ALA A C 1
ATOM 2897 O O . ALA A 1 366 ? 112.186 -5.354 48.438 1.00 38.28 365 ALA A O 1
ATOM 2899 N N . GLU A 1 367 ? 114.268 -4.651 48.073 1.00 39.42 366 GLU A N 1
ATOM 2900 C CA . GLU A 1 367 ? 114.740 -6.034 47.770 1.00 39.29 366 GLU A CA 1
ATOM 2901 C C . GLU A 1 367 ? 114.666 -6.978 48.969 1.00 36.92 366 GLU A C 1
ATOM 2902 O O . GLU A 1 367 ? 114.218 -8.147 48.867 1.00 39.44 366 GLU A O 1
ATOM 2908 N N . TYR A 1 368 ? 115.098 -6.437 50.100 1.00 36.04 367 TYR A N 1
ATOM 2909 C CA . TYR A 1 368 ? 115.004 -7.089 51.362 1.00 37.38 367 TYR A CA 1
ATOM 2910 C C . TYR A 1 368 ? 113.606 -7.536 51.655 1.00 40.76 367 TYR A C 1
ATOM 2911 O O . TYR A 1 368 ? 113.381 -8.707 51.866 1.00 40.05 367 TYR A O 1
ATOM 2920 N N . LEU A 1 369 ? 112.668 -6.581 51.646 1.00 35.75 368 LEU A N 1
ATOM 2921 C CA . LEU A 1 369 ? 111.325 -6.843 51.984 1.00 36.61 368 LEU A CA 1
ATOM 2922 C C . LEU A 1 369 ? 110.671 -7.801 51.017 1.00 35.59 368 LEU A C 1
ATOM 2923 O O . LEU A 1 369 ? 109.942 -8.665 51.420 1.00 38.23 368 LEU A O 1
ATOM 2928 N N . GLN A 1 370 ? 110.942 -7.668 49.736 1.00 35.94 369 GLN A N 1
ATOM 2929 C CA . GLN A 1 370 ? 110.540 -8.659 48.784 1.00 37.72 369 GLN A CA 1
ATOM 2930 C C . GLN A 1 370 ? 110.971 -10.106 49.141 1.00 39.62 369 GLN A C 1
ATOM 2931 O O . GLN A 1 370 ? 110.174 -11.056 49.001 1.00 40.77 369 GLN A O 1
ATOM 2937 N N . ALA A 1 371 ? 112.207 -10.262 49.574 1.00 41.92 370 ALA A N 1
ATOM 2938 C CA . ALA A 1 371 ? 112.708 -11.578 50.051 1.00 47.47 370 ALA A CA 1
ATOM 2939 C C . ALA A 1 371 ? 111.987 -12.008 51.316 1.00 44.23 370 ALA A C 1
ATOM 2940 O O . ALA A 1 371 ? 111.586 -13.140 51.418 1.00 41.68 370 ALA A O 1
ATOM 2942 N N . GLU A 1 372 ? 111.785 -11.070 52.234 1.00 41.31 371 GLU A N 1
ATOM 2943 C CA . GLU A 1 372 ? 111.106 -11.332 53.508 1.00 43.80 371 GLU A CA 1
ATOM 2944 C C . GLU A 1 372 ? 109.598 -11.695 53.251 1.00 45.55 371 GLU A C 1
ATOM 2945 O O . GLU A 1 372 ? 109.020 -12.618 53.867 1.00 41.96 371 GLU A O 1
ATOM 2951 N N . PHE A 1 373 ? 108.982 -11.046 52.265 1.00 46.51 372 PHE A N 1
ATOM 2952 C CA . PHE A 1 373 ? 107.563 -11.313 51.970 1.00 43.30 372 PHE A CA 1
ATOM 2953 C C . PHE A 1 373 ? 107.397 -12.694 51.255 1.00 47.89 372 PHE A C 1
ATOM 2954 O O . PHE A 1 373 ? 106.363 -13.344 51.346 1.00 41.36 372 PHE A O 1
ATOM 2962 N N . LYS A 1 374 ? 108.405 -13.094 50.494 1.00 46.87 373 LYS A N 1
ATOM 2963 C CA . LYS A 1 374 ? 108.367 -14.370 49.830 1.00 48.18 373 LYS A CA 1
ATOM 2964 C C . LYS A 1 374 ? 108.389 -15.493 50.873 1.00 46.33 373 LYS A C 1
ATOM 2965 O O . LYS A 1 374 ? 107.605 -16.414 50.771 1.00 50.59 373 LYS A O 1
ATOM 2971 N N . LYS A 1 375 ? 109.190 -15.368 51.918 1.00 48.94 374 LYS A N 1
ATOM 2972 C CA . LYS A 1 375 ? 109.148 -16.332 53.033 1.00 51.39 374 LYS A CA 1
ATOM 2973 C C . LYS A 1 375 ? 107.766 -16.498 53.607 1.00 47.61 374 LYS A C 1
ATOM 2974 O O . LYS A 1 375 ? 107.383 -17.596 53.915 1.00 48.41 374 LYS A O 1
ATOM 2980 N N . MET A 1 376 ? 106.974 -15.446 53.651 1.00 45.88 375 MET A N 1
ATOM 2981 C CA . MET A 1 376 ? 105.622 -15.503 54.124 1.00 42.43 375 MET A CA 1
ATOM 2982 C C . MET A 1 376 ? 104.609 -15.967 53.107 1.00 42.41 375 MET A C 1
ATOM 2983 O O . MET A 1 376 ? 103.422 -15.967 53.414 1.00 44.90 375 MET A O 1
ATOM 2988 N N . GLY A 1 377 ? 105.028 -16.242 51.881 1.00 43.27 376 GLY A N 1
ATOM 2989 C CA . GLY A 1 377 ? 104.121 -16.643 50.826 1.00 41.01 376 GLY A CA 1
ATOM 2990 C C . GLY A 1 377 ? 103.400 -15.520 50.121 1.00 45.52 376 GLY A C 1
ATOM 2991 O O . GLY A 1 377 ? 102.317 -15.738 49.497 1.00 45.87 376 GLY A O 1
ATOM 2992 N N . ILE A 1 378 ? 103.970 -14.316 50.192 1.00 40.23 377 ILE A N 1
ATOM 2993 C CA . ILE A 1 378 ? 103.433 -13.159 49.426 1.00 37.29 377 ILE A CA 1
ATOM 2994 C C . ILE A 1 378 ? 104.357 -12.811 48.319 1.00 40.56 377 ILE A C 1
ATOM 2995 O O . ILE A 1 378 ? 105.602 -12.756 48.518 1.00 41.84 377 ILE A O 1
ATOM 3000 N N . LYS A 1 379 ? 103.798 -12.590 47.147 1.00 37.55 378 LYS A N 1
ATOM 3001 C CA . LYS A 1 379 ? 104.620 -12.153 46.039 1.00 41.23 378 LYS A CA 1
ATOM 3002 C C . LYS A 1 379 ? 104.619 -10.600 45.977 1.00 41.96 378 LYS A C 1
ATOM 3003 O O . LYS A 1 379 ? 103.626 -9.991 45.556 1.00 41.64 378 LYS A O 1
ATOM 3009 N N . LEU A 1 380 ? 105.718 -9.993 46.410 1.00 40.62 379 LEU A N 1
ATOM 3010 C CA . LEU A 1 380 ? 105.859 -8.546 46.409 1.00 42.39 379 LEU A CA 1
ATOM 3011 C C . LEU A 1 380 ? 106.579 -8.167 45.134 1.00 40.96 379 LEU A C 1
ATOM 3012 O O . LEU A 1 380 ? 107.765 -8.454 44.980 1.00 43.93 379 LEU A O 1
ATOM 3017 N N . ASN A 1 381 ? 105.856 -7.546 44.222 1.00 38.58 380 ASN A N 1
ATOM 3018 C CA . ASN A 1 381 ? 106.410 -7.006 42.978 1.00 42.51 380 ASN A CA 1
ATOM 3019 C C . ASN A 1 381 ? 106.948 -5.605 43.250 1.00 43.65 380 ASN A C 1
ATOM 3020 O O . ASN A 1 381 ? 106.218 -4.749 43.676 1.00 41.93 380 ASN A O 1
ATOM 3025 N N . ILE A 1 382 ? 108.231 -5.378 43.006 1.00 40.03 381 ILE A N 1
ATOM 3026 C CA . ILE A 1 382 ? 108.826 -4.086 43.320 1.00 39.38 381 ILE A CA 1
ATOM 3027 C C . ILE A 1 382 ? 109.152 -3.359 42.049 1.00 42.74 381 ILE A C 1
ATOM 3028 O O . ILE A 1 382 ? 109.549 -3.965 41.058 1.00 40.50 381 ILE A O 1
ATOM 3033 N N . ASN A 1 383 ? 108.909 -2.050 42.069 1.00 41.57 382 ASN A N 1
ATOM 3034 C CA . ASN A 1 383 ? 108.971 -1.205 40.862 1.00 39.08 382 ASN A CA 1
ATOM 3035 C C . ASN A 1 383 ? 109.703 0.070 41.246 1.00 41.08 382 ASN A C 1
ATOM 3036 O O . ASN A 1 383 ? 109.168 0.851 42.031 1.00 42.57 382 ASN A O 1
ATOM 3041 N N . GLY A 1 384 ? 110.945 0.222 40.782 1.00 41.00 383 GLY A N 1
ATOM 3042 C CA . GLY A 1 384 ? 111.680 1.470 40.842 1.00 39.77 383 GLY A CA 1
ATOM 3043 C C . GLY A 1 384 ? 111.265 2.456 39.776 1.00 39.99 383 GLY A C 1
ATOM 3044 O O . GLY A 1 384 ? 111.346 2.182 38.605 1.00 46.03 383 GLY A O 1
ATOM 3045 N N . GLU A 1 385 ? 110.823 3.622 40.190 1.00 39.60 384 GLU A N 1
ATOM 3046 C CA . GLU A 1 385 ? 110.352 4.668 39.285 1.00 36.67 384 GLU A CA 1
ATOM 3047 C C . GLU A 1 385 ? 110.960 6.006 39.685 1.00 36.52 384 GLU A C 1
ATOM 3048 O O . GLU A 1 385 ? 111.582 6.102 40.752 1.00 39.76 384 GLU A O 1
ATOM 3054 N N . THR A 1 386 ? 110.719 7.046 38.885 1.00 36.63 385 THR A N 1
ATOM 3055 C CA . THR A 1 386 ? 111.117 8.394 39.275 1.00 37.17 385 THR A CA 1
ATOM 3056 C C . THR A 1 386 ? 110.286 8.843 40.483 1.00 39.48 385 THR A C 1
ATOM 3057 O O . THR A 1 386 ? 109.074 8.470 40.653 1.00 35.21 385 THR A O 1
ATOM 3061 N N . SER A 1 387 ? 110.867 9.748 41.248 1.00 36.97 386 SER A N 1
ATOM 3062 C CA . SER A 1 387 ? 110.127 10.286 42.365 1.00 39.90 386 SER A CA 1
ATOM 3063 C C . SER A 1 387 ? 108.892 11.061 41.867 1.00 40.33 386 SER A C 1
ATOM 3064 O O . SER A 1 387 ? 107.870 11.072 42.557 1.00 36.67 386 SER A O 1
ATOM 3067 N N . ASP A 1 388 ? 108.939 11.588 40.652 1.00 41.75 387 ASP A N 1
ATOM 3068 C CA . ASP A 1 388 ? 107.808 12.294 40.064 1.00 42.34 387 ASP A CA 1
ATOM 3069 C C . ASP A 1 388 ? 106.667 11.299 39.878 1.00 37.31 387 ASP A C 1
ATOM 3070 O O . ASP A 1 388 ? 105.548 11.584 40.157 1.00 36.85 387 ASP A O 1
ATOM 3075 N N . LYS A 1 389 ? 106.982 10.130 39.361 1.00 37.82 388 LYS A N 1
ATOM 3076 C CA . LYS A 1 389 ? 105.973 9.064 39.196 1.00 41.87 388 LYS A CA 1
ATOM 3077 C C . LYS A 1 389 ? 105.408 8.536 40.555 1.00 36.00 388 LYS A C 1
ATOM 3078 O O . LYS A 1 389 ? 104.158 8.424 40.772 1.00 39.91 388 LYS A O 1
ATOM 3084 N N . ILE A 1 390 ? 106.301 8.341 41.499 1.00 39.93 389 ILE A N 1
ATOM 3085 C CA . ILE A 1 390 ? 105.889 7.985 42.898 1.00 37.66 389 ILE A CA 1
ATOM 3086 C C . ILE A 1 390 ? 104.862 9.028 43.396 1.00 39.46 389 ILE A C 1
ATOM 3087 O O . ILE A 1 390 ? 103.764 8.675 43.863 1.00 33.63 389 ILE A O 1
ATOM 3092 N N . ALA A 1 391 ? 105.172 10.321 43.234 1.00 38.20 390 ALA A N 1
ATOM 3093 C CA . ALA A 1 391 ? 104.240 11.340 43.697 1.00 36.23 390 ALA A CA 1
ATOM 3094 C C . ALA A 1 391 ? 102.891 11.343 43.017 1.00 36.12 390 ALA A C 1
ATOM 3095 O O . ALA A 1 391 ? 101.894 11.602 43.636 1.00 39.87 390 ALA A O 1
ATOM 3097 N N . GLU A 1 392 ? 102.878 11.072 41.716 1.00 39.30 391 GLU A N 1
ATOM 3098 C CA . GLU A 1 392 ? 101.658 10.970 40.975 1.00 38.62 391 GLU A CA 1
ATOM 3099 C C . GLU A 1 392 ? 100.842 9.786 41.490 1.00 33.83 391 GLU A C 1
ATOM 3100 O O . GLU A 1 392 ? 99.643 9.885 41.656 1.00 32.70 391 GLU A O 1
ATOM 3106 N N . ARG A 1 393 ? 101.498 8.673 41.742 1.00 33.27 392 ARG A N 1
ATOM 3107 C CA . ARG A 1 393 ? 100.837 7.519 42.302 1.00 36.57 392 ARG A CA 1
ATOM 3108 C C . ARG A 1 393 ? 100.309 7.876 43.688 1.00 36.40 392 ARG A C 1
ATOM 3109 O O . ARG A 1 393 ? 99.228 7.523 44.034 1.00 34.63 392 ARG A O 1
ATOM 3117 N N . ARG A 1 394 ? 101.087 8.591 44.474 1.00 36.00 393 ARG A N 1
ATOM 3118 C CA . ARG A 1 394 ? 100.563 9.028 45.820 1.00 36.66 393 ARG A CA 1
ATOM 3119 C C . ARG A 1 394 ? 99.272 9.839 45.717 1.00 39.19 393 ARG A C 1
ATOM 3120 O O . ARG A 1 394 ? 98.360 9.722 46.566 1.00 35.10 393 ARG A O 1
ATOM 3128 N N . THR A 1 395 ? 99.148 10.640 44.652 1.00 36.65 394 THR A N 1
ATOM 3129 C CA . THR A 1 395 ? 97.917 11.415 44.466 1.00 38.68 394 THR A CA 1
ATOM 3130 C C . THR A 1 395 ? 96.778 10.553 43.852 1.00 40.84 394 THR A C 1
ATOM 3131 O O . THR A 1 395 ? 95.640 10.702 44.201 1.00 42.94 394 THR A O 1
ATOM 3135 N N . SER A 1 396 ? 97.088 9.696 42.889 1.00 43.48 395 SER A N 1
ATOM 3136 C CA . SER A 1 396 ? 96.039 8.954 42.226 1.00 41.09 395 SER A CA 1
ATOM 3137 C C . SER A 1 396 ? 95.583 7.753 43.043 1.00 46.40 395 SER A C 1
ATOM 3138 O O . SER A 1 396 ? 94.450 7.344 42.934 1.00 40.54 395 SER A O 1
ATOM 3141 N N . GLY A 1 397 ? 96.464 7.149 43.824 1.00 42.24 396 GLY A N 1
ATOM 3142 C CA . GLY A 1 397 ? 96.070 5.942 44.570 1.00 44.06 396 GLY A CA 1
ATOM 3143 C C . GLY A 1 397 ? 96.418 4.676 43.824 1.00 39.72 396 GLY A C 1
ATOM 3144 O O . GLY A 1 397 ? 96.098 3.591 44.251 1.00 39.55 396 GLY A O 1
ATOM 3145 N N . ASP A 1 398 ? 97.133 4.796 42.727 1.00 42.68 397 ASP A N 1
ATOM 3146 C CA . ASP A 1 398 ? 97.551 3.627 42.013 1.00 40.98 397 ASP A CA 1
ATOM 3147 C C . ASP A 1 398 ? 98.796 3.011 42.572 1.00 38.78 397 ASP A C 1
ATOM 3148 O O . ASP A 1 398 ? 99.874 3.097 42.013 1.00 39.98 397 ASP A O 1
ATOM 3153 N N . TYR A 1 399 ? 98.629 2.320 43.679 1.00 39.11 398 TYR A N 1
ATOM 3154 C CA . TYR A 1 399 ? 99.774 1.641 44.362 1.00 38.08 398 TYR A CA 1
ATOM 3155 C C . TYR A 1 399 ? 99.182 0.814 45.483 1.00 33.12 398 TYR A C 1
ATOM 3156 O O . TYR A 1 399 ? 98.111 1.152 45.985 1.00 38.43 398 TYR A O 1
ATOM 3165 N N . ASP A 1 400 ? 99.831 -0.303 45.794 1.00 34.63 399 ASP A N 1
ATOM 3166 C CA . ASP A 1 400 ? 99.592 -0.996 47.092 1.00 34.09 399 ASP A CA 1
ATOM 3167 C C . ASP A 1 400 ? 100.459 -0.532 48.261 1.00 36.17 399 ASP A C 1
ATOM 3168 O O . ASP A 1 400 ? 99.946 -0.311 49.372 1.00 38.69 399 ASP A O 1
ATOM 3173 N N . LEU A 1 401 ? 101.785 -0.466 48.035 1.00 37.39 400 LEU A N 1
ATOM 3174 C CA . LEU A 1 401 ? 102.731 0.032 49.043 1.00 41.81 400 LEU A CA 1
ATOM 3175 C C . LEU A 1 401 ? 103.691 0.942 48.330 1.00 36.04 400 LEU A C 1
ATOM 3176 O O . LEU A 1 401 ? 103.943 0.744 47.162 1.00 38.11 400 LEU A O 1
ATOM 3181 N N . MET A 1 402 ? 104.158 1.970 49.008 1.00 34.57 401 MET A N 1
ATOM 3182 C CA . MET A 1 402 ? 105.246 2.787 48.512 1.00 34.00 401 MET A CA 1
ATOM 3183 C C . MET A 1 402 ? 106.098 3.279 49.639 1.00 35.94 401 MET A C 1
ATOM 3184 O O . MET A 1 402 ? 105.572 3.544 50.720 1.00 39.36 401 MET A O 1
ATOM 3189 N N . PHE A 1 403 ? 107.391 3.472 49.340 1.00 31.51 402 PHE A N 1
ATOM 3190 C CA . PHE A 1 403 ? 108.251 4.282 50.220 1.00 33.48 402 PHE A CA 1
ATOM 3191 C C . PHE A 1 403 ? 107.911 5.733 50.120 1.00 35.57 402 PHE A C 1
ATOM 3192 O O . PHE A 1 403 ? 107.652 6.255 49.003 1.00 36.73 402 PHE A O 1
ATOM 3200 N N . ASN A 1 404 ? 107.910 6.380 51.286 1.00 34.91 403 ASN A N 1
ATOM 3201 C CA . ASN A 1 404 ? 107.753 7.820 51.406 1.00 36.04 403 ASN A CA 1
ATOM 3202 C C . ASN A 1 404 ? 108.439 8.346 52.677 1.00 35.23 403 ASN A C 1
ATOM 3203 O O . ASN A 1 404 ? 109.225 7.618 53.302 1.00 35.74 403 ASN A O 1
ATOM 3208 N N . GLN A 1 405 ? 108.239 9.625 52.976 1.00 33.89 404 GLN A N 1
ATOM 3209 C CA . GLN A 1 405 ? 108.761 10.244 54.172 1.00 33.12 404 GLN A CA 1
ATOM 3210 C C . GLN A 1 405 ? 107.924 11.429 54.561 1.00 34.50 404 GLN A C 1
ATOM 3211 O O . GLN A 1 405 ? 107.416 12.103 53.715 1.00 28.98 404 GLN A O 1
ATOM 3217 N N . THR A 1 406 ? 107.908 11.720 55.863 1.00 33.23 405 THR A N 1
ATOM 3218 C CA . THR A 1 406 ? 107.341 12.902 56.387 1.00 35.64 405 THR A CA 1
ATOM 3219 C C . THR A 1 406 ? 108.144 14.159 55.998 1.00 33.95 405 THR A C 1
ATOM 3220 O O . THR A 1 406 ? 109.217 14.092 55.444 1.00 31.43 405 THR A O 1
ATOM 3224 N N . TRP A 1 407 ? 107.528 15.318 56.238 1.00 33.62 406 TRP A N 1
ATOM 3225 C CA . TRP A 1 407 ? 107.911 16.544 55.580 1.00 33.82 406 TRP A CA 1
ATOM 3226 C C . TRP A 1 407 ? 108.893 17.455 56.344 1.00 39.92 406 TRP A C 1
ATOM 3227 O O . TRP A 1 407 ? 109.311 18.495 55.804 1.00 38.10 406 TRP A O 1
ATOM 3238 N N . GLY A 1 408 ? 109.257 17.071 57.582 1.00 40.46 407 GLY A N 1
ATOM 3239 C CA . GLY A 1 408 ? 110.372 17.686 58.279 1.00 40.94 407 GLY A CA 1
ATOM 3240 C C . GLY A 1 408 ? 109.973 18.620 59.396 1.00 36.84 407 GLY A C 1
ATOM 3241 O O . GLY A 1 408 ? 108.783 18.754 59.756 1.00 32.43 407 GLY A O 1
ATOM 3242 N N . LEU A 1 409 ? 110.961 19.343 59.909 1.00 37.03 408 LEU A N 1
ATOM 3243 C CA . LEU A 1 409 ? 110.774 20.102 61.160 1.00 45.07 408 LEU A CA 1
ATOM 3244 C C . LEU A 1 409 ? 109.727 21.213 61.127 1.00 46.30 408 LEU A C 1
ATOM 3245 O O . LEU A 1 409 ? 109.105 21.451 62.146 1.00 45.95 408 LEU A O 1
ATOM 3250 N N . LEU A 1 410 ? 109.519 21.866 59.988 1.00 45.26 409 LEU A N 1
ATOM 3251 C CA . LEU A 1 410 ? 108.511 22.949 59.902 1.00 49.59 409 LEU A CA 1
ATOM 3252 C C . LEU A 1 410 ? 107.105 22.436 59.609 1.00 41.06 409 LEU A C 1
ATOM 3253 O O . LEU A 1 410 ? 106.171 23.200 59.665 1.00 40.32 409 LEU A O 1
ATOM 3258 N N . TYR A 1 411 ? 106.996 21.181 59.190 1.00 38.72 410 TYR A N 1
ATOM 3259 C CA . TYR A 1 411 ? 105.725 20.582 58.740 1.00 36.57 410 TYR A CA 1
ATOM 3260 C C . TYR A 1 411 ? 105.181 19.531 59.661 1.00 37.36 410 TYR A C 1
ATOM 3261 O O . TYR A 1 411 ? 103.943 19.421 59.842 1.00 32.83 410 TYR A O 1
ATOM 3270 N N . ASP A 1 412 ? 106.085 18.720 60.206 1.00 34.38 411 ASP A N 1
ATOM 3271 C CA . ASP A 1 412 ? 105.702 17.679 61.208 1.00 40.01 411 ASP A CA 1
ATOM 3272 C C . ASP A 1 412 ? 105.421 18.303 62.542 1.00 36.05 411 ASP A C 1
ATOM 3273 O O . ASP A 1 412 ? 106.205 19.094 62.986 1.00 38.86 411 ASP A O 1
ATOM 3278 N N . PRO A 1 413 ? 104.294 18.018 63.185 1.00 40.38 412 PRO A N 1
ATOM 3279 C CA . PRO A 1 413 ? 103.285 17.070 62.759 1.00 39.16 412 PRO A CA 1
ATOM 3280 C C . PRO A 1 413 ? 102.103 17.734 62.082 1.00 36.72 412 PRO A C 1
ATOM 3281 O O . PRO A 1 413 ? 101.406 17.090 61.325 1.00 36.01 412 PRO A O 1
ATOM 3285 N N . GLN A 1 414 ? 101.845 18.995 62.367 1.00 34.45 413 GLN A N 1
ATOM 3286 C CA . GLN A 1 414 ? 100.574 19.568 61.984 1.00 38.22 413 GLN A CA 1
ATOM 3287 C C . GLN A 1 414 ? 100.286 19.514 60.435 1.00 39.86 413 GLN A C 1
ATOM 3288 O O . GLN A 1 414 ? 99.191 19.095 60.026 1.00 33.12 413 GLN A O 1
ATOM 3294 N N . SER A 1 415 ? 101.251 19.877 59.608 1.00 32.92 414 SER A N 1
ATOM 3295 C CA . SER A 1 415 ? 101.034 19.888 58.138 1.00 34.33 414 SER A CA 1
ATOM 3296 C C . SER A 1 415 ? 100.958 18.489 57.510 1.00 38.23 414 SER A C 1
ATOM 3297 O O . SER A 1 415 ? 100.072 18.212 56.674 1.00 36.13 414 SER A O 1
ATOM 3300 N N . THR A 1 416 ? 101.839 17.605 57.969 1.00 35.69 415 THR A N 1
ATOM 3301 C CA . THR A 1 416 ? 101.821 16.231 57.564 1.00 35.25 415 THR A CA 1
ATOM 3302 C C . THR A 1 416 ? 100.532 15.493 57.928 1.00 34.31 415 THR A C 1
ATOM 3303 O O . THR A 1 416 ? 100.047 14.708 57.140 1.00 32.61 415 THR A O 1
ATOM 3307 N N . ILE A 1 417 ? 100.002 15.779 59.102 1.00 34.17 416 ILE A N 1
ATOM 3308 C CA . ILE A 1 417 ? 98.707 15.309 59.541 1.00 36.46 416 ILE A CA 1
ATOM 3309 C C . ILE A 1 417 ? 97.573 15.892 58.710 1.00 35.32 416 ILE A C 1
ATOM 3310 O O . ILE A 1 417 ? 96.698 15.152 58.309 1.00 35.67 416 ILE A O 1
ATOM 3315 N N . ALA A 1 418 ? 97.559 17.192 58.476 1.00 33.48 417 ALA A N 1
ATOM 3316 C CA . ALA A 1 418 ? 96.592 17.817 57.564 1.00 35.60 417 ALA A CA 1
ATOM 3317 C C . ALA A 1 418 ? 96.640 17.120 56.167 1.00 33.25 417 ALA A C 1
ATOM 3318 O O . ALA A 1 418 ? 95.616 16.832 55.553 1.00 34.16 417 ALA A O 1
ATOM 3320 N N . ALA A 1 419 ? 97.810 16.695 55.765 1.00 32.21 418 ALA A N 1
ATOM 3321 C CA . ALA A 1 419 ? 98.006 15.994 54.479 1.00 34.70 418 ALA A CA 1
ATOM 3322 C C . ALA A 1 419 ? 97.394 14.599 54.439 1.00 35.34 418 ALA A C 1
ATOM 3323 O O . ALA A 1 419 ? 97.190 14.042 53.353 1.00 34.80 418 ALA A O 1
ATOM 3325 N N . PHE A 1 420 ? 97.088 14.035 55.596 1.00 34.75 419 PHE A N 1
ATOM 3326 C CA . PHE A 1 420 ? 96.355 12.770 55.635 1.00 37.13 419 PHE A CA 1
ATOM 3327 C C . PHE A 1 420 ? 95.021 12.820 54.919 1.00 38.39 419 PHE A C 1
ATOM 3328 O O . PHE A 1 420 ? 94.465 11.773 54.585 1.00 38.29 419 PHE A O 1
ATOM 3336 N N . LYS A 1 421 ? 94.446 14.017 54.807 1.00 37.47 420 LYS A N 1
ATOM 3337 C CA . LYS A 1 421 ? 93.203 14.213 54.042 1.00 43.54 420 LYS A CA 1
ATOM 3338 C C . LYS A 1 421 ? 93.375 15.210 52.911 1.00 41.66 420 LYS A C 1
ATOM 3339 O O . LYS A 1 421 ? 92.434 15.841 52.514 1.00 42.77 420 LYS A O 1
ATOM 3345 N N . ALA A 1 422 ?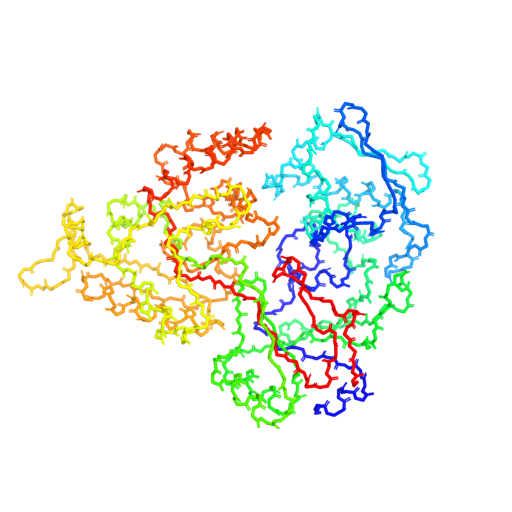 94.592 15.377 52.407 1.00 34.76 421 ALA A N 1
ATOM 3346 C CA . ALA A 1 422 ? 94.767 16.149 51.225 1.00 37.56 421 ALA A CA 1
ATOM 3347 C C . ALA A 1 422 ? 95.063 15.261 50.041 1.00 34.01 421 ALA A C 1
ATOM 3348 O O . ALA A 1 422 ? 95.900 14.341 50.112 1.00 36.64 421 ALA A O 1
ATOM 3350 N N . LYS A 1 423 ? 94.478 15.631 48.912 1.00 37.86 422 LYS A N 1
ATOM 3351 C CA . LYS A 1 423 ? 94.679 14.925 47.621 1.00 37.88 422 LYS A CA 1
ATOM 3352 C C . LYS A 1 423 ? 96.146 14.850 47.241 1.00 38.42 422 LYS A C 1
ATOM 3353 O O . LYS A 1 423 ? 96.624 13.810 46.881 1.00 38.90 422 LYS A O 1
ATOM 3359 N N . ASN A 1 424 ? 96.854 15.970 47.355 1.00 33.08 423 ASN A N 1
ATOM 3360 C CA . ASN A 1 424 ? 98.294 16.007 47.132 1.00 39.54 423 ASN A CA 1
ATOM 3361 C C . ASN A 1 424 ? 99.174 15.519 48.291 1.00 39.81 423 ASN A C 1
ATOM 3362 O O . ASN A 1 424 ? 100.382 15.755 48.258 1.00 47.04 423 ASN A O 1
ATOM 3367 N N . GLY A 1 425 ? 98.603 14.880 49.304 1.00 37.90 424 GLY A N 1
ATOM 3368 C CA . GLY A 1 425 ? 99.382 14.260 50.340 1.00 36.86 424 GLY A CA 1
ATOM 3369 C C . GLY A 1 425 ? 99.060 12.781 50.364 1.00 36.68 424 GLY A C 1
ATOM 3370 O O . GLY A 1 425 ? 99.222 12.080 49.365 1.00 37.51 424 GLY A O 1
ATOM 3371 N N . TYR A 1 426 ? 98.529 12.332 51.494 1.00 35.88 425 TYR A N 1
ATOM 3372 C CA . TYR A 1 426 ? 98.285 10.920 51.713 1.00 35.71 425 TYR A CA 1
ATOM 3373 C C . TYR A 1 426 ? 96.790 10.566 51.802 1.00 38.89 425 TYR A C 1
ATOM 3374 O O . TYR A 1 426 ? 96.438 9.500 52.343 1.00 35.09 425 TYR A O 1
ATOM 3383 N N . GLU A 1 427 ? 95.904 11.405 51.297 1.00 35.46 426 GLU A N 1
ATOM 3384 C CA . GLU A 1 427 ? 94.468 11.020 51.270 1.00 37.05 426 GLU A CA 1
ATOM 3385 C C . GLU A 1 427 ? 94.171 9.671 50.574 1.00 37.12 426 GLU A C 1
ATOM 3386 O O . GLU A 1 427 ? 93.327 8.924 51.031 1.00 38.62 426 GLU A O 1
ATOM 3392 N N . SER A 1 428 ? 94.890 9.359 49.507 1.00 37.27 427 SER A N 1
ATOM 3393 C CA . SER A 1 428 ? 94.773 8.066 48.894 1.00 37.00 427 SER A CA 1
ATOM 3394 C C . SER A 1 428 ? 94.857 6.939 49.961 1.00 38.06 427 SER A C 1
ATOM 3395 O O . SER A 1 428 ? 93.969 6.057 50.050 1.00 39.88 427 SER A O 1
ATOM 3398 N N . ALA A 1 429 ? 95.938 6.949 50.723 1.00 38.30 428 ALA A N 1
ATOM 3399 C CA . ALA A 1 429 ? 96.220 5.903 51.745 1.00 37.66 428 ALA A CA 1
ATOM 3400 C C . ALA A 1 429 ? 95.242 5.818 52.903 1.00 38.89 428 ALA A C 1
ATOM 3401 O O . ALA A 1 429 ? 95.063 4.736 53.498 1.00 39.01 428 ALA A O 1
ATOM 3403 N N . THR A 1 430 ? 94.651 6.957 53.274 1.00 36.95 429 THR A N 1
ATOM 3404 C CA . THR A 1 430 ? 93.673 6.965 54.346 1.00 37.46 429 THR A CA 1
ATOM 3405 C C . THR A 1 430 ? 92.227 6.766 53.909 1.00 38.93 429 THR A C 1
ATOM 3406 O O . THR A 1 430 ? 91.370 6.607 54.777 1.00 33.88 429 THR A O 1
ATOM 3410 N N . SER A 1 431 ? 91.972 6.779 52.591 1.00 32.87 430 SER A N 1
ATOM 3411 C CA . SER A 1 431 ? 90.682 6.922 52.049 1.00 37.59 430 SER A CA 1
ATOM 3412 C C . SER A 1 431 ? 89.853 5.674 52.258 1.00 35.79 430 SER A C 1
ATOM 3413 O O . SER A 1 431 ? 88.664 5.741 52.148 1.00 36.32 430 SER A O 1
ATOM 3416 N N . GLY A 1 432 ? 90.468 4.545 52.523 1.00 36.74 431 GLY A N 1
ATOM 3417 C CA . GLY A 1 432 ? 89.760 3.295 52.804 1.00 37.75 431 GLY A CA 1
ATOM 3418 C C . GLY A 1 432 ? 89.432 3.054 54.277 1.00 41.53 431 GLY A C 1
ATOM 3419 O O . GLY A 1 432 ? 88.779 2.060 54.604 1.00 39.60 431 GLY A O 1
ATOM 3420 N N . ILE A 1 433 ? 89.808 3.957 55.179 1.00 36.57 432 ILE A N 1
ATOM 3421 C CA . ILE A 1 433 ? 89.466 3.738 56.629 1.00 38.06 432 ILE A CA 1
ATOM 3422 C C . ILE A 1 433 ? 87.976 3.968 56.865 1.00 38.91 432 ILE A C 1
ATOM 3423 O O . ILE A 1 433 ? 87.417 4.991 56.454 1.00 37.01 432 ILE A O 1
ATOM 3428 N N . GLU A 1 434 ? 87.327 3.041 57.561 1.00 40.32 433 GLU A N 1
ATOM 3429 C CA . GLU A 1 434 ? 85.888 3.114 57.736 1.00 40.99 433 GLU A CA 1
ATOM 3430 C C . GLU A 1 434 ? 85.447 4.329 58.556 1.00 40.48 433 GLU A C 1
ATOM 3431 O O . GLU A 1 434 ? 84.407 4.923 58.271 1.00 39.80 433 GLU A O 1
ATOM 3437 N N . ASN A 1 435 ? 86.203 4.665 59.598 1.00 39.90 434 ASN A N 1
ATOM 3438 C CA . ASN A 1 435 ? 85.916 5.863 60.402 1.00 41.38 434 ASN A CA 1
ATOM 3439 C C . ASN A 1 435 ? 86.602 7.112 59.874 1.00 40.25 434 ASN A C 1
ATOM 3440 O O . ASN A 1 435 ? 86.956 8.006 60.669 1.00 37.44 434 ASN A O 1
ATOM 3445 N N . LYS A 1 436 ? 86.801 7.191 58.554 1.00 38.33 435 LYS A N 1
ATOM 3446 C CA . LYS A 1 436 ? 87.506 8.324 58.034 1.00 39.02 435 LYS A CA 1
ATOM 3447 C C . LYS A 1 436 ? 86.803 9.665 58.253 1.00 38.28 435 LYS A C 1
ATOM 3448 O O . LYS A 1 436 ? 87.495 10.671 58.432 1.00 36.35 435 LYS A O 1
ATOM 3454 N N . ASP A 1 437 ? 85.476 9.698 58.230 1.00 34.64 436 ASP A N 1
ATOM 3455 C CA . ASP A 1 437 ? 84.758 10.958 58.454 1.00 40.53 436 ASP A CA 1
ATOM 3456 C C . ASP A 1 437 ? 85.105 11.533 59.904 1.00 36.92 436 ASP A C 1
ATOM 3457 O O . ASP A 1 437 ? 85.467 12.705 60.105 1.00 38.77 436 ASP A O 1
ATOM 3462 N N . LYS A 1 438 ? 85.008 10.685 60.905 1.00 36.74 437 LYS A N 1
ATOM 3463 C CA . LYS A 1 438 ? 85.384 11.095 62.289 1.00 45.94 437 LYS A CA 1
ATOM 3464 C C . LYS A 1 438 ? 86.865 11.491 62.441 1.00 46.01 437 LYS A C 1
ATOM 3465 O O . LYS A 1 438 ? 87.169 12.490 63.068 1.00 42.13 437 LYS A O 1
ATOM 3471 N N . ILE A 1 439 ? 87.766 10.742 61.824 1.00 37.60 438 ILE A N 1
ATOM 3472 C CA . ILE A 1 439 ? 89.211 11.068 61.943 1.00 40.41 438 ILE A CA 1
ATOM 3473 C C . ILE A 1 439 ? 89.589 12.393 61.273 1.00 39.72 438 ILE A C 1
ATOM 3474 O O . ILE A 1 439 ? 90.372 13.153 61.848 1.00 35.35 438 ILE A O 1
ATOM 3479 N N . TYR A 1 440 ? 89.080 12.604 60.042 1.00 39.02 439 TYR A N 1
ATOM 3480 C CA . TYR A 1 440 ? 89.235 13.855 59.280 1.00 39.12 439 TYR A CA 1
ATOM 3481 C C . TYR A 1 440 ? 88.682 15.072 60.043 1.00 34.77 439 TYR A C 1
ATOM 3482 O O . TYR A 1 440 ? 89.273 16.165 60.052 1.00 36.47 439 TYR A O 1
ATOM 3491 N N . ASN A 1 441 ? 87.529 14.892 60.639 1.00 38.76 440 ASN A N 1
ATOM 3492 C CA . ASN A 1 441 ? 86.940 15.946 61.483 1.00 44.31 440 ASN A CA 1
ATOM 3493 C C . ASN A 1 441 ? 87.784 16.180 62.709 1.00 44.82 440 ASN A C 1
ATOM 3494 O O . ASN A 1 441 ? 87.940 17.319 63.136 1.00 42.30 440 ASN A O 1
ATOM 3499 N N . SER A 1 442 ? 88.342 15.115 63.282 1.00 45.24 441 SER A N 1
ATOM 3500 C CA . SER A 1 442 ? 89.179 15.281 64.455 1.00 43.10 441 SER A CA 1
ATOM 3501 C C . SER A 1 442 ? 90.430 16.052 64.088 1.00 44.50 441 SER A C 1
ATOM 3502 O O . SER A 1 442 ? 90.950 16.815 64.923 1.00 37.00 441 SER A O 1
ATOM 3505 N N . ILE A 1 443 ? 90.903 15.850 62.848 1.00 39.80 442 ILE A N 1
ATOM 3506 C CA . ILE A 1 443 ? 92.118 16.512 62.363 1.00 39.96 442 ILE A CA 1
ATOM 3507 C C . ILE A 1 443 ? 91.854 18.039 62.306 1.00 41.86 442 ILE A C 1
ATOM 3508 O O . ILE A 1 443 ? 92.715 18.855 62.691 1.00 39.84 442 ILE A O 1
ATOM 3513 N N . ASP A 1 444 ? 90.676 18.405 61.814 1.00 37.33 443 ASP A N 1
ATOM 3514 C CA . ASP A 1 444 ? 90.313 19.805 61.679 1.00 39.96 443 ASP A CA 1
ATOM 3515 C C . ASP A 1 444 ? 90.189 20.401 63.055 1.00 40.70 443 ASP A C 1
ATOM 3516 O O . ASP A 1 444 ? 90.722 21.441 63.315 1.00 45.40 443 ASP A O 1
ATOM 3521 N N . ASP A 1 445 ? 89.461 19.730 63.929 1.00 43.82 444 ASP A N 1
ATOM 3522 C CA . ASP A 1 445 ? 89.335 20.155 65.318 1.00 41.82 444 ASP A CA 1
ATOM 3523 C C . ASP A 1 445 ? 90.688 20.326 66.019 1.00 42.22 444 ASP A C 1
ATOM 3524 O O . ASP A 1 445 ? 90.913 21.353 66.655 1.00 41.67 444 ASP A O 1
ATOM 3529 N N . ALA A 1 446 ? 91.604 19.368 65.876 1.00 37.27 445 ALA A N 1
ATOM 3530 C CA . ALA A 1 446 ? 92.872 19.454 66.566 1.00 38.35 445 ALA A CA 1
ATOM 3531 C C . ALA A 1 446 ? 93.581 20.797 66.364 1.00 43.78 445 ALA A C 1
ATOM 3532 O O . ALA A 1 446 ? 94.165 21.369 67.296 1.00 42.02 445 ALA A O 1
ATOM 3534 N N . PHE A 1 447 ? 93.483 21.330 65.161 1.00 44.35 446 PHE A N 1
ATOM 3535 C CA . PHE A 1 447 ? 94.262 22.494 64.816 1.00 45.35 446 PHE A CA 1
ATOM 3536 C C . PHE A 1 447 ? 93.725 23.729 65.497 1.00 41.75 446 PHE A C 1
ATOM 3537 O O . PHE A 1 447 ? 94.422 24.695 65.556 1.00 41.12 446 PHE A O 1
ATOM 3545 N N . LYS A 1 448 ? 92.493 23.686 65.982 1.00 36.97 447 LYS A N 1
ATOM 3546 C CA . LYS A 1 448 ? 91.855 24.802 66.673 1.00 41.02 447 LYS A CA 1
ATOM 3547 C C . LYS A 1 448 ? 92.123 24.804 68.188 1.00 42.54 447 LYS A C 1
ATOM 3548 O O . LYS A 1 448 ? 91.675 25.694 68.861 1.00 40.08 447 LYS A O 1
ATOM 3554 N N . ILE A 1 449 ? 92.829 23.812 68.723 1.00 42.11 448 ILE A N 1
ATOM 3555 C CA . ILE A 1 449 ? 93.014 23.643 70.184 1.00 41.09 448 ILE A CA 1
ATOM 3556 C C . ILE A 1 449 ? 94.218 24.474 70.638 1.00 44.65 448 ILE A C 1
ATOM 3557 O O . ILE A 1 449 ? 95.348 24.222 70.198 1.00 44.09 448 ILE A O 1
ATOM 3562 N N . GLN A 1 450 ? 94.011 25.429 71.547 1.00 47.67 449 GLN A N 1
ATOM 3563 C CA . GLN A 1 450 ? 95.095 26.364 71.904 1.00 47.89 449 GLN A CA 1
ATOM 3564 C C . GLN A 1 450 ? 96.049 25.824 72.944 1.00 49.54 449 GLN A C 1
ATOM 3565 O O . GLN A 1 450 ? 97.243 26.136 72.923 1.00 46.05 449 GLN A O 1
ATOM 3571 N N . ASN A 1 451 ? 95.524 24.994 73.842 1.00 42.96 450 ASN A N 1
ATOM 3572 C CA . ASN A 1 451 ? 96.313 24.421 74.899 1.00 45.93 450 ASN A CA 1
ATOM 3573 C C . ASN A 1 451 ? 97.178 23.275 74.362 1.00 47.42 450 ASN A C 1
ATOM 3574 O O . ASN A 1 451 ? 96.639 22.324 73.738 1.00 39.94 450 ASN A O 1
ATOM 3579 N N . GLY A 1 452 ? 98.494 23.343 74.651 1.00 44.63 451 GLY A N 1
ATOM 3580 C CA . GLY A 1 452 ? 99.492 22.439 74.073 1.00 40.35 451 GLY A CA 1
ATOM 3581 C C . GLY A 1 452 ? 99.216 20.998 74.395 1.00 44.14 451 GLY A C 1
ATOM 3582 O O . GLY A 1 452 ? 99.259 20.139 73.534 1.00 42.33 451 GLY A O 1
ATOM 3583 N N . LYS A 1 453 ? 98.912 20.749 75.660 1.00 42.12 452 LYS A N 1
ATOM 3584 C CA . LYS A 1 453 ? 98.648 19.439 76.127 1.00 47.67 452 LYS A CA 1
ATOM 3585 C C . LYS A 1 453 ? 97.349 18.847 75.559 1.00 48.83 452 LYS A C 1
ATOM 3586 O O . LYS A 1 453 ? 97.337 17.660 75.195 1.00 44.34 452 LYS A O 1
ATOM 3592 N N . GLU A 1 454 ? 96.276 19.642 75.471 1.00 47.42 453 GLU A N 1
ATOM 3593 C CA . GLU A 1 454 ? 95.042 19.158 74.869 1.00 48.60 453 GLU A CA 1
ATOM 3594 C C . GLU A 1 454 ? 95.261 18.863 73.374 1.00 50.31 453 GLU A C 1
ATOM 3595 O O . GLU A 1 454 ? 94.664 17.921 72.847 1.00 48.21 453 GLU A O 1
ATOM 3601 N N . ARG A 1 455 ? 96.092 19.651 72.712 1.00 44.70 454 ARG A N 1
ATOM 3602 C CA . ARG A 1 455 ? 96.362 19.462 71.300 1.00 47.90 454 ARG A CA 1
ATOM 3603 C C . ARG A 1 455 ? 97.158 18.192 71.067 1.00 45.90 454 ARG A C 1
ATOM 3604 O O . ARG A 1 455 ? 96.850 17.431 70.202 1.00 41.22 454 ARG A O 1
ATOM 3612 N N . SER A 1 456 ? 98.195 17.999 71.855 1.00 42.80 455 SER A N 1
ATOM 3613 C CA . SER A 1 456 ? 99.009 16.813 71.791 1.00 44.54 455 SER A CA 1
ATOM 3614 C C . SER A 1 456 ? 98.150 15.588 71.995 1.00 47.11 455 SER A C 1
ATOM 3615 O O . SER A 1 456 ? 98.289 14.594 71.258 1.00 46.12 455 SER A O 1
ATOM 3618 N N . ASP A 1 457 ? 97.226 15.656 72.949 1.00 45.50 456 ASP A N 1
ATOM 3619 C CA . ASP A 1 457 ? 96.244 14.576 73.095 1.00 49.83 456 ASP A CA 1
ATOM 3620 C C . ASP A 1 457 ? 95.297 14.373 71.941 1.00 48.25 456 ASP A C 1
ATOM 3621 O O . ASP A 1 457 ? 94.934 13.260 71.652 1.00 48.20 456 ASP A O 1
ATOM 3626 N N . ALA A 1 458 ? 94.841 15.439 71.330 1.00 46.70 457 ALA A N 1
ATOM 3627 C CA . ALA A 1 458 ? 94.042 15.291 70.117 1.00 46.96 457 ALA A CA 1
ATOM 3628 C C . ALA A 1 458 ? 94.850 14.575 68.991 1.00 41.93 457 ALA A C 1
ATOM 3629 O O . ALA A 1 458 ? 94.329 13.723 68.312 1.00 42.52 457 ALA A O 1
ATOM 3631 N N . TYR A 1 459 ? 96.116 14.943 68.827 1.00 39.31 458 TYR A N 1
ATOM 3632 C CA . TYR A 1 459 ? 97.008 14.321 67.871 1.00 43.49 458 TYR A CA 1
ATOM 3633 C C . TYR A 1 459 ? 97.240 12.857 68.201 1.00 42.51 458 TYR A C 1
ATOM 3634 O O . TYR A 1 459 ? 97.246 12.033 67.318 1.00 40.56 458 TYR A O 1
ATOM 3643 N N . LYS A 1 460 ? 97.390 12.543 69.494 1.00 46.90 459 LYS A N 1
ATOM 3644 C CA . LYS A 1 460 ? 97.518 11.187 69.936 1.00 43.70 459 LYS A CA 1
ATOM 3645 C C . LYS A 1 460 ? 96.286 10.355 69.614 1.00 42.25 459 LYS A C 1
ATOM 3646 O O . LYS A 1 460 ? 96.407 9.226 69.186 1.00 45.09 459 LYS A O 1
ATOM 3652 N N . ASN A 1 461 ? 95.109 10.889 69.825 1.00 37.92 460 ASN A N 1
ATOM 3653 C CA . ASN A 1 461 ? 93.925 10.153 69.515 1.00 40.52 460 ASN A CA 1
ATOM 3654 C C . ASN A 1 461 ? 93.848 9.865 67.987 1.00 51.12 460 ASN A C 1
ATOM 3655 O O . ASN A 1 461 ? 93.358 8.799 67.587 1.00 50.31 460 ASN A O 1
ATOM 3660 N N . ILE A 1 462 ? 94.341 10.796 67.145 1.00 44.04 461 ILE A N 1
ATOM 3661 C CA . ILE A 1 462 ? 94.272 10.637 65.689 1.00 38.27 461 ILE A CA 1
ATOM 3662 C C . ILE A 1 462 ? 95.274 9.551 65.305 1.00 36.39 461 ILE A C 1
ATOM 3663 O O . ILE A 1 462 ? 94.937 8.618 64.580 1.00 37.60 461 ILE A O 1
ATOM 3668 N N . LEU A 1 463 ? 96.492 9.698 65.807 1.00 34.74 462 LEU A N 1
ATOM 3669 C CA . LEU A 1 463 ? 97.588 8.860 65.410 1.00 36.56 462 LEU A CA 1
ATOM 3670 C C . LEU A 1 463 ? 97.425 7.431 65.870 1.00 42.39 462 LEU A C 1
ATOM 3671 O O . LEU A 1 463 ? 97.819 6.522 65.163 1.00 40.33 462 LEU A O 1
ATOM 3676 N N . LYS A 1 464 ? 96.877 7.251 67.068 1.00 45.77 463 LYS A N 1
ATOM 3677 C CA . LYS A 1 464 ? 96.466 5.944 67.565 1.00 47.25 463 LYS A CA 1
ATOM 3678 C C . LYS A 1 464 ? 95.558 5.229 66.569 1.00 44.25 463 LYS A C 1
ATOM 3679 O O . LYS A 1 464 ? 95.754 4.052 66.320 1.00 43.69 463 LYS A O 1
ATOM 3685 N N . GLN A 1 465 ? 94.555 5.911 66.038 1.00 38.05 464 GLN A N 1
ATOM 3686 C CA . GLN A 1 465 ? 93.617 5.272 65.115 1.00 43.46 464 GLN A CA 1
ATOM 3687 C C . GLN A 1 465 ? 94.256 4.989 63.762 1.00 43.96 464 GLN A C 1
ATOM 3688 O O . GLN A 1 465 ? 93.976 3.990 63.113 1.00 38.45 464 GLN A O 1
ATOM 3694 N N . ILE A 1 466 ? 95.073 5.920 63.327 1.00 36.61 465 ILE A N 1
ATOM 3695 C CA . ILE A 1 466 ? 95.881 5.748 62.144 1.00 38.16 465 ILE A CA 1
ATOM 3696 C C . ILE A 1 466 ? 96.872 4.591 62.280 1.00 37.71 465 ILE A C 1
ATOM 3697 O O . ILE A 1 466 ? 97.046 3.837 61.313 1.00 39.95 465 ILE A O 1
ATOM 3702 N N . ASP A 1 467 ? 97.456 4.401 63.452 1.00 40.02 466 ASP A N 1
ATOM 3703 C CA . ASP A 1 467 ? 98.376 3.302 63.721 1.00 42.46 466 ASP A CA 1
ATOM 3704 C C . ASP A 1 467 ? 97.582 1.991 63.678 1.00 43.38 466 ASP A C 1
ATOM 3705 O O . ASP A 1 467 ? 97.991 1.047 63.058 1.00 43.80 466 ASP A O 1
ATOM 3710 N N . ASP A 1 468 ? 96.451 1.968 64.360 1.00 37.23 467 ASP A N 1
ATOM 3711 C CA . ASP A 1 468 ? 95.499 0.855 64.339 1.00 42.03 467 ASP A CA 1
ATOM 3712 C C . ASP A 1 468 ? 95.203 0.378 62.922 1.00 45.40 467 ASP A C 1
ATOM 3713 O O . ASP A 1 468 ? 95.099 -0.834 62.670 1.00 41.50 467 ASP A O 1
ATOM 3718 N N . GLU A 1 469 ? 95.093 1.324 62.005 1.00 40.03 468 GLU A N 1
ATOM 3719 C CA . GLU A 1 469 ? 94.789 1.005 60.638 1.00 36.91 468 GLU A CA 1
ATOM 3720 C C . GLU A 1 469 ? 95.935 0.445 59.824 1.00 35.43 468 GLU A C 1
ATOM 3721 O O . GLU A 1 469 ? 95.689 -0.065 58.753 1.00 34.36 468 GLU A O 1
ATOM 3727 N N . GLY A 1 470 ? 97.183 0.657 60.251 1.00 34.60 469 GLY A N 1
ATOM 3728 C CA . GLY A 1 470 ? 98.318 0.137 59.543 1.00 34.19 469 GLY A CA 1
ATOM 3729 C C . GLY A 1 470 ? 98.558 0.859 58.233 1.00 37.71 469 GLY A C 1
ATOM 3730 O O . GLY A 1 470 ? 99.076 0.272 57.315 1.00 35.49 469 GLY A O 1
ATOM 3731 N N . ILE A 1 471 ? 98.198 2.145 58.168 1.00 37.47 470 ILE A N 1
ATOM 3732 C CA . ILE A 1 471 ? 98.405 2.966 56.962 1.00 39.72 470 ILE A CA 1
ATOM 3733 C C . ILE A 1 471 ? 99.900 3.289 56.753 1.00 38.43 470 ILE A C 1
ATOM 3734 O O . ILE A 1 471 ? 100.411 3.309 55.606 1.00 36.03 470 ILE A O 1
ATOM 3739 N N . PHE A 1 472 ? 100.605 3.568 57.834 1.00 34.43 471 PHE A N 1
ATOM 3740 C CA . PHE A 1 472 ? 102.019 3.946 57.706 1.00 31.52 471 PHE A CA 1
ATOM 3741 C C . PHE A 1 472 ? 102.833 2.999 58.536 1.00 36.77 471 PHE A C 1
ATOM 3742 O O . PHE A 1 472 ? 102.529 2.800 59.707 1.00 39.80 471 PHE A O 1
ATOM 3750 N N . ILE A 1 473 ? 103.925 2.511 57.973 1.00 36.87 472 ILE A N 1
ATOM 3751 C CA . ILE A 1 473 ? 104.882 1.673 58.714 1.00 36.72 472 ILE A CA 1
ATOM 3752 C C . ILE A 1 473 ? 106.199 2.432 58.852 1.00 33.20 472 ILE A C 1
ATOM 3753 O O . ILE A 1 473 ? 106.964 2.512 57.909 1.00 34.53 472 ILE A O 1
ATOM 3758 N N . PRO A 1 474 ? 106.454 3.037 60.034 1.00 35.21 473 PRO A N 1
ATOM 3759 C CA . PRO A 1 474 ? 107.731 3.758 60.161 1.00 37.80 473 PRO A CA 1
ATOM 3760 C C . PRO A 1 474 ? 108.931 2.820 60.110 1.00 36.58 473 PRO A C 1
ATOM 3761 O O . PRO A 1 474 ? 108.858 1.635 60.559 1.00 37.14 473 PRO A O 1
ATOM 3765 N N . ILE A 1 475 ? 110.021 3.330 59.567 1.00 33.24 474 ILE A N 1
ATOM 3766 C CA . ILE A 1 475 ? 111.213 2.529 59.386 1.00 36.88 474 ILE A CA 1
ATOM 3767 C C . ILE A 1 475 ? 112.458 3.168 60.046 1.00 39.53 474 ILE A C 1
ATOM 3768 O O . ILE A 1 475 ? 113.050 2.571 60.940 1.00 39.70 474 ILE A O 1
ATOM 3773 N N . SER A 1 476 ? 112.828 4.357 59.615 1.00 37.07 475 SER A N 1
ATOM 3774 C CA . SER A 1 476 ? 114.048 5.002 60.013 1.00 34.55 475 SER A CA 1
ATOM 3775 C C . SER A 1 476 ? 113.834 6.512 60.054 1.00 41.46 475 SER A C 1
ATOM 3776 O O . SER A 1 476 ? 112.765 6.969 59.624 1.00 38.42 475 SER A O 1
ATOM 3779 N N . HIS A 1 477 ? 114.805 7.268 60.620 1.00 38.78 476 HIS A N 1
ATOM 3780 C CA . HIS A 1 477 ? 114.721 8.754 60.715 1.00 41.12 476 HIS A CA 1
ATOM 3781 C C . HIS A 1 477 ? 115.740 9.282 59.793 1.00 41.13 476 HIS A C 1
ATOM 3782 O O . HIS A 1 477 ? 116.924 8.956 59.917 1.00 36.70 476 HIS A O 1
ATOM 3789 N N . GLY A 1 478 ? 115.282 10.067 58.833 1.00 40.93 477 GLY A N 1
ATOM 3790 C CA . GLY A 1 478 ? 116.153 10.627 57.840 1.00 40.91 477 GLY A CA 1
ATOM 3791 C C . GLY A 1 478 ? 116.795 11.921 58.246 1.00 38.34 477 GLY A C 1
ATOM 3792 O O . GLY A 1 478 ? 116.201 12.699 58.979 1.00 40.19 477 GLY A O 1
ATOM 3793 N N . SER A 1 479 ? 117.995 12.147 57.719 1.00 37.34 478 SER A N 1
ATOM 3794 C CA . SER A 1 479 ? 118.682 13.430 57.808 1.00 40.31 478 SER A CA 1
ATOM 3795 C C . SER A 1 479 ? 118.890 13.960 56.413 1.00 38.37 478 SER A C 1
ATOM 3796 O O . SER A 1 479 ? 118.710 13.253 55.385 1.00 36.37 478 SER A O 1
ATOM 3799 N N . MET A 1 480 ? 119.285 15.218 56.362 1.00 40.53 479 MET A N 1
ATOM 3800 C CA . MET A 1 480 ? 119.804 15.799 55.120 1.00 43.74 479 MET A CA 1
ATOM 3801 C C . MET A 1 480 ? 121.324 15.644 55.084 1.00 42.88 479 MET A C 1
ATOM 3802 O O . MET A 1 480 ? 122.003 15.927 56.060 1.00 41.75 479 MET A O 1
ATOM 3807 N N . THR A 1 481 ? 121.839 15.124 53.982 1.00 39.21 480 THR A N 1
ATOM 3808 C CA . THR A 1 481 ? 123.238 14.883 53.806 1.00 39.91 480 THR A CA 1
ATOM 3809 C C . THR A 1 481 ? 123.748 15.731 52.657 1.00 41.32 480 THR A C 1
ATOM 3810 O O . THR A 1 481 ? 123.067 15.863 51.646 1.00 43.76 480 THR A O 1
ATOM 3814 N N . VAL A 1 482 ? 124.930 16.306 52.833 1.00 37.89 481 VAL A N 1
ATOM 3815 C CA . VAL A 1 482 ? 125.524 17.201 51.869 1.00 38.52 481 VAL A CA 1
ATOM 3816 C C . VAL A 1 482 ? 126.990 16.764 51.635 1.00 42.05 481 VAL A C 1
ATOM 3817 O O . VAL A 1 482 ? 127.728 16.607 52.581 1.00 41.76 481 VAL A O 1
ATOM 3821 N N . VAL A 1 483 ? 127.374 16.541 50.374 1.00 40.67 482 VAL A N 1
ATOM 3822 C CA . VAL A 1 483 ? 128.761 16.453 50.010 1.00 43.23 482 VAL A CA 1
ATOM 3823 C C . VAL A 1 483 ? 129.170 17.785 49.392 1.00 42.79 482 VAL A C 1
ATOM 3824 O O . VAL A 1 483 ? 128.428 18.354 48.596 1.00 44.40 482 VAL A O 1
ATOM 3828 N N . ALA A 1 484 ? 130.323 18.291 49.813 1.00 41.13 483 ALA A N 1
ATOM 3829 C CA . ALA A 1 484 ? 130.803 19.601 49.372 1.00 39.94 483 ALA A CA 1
ATOM 3830 C C . ALA A 1 484 ? 132.345 19.592 49.250 1.00 44.95 483 ALA A C 1
ATOM 3831 O O . ALA A 1 484 ? 132.991 18.829 49.930 1.00 39.91 483 ALA A O 1
ATOM 3833 N N . PRO A 1 485 ? 132.927 20.444 48.380 1.00 41.45 484 PRO A N 1
ATOM 3834 C CA . PRO A 1 485 ? 134.393 20.616 48.348 1.00 45.93 484 PRO A CA 1
ATOM 3835 C C . PRO A 1 485 ? 134.928 20.898 49.731 1.00 42.25 484 PRO A C 1
ATOM 3836 O O . PRO A 1 485 ? 134.287 21.628 50.512 1.00 40.38 484 PRO A O 1
ATOM 3840 N N . LYS A 1 486 ? 136.077 20.313 50.060 1.00 47.17 485 LYS A N 1
ATOM 3841 C CA . LYS A 1 486 ? 136.655 20.485 51.403 1.00 49.96 485 LYS A CA 1
ATOM 3842 C C . LYS A 1 486 ? 136.943 21.942 51.766 1.00 45.13 485 LYS A C 1
ATOM 3843 O O . LYS A 1 486 ? 136.920 22.321 52.949 1.00 38.36 485 LYS A O 1
ATOM 3849 N N . ASP A 1 487 ? 137.179 22.770 50.762 1.00 41.89 486 ASP A N 1
ATOM 3850 C CA . ASP A 1 487 ? 137.369 24.200 51.016 1.00 47.43 486 ASP A CA 1
ATOM 3851 C C . ASP A 1 487 ? 136.145 25.089 50.770 1.00 45.53 486 ASP A C 1
ATOM 3852 O O . ASP A 1 487 ? 136.281 26.309 50.716 1.00 39.97 486 ASP A O 1
ATOM 3857 N N . LEU A 1 488 ? 134.954 24.507 50.660 1.00 42.44 487 LEU A N 1
ATOM 3858 C CA . LEU A 1 488 ? 133.720 25.325 50.762 1.00 40.60 487 LEU A CA 1
ATOM 3859 C C . LEU A 1 488 ? 133.313 25.534 52.224 1.00 41.37 487 LEU A C 1
ATOM 3860 O O . LEU A 1 488 ? 133.025 24.578 52.949 1.00 46.40 487 LEU A O 1
ATOM 3865 N N . GLU A 1 489 ? 133.364 26.783 52.667 1.00 37.69 488 GLU A N 1
ATOM 3866 C CA . GLU A 1 489 ? 132.899 27.189 53.980 1.00 46.95 488 GLU A CA 1
ATOM 3867 C C . GLU A 1 489 ? 131.394 27.528 53.909 1.00 45.80 488 GLU A C 1
ATOM 3868 O O . GLU A 1 489 ? 130.830 27.816 52.815 1.00 36.67 488 GLU A O 1
ATOM 3874 N N . LYS A 1 490 ? 130.841 27.606 55.101 1.00 33.74 489 LYS A N 1
ATOM 3875 C CA . LYS A 1 490 ? 129.524 28.069 55.392 1.00 44.00 489 LYS A CA 1
ATOM 3876 C C . LYS A 1 490 ? 128.414 27.218 54.801 1.00 43.84 489 LYS A C 1
ATOM 3877 O O . LYS A 1 490 ? 127.324 27.689 54.535 1.00 39.62 489 LYS A O 1
ATOM 3883 N N . VAL A 1 491 ? 128.684 25.939 54.644 1.00 43.81 490 VAL A N 1
ATOM 3884 C CA . VAL A 1 491 ? 127.590 25.007 54.404 1.00 45.32 490 VAL A CA 1
ATOM 3885 C C . VAL A 1 491 ? 126.946 24.743 55.727 1.00 43.77 490 VAL A C 1
ATOM 3886 O O . VAL A 1 491 ? 127.596 24.280 56.653 1.00 41.28 490 VAL A O 1
ATOM 3890 N N . SER A 1 492 ? 125.665 25.033 55.829 1.00 40.63 491 SER A N 1
ATOM 3891 C CA . SER A 1 492 ? 124.952 24.734 57.065 1.00 41.58 491 SER A CA 1
ATOM 3892 C C . SER A 1 492 ? 123.468 24.436 56.782 1.00 44.50 491 SER A C 1
ATOM 3893 O O . SER A 1 492 ? 123.046 24.554 55.639 1.00 41.93 491 SER A O 1
ATOM 3896 N N . PHE A 1 493 ? 122.698 24.031 57.801 1.00 43.33 492 PHE A N 1
ATOM 3897 C CA . PHE A 1 493 ? 121.316 23.616 57.605 1.00 43.67 492 PHE A CA 1
ATOM 3898 C C . PHE A 1 493 ? 120.359 24.602 58.238 1.00 44.77 492 PHE A C 1
ATOM 3899 O O . PHE A 1 493 ? 120.681 25.233 59.185 1.00 45.55 492 PHE A O 1
ATOM 3907 N N . THR A 1 494 ? 119.184 24.744 57.671 1.00 49.31 493 THR A N 1
ATOM 3908 C CA . THR A 1 494 ? 118.110 25.580 58.255 1.00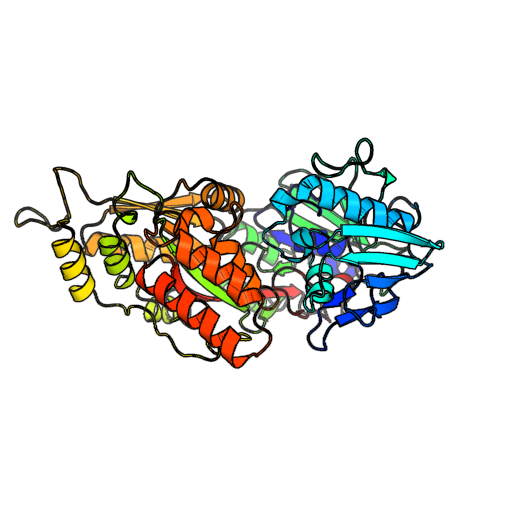 46.90 493 THR A CA 1
ATOM 3909 C C . THR A 1 494 ? 117.201 24.570 58.922 1.00 44.10 493 THR A C 1
ATOM 3910 O O . THR A 1 494 ? 117.583 23.395 59.043 1.00 43.45 493 THR A O 1
ATOM 3914 N N . GLN A 1 495 ? 115.993 24.998 59.303 1.00 46.86 494 GLN A N 1
ATOM 3915 C CA . GLN A 1 495 ? 114.970 24.063 59.831 1.00 49.06 494 GLN A CA 1
ATOM 3916 C C . GLN A 1 495 ? 114.402 23.104 58.757 1.00 46.66 494 GLN A C 1
ATOM 3917 O O . GLN A 1 495 ? 113.808 22.100 59.080 1.00 54.36 494 GLN A O 1
ATOM 3923 N N . SER A 1 496 ? 114.619 23.419 57.493 1.00 40.77 495 SER A N 1
ATOM 3924 C CA . SER A 1 496 ? 114.034 22.717 56.394 1.00 37.79 495 SER A CA 1
ATOM 3925 C C . SER A 1 496 ? 114.967 21.664 55.850 1.00 37.33 495 SER A C 1
ATOM 3926 O O . SER A 1 496 ? 116.208 21.823 55.830 1.00 38.99 495 SER A O 1
ATOM 3929 N N . GLN A 1 497 ? 114.376 20.594 55.352 1.00 34.62 496 GLN A N 1
ATOM 3930 C CA . GLN A 1 497 ? 115.088 19.590 54.535 1.00 34.87 496 GLN A CA 1
ATOM 3931 C C . GLN A 1 497 ? 115.012 19.907 53.043 1.00 30.95 496 GLN A C 1
ATOM 3932 O O . GLN A 1 497 ? 115.512 19.144 52.211 1.00 34.12 496 GLN A O 1
ATOM 3938 N N . TYR A 1 498 ? 114.498 21.080 52.702 1.00 32.18 497 TYR A N 1
ATOM 3939 C CA . TYR A 1 498 ? 114.209 21.470 51.303 1.00 33.10 497 TYR A CA 1
ATOM 3940 C C . TYR A 1 498 ? 114.928 22.721 50.806 1.00 35.03 497 TYR A C 1
ATOM 3941 O O . TYR A 1 498 ? 114.634 23.216 49.724 1.00 38.16 497 TYR A O 1
ATOM 3950 N N . GLU A 1 499 ? 115.932 23.177 51.533 1.00 39.27 498 GLU A N 1
ATOM 3951 C CA . GLU A 1 499 ? 116.744 24.352 51.088 1.00 36.25 498 GLU A CA 1
ATOM 3952 C C . GLU A 1 499 ? 118.124 24.308 51.689 1.00 37.08 498 GLU A C 1
ATOM 3953 O O . GLU A 1 499 ? 118.367 23.623 52.694 1.00 37.26 498 GLU A O 1
ATOM 3959 N N . LEU A 1 500 ? 119.006 25.086 51.089 1.00 36.45 499 LEU A N 1
ATOM 3960 C CA . LEU A 1 500 ? 120.333 25.250 51.607 1.00 39.88 499 LEU A CA 1
ATOM 3961 C C . LEU A 1 500 ? 120.786 26.692 51.352 1.00 38.65 499 LEU A C 1
ATOM 3962 O O . LEU A 1 500 ? 120.348 27.325 50.392 1.00 37.44 499 LEU A O 1
ATOM 3967 N N . PRO A 1 501 ? 121.690 27.192 52.188 1.00 39.49 500 PRO A N 1
ATOM 3968 C CA . PRO A 1 501 ? 122.100 28.632 52.096 1.00 38.95 500 PRO A CA 1
ATOM 3969 C C . PRO A 1 501 ? 123.158 28.812 51.046 1.00 37.84 500 PRO A C 1
ATOM 3970 O O . PRO A 1 501 ? 124.360 29.144 51.292 1.00 38.21 500 PRO A O 1
ATOM 3974 N N . PHE A 1 502 ? 122.735 28.608 49.832 1.00 33.16 501 PHE A N 1
ATOM 3975 C CA . PHE A 1 502 ? 123.656 28.784 48.719 1.00 34.26 501 PHE A CA 1
ATOM 3976 C C . PHE A 1 502 ? 124.327 30.164 48.650 1.00 35.50 501 PHE A C 1
ATOM 3977 O O . PHE A 1 502 ? 125.498 30.246 48.255 1.00 35.97 501 PHE A O 1
ATOM 3985 N N . ASN A 1 503 ? 123.606 31.213 49.047 1.00 32.74 502 ASN A N 1
ATOM 3986 C CA . ASN A 1 503 ? 124.150 32.550 48.993 1.00 36.97 502 ASN A CA 1
ATOM 3987 C C . ASN A 1 503 ? 125.109 32.911 50.108 1.00 39.79 502 ASN A C 1
ATOM 3988 O O . ASN A 1 503 ? 125.621 34.032 50.116 1.00 37.80 502 ASN A O 1
ATOM 3993 N N . GLU A 1 504 ? 125.282 32.004 51.072 1.00 42.29 503 GLU A N 1
ATOM 3994 C CA . GLU A 1 504 ? 126.220 32.160 52.181 1.00 42.01 503 GLU A CA 1
ATOM 3995 C C . GLU A 1 504 ? 127.482 31.366 51.992 1.00 43.42 503 GLU A C 1
ATOM 3996 O O . GLU A 1 504 ? 128.491 31.655 52.631 1.00 45.43 503 GLU A O 1
ATOM 4002 N N . MET A 1 505 ? 127.433 30.347 51.143 1.00 40.99 504 MET A N 1
ATOM 4003 C CA . MET A 1 505 ? 128.588 29.472 50.960 1.00 40.42 504 MET A CA 1
ATOM 4004 C C . MET A 1 505 ? 129.694 30.205 50.222 1.00 39.95 504 MET A C 1
ATOM 4005 O O . MET A 1 505 ? 129.438 31.079 49.403 1.00 43.15 504 MET A O 1
ATOM 4010 N N . GLN A 1 506 ? 130.922 29.808 50.499 1.00 40.02 505 GLN A N 1
ATOM 4011 C CA . GLN A 1 506 ? 132.091 30.587 50.106 1.00 42.71 505 GLN A CA 1
ATOM 4012 C C . GLN A 1 506 ? 133.393 29.749 50.134 1.00 40.44 505 GLN A C 1
ATOM 4013 O O . GLN A 1 506 ? 133.717 29.130 51.113 1.00 40.98 505 GLN A O 1
ATOM 4019 N N . TYR A 1 507 ? 134.120 29.747 49.062 1.00 41.82 506 TYR A N 1
ATOM 4020 C CA . TYR A 1 507 ? 135.399 29.078 49.060 1.00 51.78 506 TYR A CA 1
ATOM 4021 C C . TYR A 1 507 ? 136.563 29.719 49.885 1.00 53.88 506 TYR A C 1
ATOM 4022 O O . TYR A 1 507 ? 136.668 30.942 50.013 1.00 50.55 506 TYR A O 1
ATOM 4031 N N . LYS A 1 508 ? 137.425 28.791 50.298 1.00 63.63 507 LYS A N 1
ATOM 4032 C CA . LYS A 1 508 ? 138.615 28.832 51.172 1.00 67.81 507 LYS A CA 1
ATOM 4033 C C . LYS A 1 508 ? 138.527 29.581 52.454 1.00 64.77 507 LYS A C 1
ATOM 4034 O O . LYS A 1 508 ? 138.753 28.936 53.478 1.00 70.03 507 LYS A O 1
#

Secondary structure (DSSP, 8-state):
-HHHHHHTTEEEEEESS------TTSS-S-HHHHHHH---SEEEETTEEEESSEEEEEE-TTS-EEEEEE-SS-B-TTSPBPSHHHHHHHHHHHHTTGGGGTTSTHHHHEEEEEEEETTEEEEEESS--TTHHHHHTSSSSS----GGGEETTEEEEEESS---SSSEEEEEEETTTEEEEEE-TT-SSS--SSSEEEEEE--TTHHHHHHHHTTSS-BEE--TTS--SS-HHHHHHHHHTSSEEEEEEEEEEEEEEEE-TT-TTSGGGSHHHHHHHHTS--HHHIIIIISTTSS-B-SSSS-TTSTTT----------HHHHHHHHHHTT-B--SS-S--EETTEE-EEEEEEETT-HHHHHHHHHHHHHHHHTT-EEEEEEE-HHHHHHHHHH---SEEEEE---TTTTTHHHHHGGG-TTTTHHHHTT-TTHHHHHHHHHHHTT--SHHHHHHHHHHHHHHHHHHT-EEEEEEEEEEEEEETTEE-----S-SS---TTT-EE-

Foldseek 3Di:
DQVVCQVQQEAEEEDAAFQPALQQLAPPGFLAVLQQFWFFQWAQFPVGIAGDQFHDWDADPQQFKIKTQGDFQFAWLVRHGDWQVQQQLLLVQSLVVLLNVVLQPQSVFFDGKDDPDGRMIMTGGNGHAVCPSLSSNDSDDRITAGCVQADVSHDPVHTNANIHRHQWDWDDDDHQAKTKTAGRPSRDPQTAQGGIYMYGHDFADPVSLVCCVVPVGFKWKQTQQRAGSDAPVSQVVVVVVVWKDKDWAPFWWFKWKFFFCQPVVAPSVPLLLLLLVLLLAALCCLCCPLNVVPWAWDQAGDDLPAALAVDDDGFHHNDNVSSQVSCVVVVQHADPPGLATDHPHDTHEFEEEEALSHPSRVSSLVVSCVSVVNNRYHYHYYHDHVSVVQVCQLVLPGRMYIGMDFTRSCPPLSLLSLCCRSSRRVSLNVSDPCSVVLNVLSVVLSVDDDSNVSSVSVVVSRVVVSSSSRIRTRTGGIMMMMHTPQWPDWDDTRGSRHTPSRRIHGD

B-factor: mean 45.5, std 11.43, range [26.78, 105.54]

InterPro domains:
  IPR000914 Solute-binding protein family 5 domain [PF00496] (74-449)
  IPR011980 Metal-staphylopine-binding protein CntA-like [TIGR02294] (29-530)
  IPR011980 Metal-staphylopine-binding protein CntA-like [cd08489] (35-526)
  IPR023765 Solute-binding protein family 5, conserved site [PS01040] (79-101)
  IPR030678 Peptide/nickel binding protein, MppA-type [PIRSF002741] (25-529)
  IPR039424 Solute-binding protein family 5 [PTHR30290] (5-520)

Sequence (507 aa):
GLEEKKENKQLTYTTVKDIGDMNPHVYGGSMSAESMIYEPLVRNTKDGIKPLLAKKWDVSEDGKTYTFHLRDDVKFHDGTPFDADAVKKNIDAVQENKKLHSWLKISTLIDNVKVKDKYTVELNLKEAYQPALAELAMPRPYVFVSPKDFKNGTTKDGVKKFDGTGPFKLGEHKKDESADFNKNDQYWGEKSKLNKVQAKVMPAGETAFLSMKKGETNFAFTDDRGTDSLDKDSLKQLKDTGDYQVKRSQPMNTKMLVVNSGKKDNAVSDKTVRQAIGHMVNRDKIAKEILDGQEKPATQLFAKNVTDINFDMPTRKYDLKKAESLLDEAGWKKGKDSDVRQKDGKNLEMAMYYDKGSSSQKEQAEYLQAEFKKMGIKLNINGETSDKIAERRTSGDYDLMFNQTWGLLYDPQSTIAAFKAKNGYESATSGIENKDKIYNSIDDAFKIQNGKERSDAYKNILKQIDDEGIFIPISHGSMTVVAPKDLEKVSFTQSQYELPFNEMQYK

Organism: Staphylococcus aureus (strain NCTC 8325 / PS 47) (NCBI:txid93061)

Solvent-accessible surface area: 21480 Å² total; per-residue (Å²): 48,40,93,92,29,42,113,81,103,43,0,7,9,2,15,36,36,22,5,42,69,2,1,0,3,25,45,51,1,14,18,8,0,1,32,5,0,6,10,8,1,0,71,44,38,154,94,33,49,89,71,24,0,0,94,123,58,74,72,42,188,88,13,83,34,9,26,2,53,3,60,99,74,5,114,5,20,42,40,36,65,1,15,0,63,2,0,65,94,1,4,56,4,2,27,95,16,93,172,60,0,64,21,0,42,0,0,59,11,10,84,48,3,98,64,111,81,119,66,16,3,24,2,18,6,102,82,54,26,142,42,0,26,34,18,1,14,9,27,18,0,3,2,1,0,0,31,138,2,10,81,152,55,30,0,79,98,15,12,131,107,62,14,0,1,0,12,1,54,42,30,109,67,95,153,86,87,12,1,12,0,51,59,3,83,118,15,50,27,86,88,1,63,1,77,57,0,37,2,45,28,16,92,26,41,117,66,0,12,77,2,0,111,135,0,67,0,0,0,7,20,11,18,24,76,6,3,49,12,10,69,97,65,14,19,110,78,0,116,106,55,41,64,4,39,44,84,97,8,104,84,6,11,4,36,2,0,0,0,2,1,20,40,147,122,28,14,0,36,49,84,34,0,4,25,0,0,3,22,0,0,23,12,94,78,0,4,140,90,32,16,68,51,71,27,152,49,0,68,17,17,5,18,103,120,25,99,31,0,111,21,115,23,88,16,48,153,80,58,48,156,91,0,43,57,15,0,52,134,9,29,29,124,80,36,212,133,47,95,61,2,68,73,120,80,140,80,2,74,3,23,0,20,14,5,127,6,4,51,35,27,86,86,8,0,71,43,0,65,52,14,0,157,159,11,3,2,118,4,54,42,52,31,30,64,7,90,71,10,18,97,30,22,46,70,13,74,1,4,0,0,10,28,20,0,37,0,59,43,12,8,0,61,10,0,0,11,0,1,61,10,128,48,0,0,52,16,0,0,38,23,6,170,80,66,104,157,2,31,88,34,0,56,78,0,42,122,47,140,79,33,145,107,49,14,51,23,3,71,78,0,12,122,50,5,30,64,21,2,0,9,6,3,1,1,34,0,19,2,12,0,3,0,6,134,56,5,78,95,7,53,54,36,36,10,10,19,22,12,14,2,25,64,0,59,14,154

Nearest PDB structures (foldseek):
  5yhg-assembly1_A  TM=1.002E+00  e=0.000E+00  Staphylococcus aureus
  5yhe-assembly1_A  TM=9.995E-01  e=0.000E+00  Staphylococcus aureus
  5yh5-assembly1_A  TM=8.282E-01  e=2.817E-97  Staphylococcus aureus
  3dp8-assembly2_B  TM=9.631E-01  e=4.570E-55  Escherichia coli K-12
  1xoc-assembly1_A  TM=8.666E-01  e=3.648E-34  Bacillus subtilis

CATH classification: 3.40.190.10

Radius of gyration: 23.75 Å; Cα contacts (8 Å, |Δi|>4): 1136; chains: 1; bounding box: 56×81×47 Å